Protein AF-0000000068210143 (afdb_homodimer)

Radius of gyration: 25.19 Å; Cα contacts (8 Å, |Δi|>4): 1575; chains: 2; bounding box: 72×60×60 Å

Nearest PDB structures (foldseek):
  4e6u-assembly1_A  TM=9.915E-01  e=1.053E-33  Acinetobacter baumannii
  5jxx-assembly1_A  TM=9.915E-01  e=4.640E-29  Moraxella catarrhalis BBH18
  7ojp-assembly7_U  TM=9.689E-01  e=1.803E-26  Pseudomonas paraeruginosa PA7
  4eqy-assembly1_A  TM=9.702E-01  e=7.629E-25  Burkholderia thailandensis E264
  6oss-assembly1_C  TM=9.205E-01  e=1.716E-26  Proteus mirabilis HI4320

Solvent-accessible surface area (backbone atoms only — not comparable to full-atom values): 23727 Å² total; per-residue (Å²): 127,60,44,69,79,38,35,35,88,62,33,44,71,34,88,64,35,46,66,36,64,61,30,31,36,24,49,58,15,38,38,27,44,56,22,37,37,29,50,58,18,36,38,35,35,41,23,40,35,31,44,35,21,41,39,32,34,42,26,39,37,31,40,54,19,40,38,20,37,79,47,85,56,85,83,66,78,80,69,88,36,24,21,39,38,39,32,44,28,40,37,30,39,46,19,37,36,22,9,15,40,79,93,64,82,22,35,12,39,39,39,30,45,28,40,37,30,42,40,20,34,40,32,26,33,20,41,36,39,32,47,28,40,36,29,38,44,22,37,36,34,39,45,21,36,35,38,35,46,27,38,39,26,36,54,14,37,38,38,58,60,28,39,41,26,36,47,13,36,35,38,54,57,13,35,38,80,36,17,40,41,31,36,32,26,32,36,32,79,71,34,27,58,77,50,56,59,57,66,62,40,51,76,70,63,52,56,67,67,46,54,52,39,50,52,52,43,48,41,44,54,72,71,36,102,47,53,70,68,56,23,47,54,49,36,54,70,72,32,29,84,81,21,68,73,47,48,55,35,46,52,38,57,68,67,49,84,68,48,63,51,95,127,59,44,69,77,36,36,35,88,61,32,45,70,34,86,63,35,47,66,37,66,62,28,31,36,24,49,58,15,36,38,27,44,54,21,36,38,31,50,59,18,36,37,36,38,39,24,41,36,30,41,37,20,40,36,33,34,42,26,40,39,31,40,54,18,38,38,19,36,79,50,87,56,86,81,64,79,77,68,87,34,24,21,39,37,39,31,42,28,39,38,29,38,45,19,37,35,21,9,15,39,77,93,62,80,21,34,12,41,39,38,32,44,28,39,37,29,43,40,21,35,42,32,26,34,20,42,35,39,33,46,28,40,36,29,40,46,21,38,37,34,40,45,21,37,35,39,34,46,28,37,39,24,36,53,14,37,38,36,61,60,27,39,42,27,36,48,14,36,36,38,55,57,14,33,37,80,35,18,41,43,31,34,31,26,33,37,36,75,71,34,27,56,77,50,56,59,58,68,59,41,50,76,70,63,53,54,67,66,46,54,51,38,51,52,51,43,48,40,43,55,70,70,38,102,46,54,70,69,55,24,46,53,49,36,54,70,73,34,31,85,82,21,65,72,48,50,54,34,48,50,37,59,71,67,51,85,66,47,63,50,96

Structure (mmCIF, N/CA/C/O backbone):
data_AF-0000000068210143-model_v1
#
loop_
_entity.id
_entity.type
_entity.pdbx_description
1 polymer 'UDP N-acetylglucosamine O-acyltransferase C-terminal domain-containing protein'
#
loop_
_atom_site.group_PDB
_atom_site.id
_atom_site.type_symbol
_atom_site.label_atom_id
_atom_site.label_alt_id
_atom_site.label_comp_id
_atom_site.label_asym_id
_atom_site.label_entity_id
_atom_site.label_seq_id
_atom_site.pdbx_PDB_ins_code
_atom_site.Cartn_x
_atom_site.Cartn_y
_atom_site.Cartn_z
_atom_site.occupancy
_atom_site.B_iso_or_equiv
_atom_site.auth_seq_id
_atom_site.auth_comp_id
_atom_site.auth_asym_id
_atom_site.auth_atom_id
_atom_site.pdbx_PDB_model_num
ATOM 1 N N . MET A 1 1 ? 28.984 11 -17.922 1 39.91 1 MET A N 1
ATOM 2 C CA . MET A 1 1 ? 29.125 11.188 -16.484 1 39.91 1 MET A CA 1
ATOM 3 C C . MET A 1 1 ? 29.938 10.062 -15.859 1 39.91 1 MET A C 1
ATOM 5 O O . MET A 1 1 ? 29.75 8.891 -16.203 1 39.91 1 MET A O 1
ATOM 9 N N . ASN A 1 2 ? 31.031 10.172 -15.234 1 54.97 2 ASN A N 1
ATOM 10 C CA . ASN A 1 2 ? 31.859 9.164 -14.578 1 54.97 2 ASN A CA 1
ATOM 11 C C . ASN A 1 2 ? 31.078 8.43 -13.484 1 54.97 2 ASN A C 1
ATOM 13 O O . ASN A 1 2 ? 30.188 9 -12.867 1 54.97 2 ASN A O 1
ATOM 17 N N . GLN A 1 3 ? 31.047 7.039 -13.602 1 67.06 3 GLN A N 1
ATOM 18 C CA . GLN A 1 3 ? 30.312 6.215 -12.648 1 67.06 3 GLN A CA 1
ATOM 19 C C . GLN A 1 3 ? 30.453 6.75 -11.227 1 67.06 3 GLN A C 1
ATOM 21 O O . GLN A 1 3 ? 29.531 6.641 -10.422 1 67.06 3 GLN A O 1
ATOM 26 N N . THR A 1 4 ? 31.531 7.438 -10.992 1 69.81 4 THR A N 1
ATOM 27 C CA . THR A 1 4 ? 31.812 7.949 -9.656 1 69.81 4 THR A CA 1
ATOM 28 C C . THR A 1 4 ? 30.828 9.062 -9.289 1 69.81 4 THR A C 1
ATOM 30 O O . THR A 1 4 ? 30.5 9.242 -8.109 1 69.81 4 THR A O 1
ATOM 33 N N . GLU A 1 5 ? 30.297 9.742 -10.297 1 80.88 5 GLU A N 1
ATOM 34 C CA . GLU A 1 5 ? 29.359 10.828 -10.047 1 80.88 5 GLU A CA 1
ATOM 35 C C . GLU A 1 5 ? 27.953 10.297 -9.82 1 80.88 5 GLU A C 1
ATOM 37 O O . GLU A 1 5 ? 27.094 11 -9.281 1 80.88 5 GLU A O 1
ATOM 42 N N . LEU A 1 6 ? 27.781 9.047 -10.148 1 94.5 6 LEU A N 1
ATOM 43 C CA . LEU A 1 6 ? 26.438 8.461 -10.07 1 94.5 6 LEU A CA 1
ATOM 44 C C . LEU A 1 6 ? 26.266 7.672 -8.773 1 94.5 6 LEU A C 1
ATOM 46 O O . LEU A 1 6 ? 25.141 7.422 -8.336 1 94.5 6 LEU A O 1
ATOM 50 N N . ILE A 1 7 ? 27.375 7.402 -8.102 1 97.62 7 ILE A N 1
ATOM 51 C CA . ILE A 1 7 ? 27.375 6.691 -6.832 1 97.62 7 ILE A CA 1
ATOM 52 C C . ILE A 1 7 ? 27.641 7.668 -5.691 1 97.62 7 ILE A C 1
ATOM 54 O O . ILE A 1 7 ? 28.719 8.289 -5.637 1 97.62 7 ILE A O 1
ATOM 58 N N . HIS A 1 8 ? 26.703 7.875 -4.773 1 97.94 8 HIS A N 1
ATOM 59 C CA . HIS A 1 8 ? 26.875 8.797 -3.662 1 97.94 8 HIS A CA 1
ATOM 60 C C . HIS A 1 8 ? 28.094 8.422 -2.824 1 97.94 8 HIS A C 1
ATOM 62 O O . HIS A 1 8 ? 28.344 7.238 -2.568 1 97.94 8 HIS A O 1
ATOM 68 N N . PRO A 1 9 ? 28.859 9.312 -2.322 1 97.5 9 PRO A N 1
ATOM 69 C CA . PRO A 1 9 ? 30.109 9.031 -1.618 1 97.5 9 PRO A CA 1
ATOM 70 C C . PRO A 1 9 ? 29.906 8.211 -0.346 1 97.5 9 PRO A C 1
ATOM 72 O O . PRO A 1 9 ? 30.828 7.566 0.136 1 97.5 9 PRO A O 1
ATOM 75 N N . THR A 1 10 ? 28.688 8.227 0.215 1 97.81 10 THR A N 1
ATOM 76 C CA . THR A 1 10 ? 28.453 7.496 1.457 1 97.81 10 THR A CA 1
ATOM 77 C C . THR A 1 10 ? 28 6.07 1.168 1 97.81 10 THR A C 1
ATOM 79 O O . THR A 1 10 ? 27.828 5.27 2.09 1 97.81 10 THR A O 1
ATOM 82 N N . ALA A 1 11 ? 27.734 5.758 -0.077 1 98.38 11 ALA A N 1
ATOM 83 C CA . ALA A 1 11 ? 27.391 4.383 -0.429 1 98.38 11 ALA A CA 1
ATOM 84 C C . ALA A 1 11 ? 28.594 3.459 -0.277 1 98.38 11 ALA A C 1
ATOM 86 O O . ALA A 1 11 ? 29.734 3.877 -0.482 1 98.38 11 ALA A O 1
ATOM 87 N N . ILE A 1 12 ? 28.344 2.252 0.113 1 98.62 12 ILE A N 1
ATOM 88 C CA . ILE A 1 12 ? 29.406 1.255 0.255 1 98.62 12 ILE A CA 1
ATOM 89 C C . ILE A 1 12 ? 29.203 0.136 -0.764 1 98.62 12 ILE A C 1
ATOM 91 O O . ILE A 1 12 ? 28.188 -0.57 -0.723 1 98.62 12 ILE A O 1
ATOM 95 N N . ILE A 1 13 ? 30.188 -0.037 -1.654 1 98.5 13 ILE A N 1
ATOM 96 C CA . ILE A 1 13 ? 30.094 -1.029 -2.721 1 98.5 13 ILE A CA 1
ATOM 97 C C . ILE A 1 13 ? 31.188 -2.09 -2.523 1 98.5 13 ILE A C 1
ATOM 99 O O . ILE A 1 13 ? 32.375 -1.77 -2.467 1 98.5 13 ILE A O 1
ATOM 103 N N . HIS A 1 14 ? 30.719 -3.287 -2.334 1 98.69 14 HIS A N 1
ATOM 104 C CA . HIS A 1 14 ? 31.703 -4.367 -2.217 1 98.69 14 HIS A CA 1
ATOM 105 C C . HIS A 1 14 ? 32.594 -4.441 -3.451 1 98.69 14 HIS A C 1
ATOM 107 O O . HIS A 1 14 ? 32.125 -4.285 -4.578 1 98.69 14 HIS A O 1
ATOM 113 N N . PRO A 1 15 ? 33.844 -4.832 -3.352 1 98.31 15 PRO A N 1
ATOM 114 C CA . PRO A 1 15 ? 34.781 -4.82 -4.469 1 98.31 15 PRO A CA 1
ATOM 115 C C . PRO A 1 15 ? 34.406 -5.812 -5.566 1 98.31 15 PRO A C 1
ATOM 117 O O . PRO A 1 15 ? 34.781 -5.617 -6.73 1 98.31 15 PRO A O 1
ATOM 120 N N . THR A 1 16 ? 33.656 -6.848 -5.191 1 98.38 16 THR A N 1
ATOM 121 C CA . THR A 1 16 ? 33.344 -7.867 -6.188 1 98.38 16 THR A CA 1
ATOM 122 C C . THR A 1 16 ? 32.031 -7.551 -6.898 1 98.38 16 THR A C 1
ATOM 124 O O . THR A 1 16 ? 31.656 -8.258 -7.832 1 98.38 16 THR A O 1
ATOM 127 N N . ALA A 1 17 ? 31.344 -6.535 -6.453 1 98.5 17 ALA A N 1
ATOM 128 C CA . ALA A 1 17 ? 30.109 -6.125 -7.137 1 98.5 17 ALA A CA 1
ATOM 129 C C . ALA A 1 17 ? 30.422 -5.566 -8.523 1 98.5 17 ALA A C 1
ATOM 131 O O . ALA A 1 17 ? 31.453 -4.914 -8.727 1 98.5 17 ALA A O 1
ATOM 132 N N . GLN A 1 18 ? 29.594 -5.883 -9.461 1 98.62 18 GLN A N 1
ATOM 133 C CA . GLN A 1 18 ? 29.719 -5.391 -10.828 1 98.62 18 GLN A CA 1
ATOM 134 C C . GLN A 1 18 ? 28.531 -4.512 -11.211 1 98.62 18 GLN A C 1
ATOM 136 O O . GLN A 1 18 ? 27.422 -5.012 -11.422 1 98.62 18 GLN A O 1
ATOM 141 N N . LEU A 1 19 ? 28.719 -3.26 -11.328 1 98.31 19 LEU A N 1
ATOM 142 C CA . LEU A 1 19 ? 27.688 -2.295 -11.703 1 98.31 19 LEU A CA 1
ATOM 143 C C . LEU A 1 19 ? 27.969 -1.709 -13.086 1 98.31 19 LEU A C 1
ATOM 145 O O . LEU A 1 19 ? 29.109 -1.331 -13.383 1 98.31 19 LEU A O 1
ATOM 149 N N . ALA A 1 20 ? 26.953 -1.695 -13.891 1 98.25 20 ALA A N 1
ATOM 150 C CA . ALA A 1 20 ? 27.094 -0.993 -15.164 1 98.25 20 ALA A CA 1
ATOM 151 C C . ALA A 1 20 ? 27.422 0.481 -14.945 1 98.25 20 ALA A C 1
ATOM 153 O O . ALA A 1 20 ? 27.188 1.021 -13.859 1 98.25 20 ALA A O 1
ATOM 154 N N . ASP A 1 21 ? 27.891 1.228 -15.984 1 96.94 21 ASP A N 1
ATOM 155 C CA . ASP A 1 21 ? 28.484 2.557 -15.883 1 96.94 21 ASP A CA 1
ATOM 156 C C . ASP A 1 21 ? 27.438 3.596 -15.477 1 96.94 21 ASP A C 1
ATOM 158 O O . ASP A 1 21 ? 27.781 4.613 -14.867 1 96.94 21 ASP A O 1
ATOM 162 N N . ASP A 1 22 ? 26.203 3.305 -15.805 1 97.88 22 ASP A N 1
ATOM 163 C CA . ASP A 1 22 ? 25.203 4.348 -15.578 1 97.88 22 ASP A CA 1
ATOM 164 C C . ASP A 1 22 ? 24.281 3.99 -14.414 1 97.88 22 ASP A C 1
ATOM 166 O O . ASP A 1 22 ? 23.219 4.578 -14.258 1 97.88 22 ASP A O 1
ATOM 170 N N . VAL A 1 23 ? 24.641 3.004 -13.625 1 98.56 23 VAL A N 1
ATOM 171 C CA . VAL A 1 23 ? 23.891 2.668 -12.414 1 98.56 23 VAL A CA 1
ATOM 172 C C . VAL A 1 23 ? 24.062 3.783 -11.383 1 98.56 23 VAL A C 1
ATOM 174 O O . VAL A 1 23 ? 25.156 4.316 -11.211 1 98.56 23 VAL A O 1
ATOM 177 N N . ARG A 1 24 ? 22.938 4.18 -10.758 1 98.62 24 ARG A N 1
ATOM 178 C CA . ARG A 1 24 ? 22.953 5.176 -9.695 1 98.62 24 ARG A CA 1
ATOM 179 C C . ARG A 1 24 ? 22.734 4.523 -8.328 1 98.62 24 ARG A C 1
ATOM 181 O O . ARG A 1 24 ? 21.828 3.701 -8.172 1 98.62 24 ARG A O 1
ATOM 188 N N . VAL A 1 25 ? 23.5 4.875 -7.316 1 98.81 25 VAL A N 1
ATOM 189 C CA . VAL A 1 25 ? 23.375 4.375 -5.953 1 98.81 25 VAL A CA 1
ATOM 190 C C . VAL A 1 25 ? 23.328 5.547 -4.973 1 98.81 25 VAL A C 1
ATOM 192 O O . VAL A 1 25 ? 24.25 6.355 -4.922 1 98.81 25 VAL A O 1
ATOM 195 N N . GLY A 1 26 ? 22.219 5.602 -4.188 1 98.56 26 GLY A N 1
ATOM 196 C CA . GLY A 1 26 ? 22 6.727 -3.295 1 98.56 26 GLY A CA 1
ATOM 197 C C . GLY A 1 26 ? 22.766 6.609 -1.986 1 98.56 26 GLY A C 1
ATOM 198 O O . GLY A 1 26 ? 23.438 5.609 -1.741 1 98.56 26 GLY A O 1
ATOM 199 N N . ALA A 1 27 ? 22.594 7.656 -1.16 1 98.56 27 ALA A N 1
ATOM 200 C CA . ALA A 1 27 ? 23.312 7.781 0.101 1 98.56 27 ALA A CA 1
ATOM 201 C C . ALA A 1 27 ? 23 6.617 1.035 1 98.56 27 ALA A C 1
ATOM 203 O O . ALA A 1 27 ? 21.844 6.188 1.134 1 98.56 27 ALA A O 1
ATOM 204 N N . TYR A 1 28 ? 24.031 6.055 1.679 1 98.75 28 TYR A N 1
ATOM 205 C CA . TYR A 1 28 ? 23.969 5.109 2.789 1 98.75 28 TYR A CA 1
ATOM 206 C C . TYR A 1 28 ? 23.422 3.76 2.324 1 98.75 28 TYR A C 1
ATOM 208 O O . TYR A 1 28 ? 22.984 2.949 3.139 1 98.75 28 TYR A O 1
ATOM 216 N N . SER A 1 29 ? 23.406 3.578 1.048 1 98.81 29 SER A N 1
ATOM 217 C CA . SER A 1 29 ? 23.094 2.25 0.53 1 98.81 29 SER A CA 1
ATOM 218 C C . SER A 1 29 ? 24.312 1.349 0.542 1 98.81 29 SER A C 1
ATOM 220 O O . SER A 1 29 ? 25.453 1.834 0.481 1 98.81 29 SER A O 1
ATOM 222 N N . ILE A 1 30 ? 24.062 0.06 0.675 1 98.94 30 ILE A N 1
ATOM 223 C CA . ILE A 1 30 ? 25.125 -0.944 0.73 1 98.94 30 ILE A CA 1
ATOM 224 C C . ILE A 1 30 ? 24.891 -1.993 -0.355 1 98.94 30 ILE A C 1
ATOM 226 O O . ILE A 1 30 ? 23.812 -2.576 -0.446 1 98.94 30 ILE A O 1
ATOM 230 N N . ILE A 1 31 ? 25.906 -2.238 -1.221 1 98.88 31 ILE A N 1
ATOM 231 C CA . ILE A 1 31 ? 25.891 -3.281 -2.24 1 98.88 31 ILE A CA 1
ATOM 232 C C . ILE A 1 31 ? 26.875 -4.391 -1.864 1 98.88 31 ILE A C 1
ATOM 234 O O . ILE A 1 31 ? 28.078 -4.145 -1.732 1 98.88 31 ILE A O 1
ATOM 238 N N . GLY A 1 32 ? 26.328 -5.516 -1.708 1 98.75 32 GLY A N 1
ATOM 239 C CA . GLY A 1 32 ? 27.125 -6.629 -1.196 1 98.75 32 GLY A CA 1
ATOM 240 C C . GLY A 1 32 ? 27.938 -7.32 -2.266 1 98.75 32 GLY A C 1
ATOM 241 O O . GLY A 1 32 ? 28.031 -6.84 -3.396 1 98.75 32 GLY A O 1
ATOM 242 N N . SER A 1 33 ? 28.609 -8.492 -1.896 1 98.62 33 SER A N 1
ATOM 243 C CA . SER A 1 33 ? 29.516 -9.242 -2.762 1 98.62 33 SER A CA 1
ATOM 244 C C . SER A 1 33 ? 28.734 -9.992 -3.846 1 98.62 33 SER A C 1
ATOM 246 O O . SER A 1 33 ? 27.609 -10.422 -3.623 1 98.62 33 SER A O 1
ATOM 248 N N . ASN A 1 34 ? 29.328 -10.125 -4.988 1 98.5 34 ASN A N 1
ATOM 249 C CA . ASN A 1 34 ? 28.781 -10.945 -6.07 1 98.5 34 ASN A CA 1
ATOM 250 C C . ASN A 1 34 ? 27.422 -10.438 -6.539 1 98.5 34 ASN A C 1
ATOM 252 O O . ASN A 1 34 ? 26.531 -11.227 -6.844 1 98.5 34 ASN A O 1
ATOM 256 N N . VAL A 1 35 ? 27.234 -9.125 -6.461 1 98.88 35 VAL A N 1
ATOM 257 C CA . VAL A 1 35 ? 26.031 -8.461 -6.965 1 98.88 35 VAL A CA 1
ATOM 258 C C . VAL A 1 35 ? 26.297 -7.902 -8.359 1 98.88 35 VAL A C 1
ATOM 260 O O . VAL A 1 35 ? 27.375 -7.363 -8.625 1 98.88 35 VAL A O 1
ATOM 263 N N . THR A 1 36 ? 25.406 -8.133 -9.258 1 98.94 36 THR A N 1
ATOM 264 C CA . THR A 1 36 ? 25.453 -7.496 -10.57 1 98.94 36 THR A CA 1
ATOM 265 C C . THR A 1 36 ? 24.234 -6.609 -10.781 1 98.94 36 THR A C 1
ATOM 267 O O . THR A 1 36 ? 23.109 -7.008 -10.469 1 98.94 36 THR A O 1
ATOM 270 N N . ILE A 1 37 ? 24.391 -5.395 -11.219 1 98.88 37 ILE A N 1
ATOM 271 C CA . ILE A 1 37 ? 23.328 -4.465 -11.547 1 98.88 37 ILE A CA 1
ATOM 272 C C . ILE A 1 37 ? 23.531 -3.904 -12.953 1 98.88 37 ILE A C 1
ATOM 274 O O . ILE A 1 37 ? 24.578 -3.324 -13.25 1 98.88 37 ILE A O 1
ATOM 278 N N . ALA A 1 38 ? 22.531 -4.07 -13.797 1 98.81 38 ALA A N 1
ATOM 279 C CA . ALA A 1 38 ? 22.656 -3.695 -15.203 1 98.81 38 ALA A CA 1
ATOM 280 C C . ALA A 1 38 ? 22.219 -2.25 -15.422 1 98.81 38 ALA A C 1
ATOM 282 O O . ALA A 1 38 ? 21.844 -1.557 -14.477 1 98.81 38 ALA A O 1
ATOM 283 N N . ASN A 1 39 ? 22.281 -1.861 -16.734 1 98.31 39 ASN A N 1
ATOM 284 C CA . ASN A 1 39 ? 22.203 -0.466 -17.156 1 98.31 39 ASN A CA 1
ATOM 285 C C . ASN A 1 39 ? 20.906 0.187 -16.719 1 98.31 39 ASN A C 1
ATOM 287 O O . ASN A 1 39 ? 19.844 -0.436 -16.781 1 98.31 39 ASN A O 1
ATOM 291 N N . GLY A 1 40 ? 21.031 1.432 -16.297 1 98.38 40 GLY A N 1
ATOM 292 C CA . GLY A 1 40 ? 19.875 2.293 -16.094 1 98.38 40 GLY A CA 1
ATOM 293 C C . GLY A 1 40 ? 19.203 2.08 -14.75 1 98.38 40 GLY A C 1
ATOM 294 O O . GLY A 1 40 ? 18.266 2.809 -14.398 1 98.38 40 GLY A O 1
ATOM 295 N N . THR A 1 41 ? 19.594 1.101 -13.961 1 98.75 41 THR A N 1
ATOM 296 C CA . THR A 1 41 ? 18.984 0.803 -12.664 1 98.75 41 THR A CA 1
ATOM 297 C C . THR A 1 41 ? 19.391 1.847 -11.625 1 98.75 41 THR A C 1
ATOM 299 O O . THR A 1 41 ? 20.531 2.299 -11.602 1 98.75 41 THR A O 1
ATOM 302 N N . GLN A 1 42 ? 18.375 2.246 -10.867 1 98.75 42 GLN A N 1
ATOM 303 C CA . GLN A 1 42 ? 18.578 3.221 -9.797 1 98.75 42 GLN A CA 1
ATOM 304 C C . GLN A 1 42 ? 18.297 2.604 -8.43 1 98.75 42 GLN A C 1
ATOM 306 O O . GLN A 1 42 ? 17.203 2.113 -8.18 1 98.75 42 GLN A O 1
ATOM 311 N N . VAL A 1 43 ? 19.281 2.596 -7.543 1 98.88 43 VAL A N 1
ATOM 312 C CA . VAL A 1 43 ? 19.156 2.232 -6.137 1 98.88 43 VAL A CA 1
ATOM 313 C C . VAL A 1 43 ? 19.125 3.494 -5.277 1 98.88 43 VAL A C 1
ATOM 315 O O . VAL A 1 43 ? 20.109 4.234 -5.207 1 98.88 43 VAL A O 1
ATOM 318 N N . PHE A 1 44 ? 18.047 3.789 -4.621 1 98.56 44 PHE A N 1
ATOM 319 C CA . PHE A 1 44 ? 17.906 5.008 -3.836 1 98.56 44 PHE A CA 1
ATOM 320 C C . PHE A 1 44 ? 18.625 4.879 -2.502 1 98.56 44 PHE A C 1
ATOM 322 O O . PHE A 1 44 ? 19.516 4.043 -2.355 1 98.56 44 PHE A O 1
ATOM 329 N N . SER A 1 45 ? 18.406 5.773 -1.583 1 98.69 45 SER A N 1
ATOM 330 C CA . SER A 1 45 ? 19.156 5.801 -0.332 1 98.69 45 SER A CA 1
ATOM 331 C C . SER A 1 45 ? 18.703 4.684 0.604 1 98.69 45 SER A C 1
ATOM 333 O O . SER A 1 45 ? 17.562 4.219 0.526 1 98.69 45 SER A O 1
ATOM 335 N N . HIS A 1 46 ? 19.578 4.234 1.483 1 98.81 46 HIS A N 1
ATOM 336 C CA . HIS A 1 46 ? 19.297 3.34 2.602 1 98.81 46 HIS A CA 1
ATOM 337 C C . HIS A 1 46 ? 18.797 1.985 2.109 1 98.81 46 HIS A C 1
ATOM 339 O O . HIS A 1 46 ? 17.906 1.385 2.725 1 98.81 46 HIS A O 1
ATOM 345 N N . VAL A 1 47 ? 19.297 1.599 0.997 1 98.88 47 VAL A N 1
ATOM 346 C CA . VAL A 1 47 ? 18.969 0.273 0.484 1 98.88 47 VAL A CA 1
ATOM 347 C C . VAL A 1 47 ? 20.125 -0.69 0.761 1 98.88 47 VAL A C 1
ATOM 349 O O . VAL A 1 47 ? 21.297 -0.314 0.66 1 98.88 47 VAL A O 1
ATOM 352 N N . VAL A 1 48 ? 19.766 -1.899 1.15 1 98.94 48 VAL A N 1
ATOM 353 C CA . VAL A 1 48 ? 20.766 -2.959 1.261 1 98.94 48 VAL A CA 1
ATOM 354 C C . VAL A 1 48 ? 20.516 -4.023 0.197 1 98.94 48 VAL A C 1
ATOM 356 O O . VAL A 1 48 ? 19.438 -4.617 0.15 1 98.94 48 VAL A O 1
ATOM 359 N N . ILE A 1 49 ? 21.438 -4.246 -0.725 1 98.94 49 ILE A N 1
ATOM 360 C CA . ILE A 1 49 ? 21.453 -5.375 -1.649 1 98.94 49 ILE A CA 1
ATOM 361 C C . ILE A 1 49 ? 22.484 -6.41 -1.191 1 98.94 49 ILE A C 1
ATOM 363 O O . ILE A 1 49 ? 23.688 -6.164 -1.257 1 98.94 49 ILE A O 1
ATOM 367 N N . ALA A 1 50 ? 22 -7.496 -0.726 1 98.62 50 ALA A N 1
ATOM 368 C CA . ALA A 1 50 ? 22.844 -8.539 -0.137 1 98.62 50 ALA A CA 1
ATOM 369 C C . ALA A 1 50 ? 23.562 -9.336 -1.218 1 98.62 50 ALA A C 1
ATOM 371 O O . ALA A 1 50 ? 23.312 -9.141 -2.41 1 98.62 50 ALA A O 1
ATOM 372 N N . GLU A 1 51 ? 24.438 -10.234 -0.825 1 98.31 51 GLU A N 1
ATOM 373 C CA . GLU A 1 51 ? 25.266 -11.016 -1.734 1 98.31 51 GLU A CA 1
ATOM 374 C C . GLU A 1 51 ? 24.422 -11.859 -2.672 1 98.31 51 GLU A C 1
ATOM 376 O O . GLU A 1 51 ? 23.25 -12.133 -2.387 1 98.31 51 GLU A O 1
ATOM 381 N N . ASN A 1 52 ? 24.969 -12.336 -3.783 1 98.69 52 ASN A N 1
ATOM 382 C CA . ASN A 1 52 ? 24.391 -13.289 -4.723 1 98.69 52 ASN A CA 1
ATOM 383 C C . ASN A 1 52 ? 23.047 -12.797 -5.262 1 98.69 52 ASN A C 1
ATOM 385 O O . ASN A 1 52 ? 22.062 -13.531 -5.246 1 98.69 52 ASN A O 1
ATOM 389 N N . THR A 1 53 ? 23.031 -11.57 -5.773 1 98.94 53 THR A N 1
ATOM 390 C CA . THR A 1 53 ? 21.844 -10.945 -6.344 1 98.94 53 THR A CA 1
ATOM 391 C C . THR A 1 53 ? 22.141 -10.383 -7.73 1 98.94 53 THR A C 1
ATOM 393 O O . THR A 1 53 ? 23.141 -9.695 -7.926 1 98.94 53 THR A O 1
ATOM 396 N N . ARG A 1 54 ? 21.359 -10.766 -8.695 1 98.94 54 ARG A N 1
ATOM 397 C CA . ARG A 1 54 ? 21.453 -10.242 -10.055 1 98.94 54 ARG A CA 1
ATOM 398 C C . ARG A 1 54 ? 20.25 -9.359 -10.391 1 98.94 54 ARG A C 1
ATOM 400 O O . ARG A 1 54 ? 19.109 -9.812 -10.32 1 98.94 54 ARG A O 1
ATOM 407 N N . ILE A 1 55 ? 20.531 -8.125 -10.742 1 98.94 55 ILE A N 1
ATOM 408 C CA . ILE A 1 55 ? 19.469 -7.172 -11.039 1 98.94 55 ILE A CA 1
ATOM 409 C C . ILE A 1 55 ? 19.609 -6.672 -12.477 1 98.94 55 ILE A C 1
ATOM 411 O O . ILE A 1 55 ? 20.688 -6.223 -12.883 1 98.94 55 ILE A O 1
ATOM 415 N N . GLY A 1 56 ? 18.578 -6.727 -13.234 1 98.94 56 GLY A N 1
ATOM 416 C CA . GLY A 1 56 ? 18.562 -6.324 -14.633 1 98.94 56 GLY A CA 1
ATOM 417 C C . GLY A 1 56 ? 18.578 -4.816 -14.82 1 98.94 56 GLY A C 1
ATOM 418 O O . GLY A 1 56 ? 19.125 -4.086 -13.992 1 98.94 56 GLY A O 1
ATOM 419 N N . GLN A 1 57 ? 17.953 -4.43 -16.016 1 98.88 57 GLN A N 1
ATOM 420 C CA . GLN A 1 57 ? 18.047 -3.049 -16.469 1 98.88 57 GLN A CA 1
ATOM 421 C C . GLN A 1 57 ? 16.844 -2.229 -16 1 98.88 57 GLN A C 1
ATOM 423 O O . GLN A 1 57 ? 15.734 -2.748 -15.898 1 98.88 57 GLN A O 1
ATOM 428 N N . ASN A 1 58 ? 17.109 -0.94 -15.727 1 98.81 58 ASN A N 1
ATOM 429 C CA . ASN A 1 58 ? 16.094 0.088 -15.57 1 98.81 58 ASN A CA 1
ATOM 430 C C . ASN A 1 58 ? 15.141 -0.247 -14.422 1 98.81 58 ASN A C 1
ATOM 432 O O . ASN A 1 58 ? 13.922 -0.074 -14.555 1 98.81 58 ASN A O 1
ATOM 436 N N . ASN A 1 59 ? 15.656 -0.81 -13.383 1 98.88 59 ASN A N 1
ATOM 437 C CA . ASN A 1 59 ? 14.891 -0.988 -12.156 1 98.88 59 ASN A CA 1
ATOM 438 C C . ASN A 1 59 ? 15.016 0.224 -11.234 1 98.88 59 ASN A C 1
ATOM 440 O O . ASN A 1 59 ? 15.984 0.984 -11.328 1 98.88 59 ASN A O 1
ATOM 444 N N . GLN A 1 60 ? 14.023 0.462 -10.445 1 98.88 60 GLN A N 1
ATOM 445 C CA . GLN A 1 60 ? 14.039 1.441 -9.359 1 98.88 60 GLN A CA 1
ATOM 446 C C . GLN A 1 60 ? 13.836 0.768 -8.008 1 98.88 60 GLN A C 1
ATOM 448 O O . GLN A 1 60 ? 12.828 0.089 -7.789 1 98.88 60 GLN A O 1
ATOM 453 N N . ILE A 1 61 ? 14.75 0.954 -7.074 1 98.94 61 ILE A N 1
ATOM 454 C CA . ILE A 1 61 ? 14.688 0.339 -5.754 1 98.94 61 ILE A CA 1
ATOM 455 C C . ILE A 1 61 ? 14.703 1.423 -4.676 1 98.94 61 ILE A C 1
ATOM 457 O O . ILE A 1 61 ? 15.727 2.084 -4.469 1 98.94 61 ILE A O 1
ATOM 461 N N . PHE A 1 62 ? 13.609 1.567 -3.93 1 98.88 62 PHE A N 1
ATOM 462 C CA . PHE A 1 62 ? 13.383 2.703 -3.043 1 98.88 62 PHE A CA 1
ATOM 463 C C . PHE A 1 62 ? 13.938 2.422 -1.651 1 98.88 62 PHE A C 1
ATOM 465 O O . PHE A 1 62 ? 14.352 1.296 -1.356 1 98.88 62 PHE A O 1
ATOM 472 N N . GLN A 1 63 ? 13.938 3.445 -0.839 1 98.81 63 GLN A N 1
ATOM 473 C CA . GLN A 1 63 ? 14.672 3.473 0.422 1 98.81 63 GLN A CA 1
ATOM 474 C C . GLN A 1 63 ? 14.164 2.395 1.376 1 98.81 63 GLN A C 1
ATOM 476 O O . GLN A 1 63 ? 12.977 2.074 1.385 1 98.81 63 GLN A O 1
ATOM 481 N N . PHE A 1 64 ? 15.086 1.839 2.172 1 98.81 64 PHE A N 1
ATOM 482 C CA . PHE A 1 64 ? 14.898 0.934 3.297 1 98.81 64 PHE A CA 1
ATOM 483 C C . PHE A 1 64 ? 14.508 -0.457 2.814 1 98.81 64 PHE A C 1
ATOM 485 O O . PHE A 1 64 ? 14.102 -1.306 3.609 1 98.81 64 PHE A O 1
ATOM 492 N N . ALA A 1 65 ? 14.555 -0.73 1.507 1 98.81 65 ALA A N 1
ATOM 493 C CA . ALA A 1 65 ? 14.367 -2.086 0.998 1 98.81 65 ALA A CA 1
ATOM 494 C C . ALA A 1 65 ? 15.555 -2.977 1.348 1 98.81 65 ALA A C 1
ATOM 496 O O . ALA A 1 65 ? 16.688 -2.506 1.419 1 98.81 65 ALA A O 1
ATOM 497 N N . SER A 1 66 ? 15.32 -4.223 1.642 1 98.88 66 SER A N 1
ATOM 498 C CA . SER A 1 66 ? 16.297 -5.289 1.817 1 98.88 66 SER A CA 1
ATOM 499 C C . SER A 1 66 ? 16.188 -6.324 0.705 1 98.88 66 SER A C 1
ATOM 501 O O . SER A 1 66 ? 15.227 -7.094 0.659 1 98.88 66 SER A O 1
ATOM 503 N N . VAL A 1 67 ? 17.203 -6.402 -0.187 1 98.88 67 VAL A N 1
ATOM 504 C CA . VAL A 1 67 ? 17.125 -7.168 -1.426 1 98.88 67 VAL A CA 1
ATOM 505 C C . VAL A 1 67 ? 18.188 -8.25 -1.438 1 98.88 67 VAL A C 1
ATOM 507 O O . VAL A 1 67 ? 19.391 -7.957 -1.321 1 98.88 67 VAL A O 1
ATOM 510 N N . GLY A 1 68 ? 17.734 -9.469 -1.488 1 98.75 68 GLY A N 1
ATOM 511 C CA . GLY A 1 68 ? 18.672 -10.57 -1.664 1 98.75 68 GLY A CA 1
ATOM 512 C C . GLY A 1 68 ? 19.141 -11.172 -0.351 1 98.75 68 GLY A C 1
ATOM 513 O O . GLY A 1 68 ? 20.141 -11.883 -0.314 1 98.75 68 GLY A O 1
ATOM 514 N N . GLU A 1 69 ? 18.516 -10.883 0.743 1 97.75 69 GLU A N 1
ATOM 515 C CA . GLU A 1 69 ? 18.922 -11.445 2.029 1 97.75 69 GLU A CA 1
ATOM 516 C C . GLU A 1 69 ? 18.719 -12.953 2.061 1 97.75 69 GLU A C 1
ATOM 518 O O . GLU A 1 69 ? 17.922 -13.5 1.295 1 97.75 69 GLU A O 1
ATOM 523 N N . ARG A 1 70 ? 19.469 -13.625 2.963 1 95.94 70 ARG A N 1
ATOM 524 C CA . ARG A 1 70 ? 19.266 -15.055 3.16 1 95.94 70 ARG A CA 1
ATOM 525 C C . ARG A 1 70 ? 17.844 -15.359 3.617 1 95.94 70 ARG A C 1
ATOM 527 O O . ARG A 1 70 ? 17.203 -14.531 4.277 1 95.94 70 ARG A O 1
ATOM 534 N N . CYS A 1 71 ? 17.453 -16.5 3.248 1 92.19 71 CYS A N 1
ATOM 535 C CA . CYS A 1 71 ? 16.094 -16.875 3.572 1 92.19 71 CYS A CA 1
ATOM 536 C C . CYS A 1 71 ? 15.922 -17.094 5.07 1 92.19 71 CYS A C 1
ATOM 538 O O . CYS A 1 71 ? 16.906 -17.188 5.805 1 92.19 71 CYS A O 1
ATOM 540 N N . GLN A 1 72 ? 14.688 -17.188 5.492 1 90.12 72 GLN A N 1
ATOM 541 C CA . GLN A 1 72 ? 14.375 -17.375 6.902 1 90.12 72 GLN A CA 1
ATOM 542 C C . GLN A 1 72 ? 14.211 -18.844 7.242 1 90.12 72 GLN A C 1
ATOM 544 O O . GLN A 1 72 ? 13.875 -19.203 8.375 1 90.12 72 GLN A O 1
ATOM 549 N N . ASP A 1 73 ? 14.359 -19.641 6.223 1 89.62 73 ASP A N 1
ATOM 550 C CA . ASP A 1 73 ? 14.25 -21.094 6.426 1 89.62 73 ASP A CA 1
ATOM 551 C C . ASP A 1 73 ? 15.281 -21.578 7.438 1 89.62 73 ASP A C 1
ATOM 553 O O . ASP A 1 73 ? 16.484 -21.359 7.258 1 89.62 73 ASP A O 1
ATOM 557 N N . LEU A 1 74 ? 14.805 -22.281 8.414 1 90.81 74 LEU A N 1
ATOM 558 C CA . LEU A 1 74 ? 15.672 -22.734 9.5 1 90.81 74 LEU A CA 1
ATOM 559 C C . LEU A 1 74 ? 16.672 -23.766 8.992 1 90.81 74 LEU A C 1
ATOM 561 O O . LEU A 1 74 ? 17.688 -24.031 9.648 1 90.81 74 LEU A O 1
ATOM 565 N N . LYS A 1 75 ? 16.516 -24.406 7.773 1 88.75 75 LYS A N 1
ATOM 566 C CA . LYS A 1 75 ? 17.391 -25.422 7.199 1 88.75 75 LYS A CA 1
ATOM 567 C C . LYS A 1 75 ? 18.578 -24.781 6.48 1 88.75 75 LYS A C 1
ATOM 569 O O . LYS A 1 75 ? 19.531 -25.469 6.098 1 88.75 75 LYS A O 1
ATOM 574 N N . TYR A 1 76 ? 18.469 -23.438 6.406 1 91.44 76 TYR A N 1
ATOM 575 C CA . TYR A 1 76 ? 19.562 -22.734 5.727 1 91.44 76 TYR A CA 1
ATOM 576 C C . TYR A 1 76 ? 20.859 -22.875 6.5 1 91.44 76 TYR A C 1
ATOM 578 O O . TYR A 1 76 ? 20.906 -22.672 7.715 1 91.44 76 TYR A O 1
ATOM 586 N N . ARG A 1 77 ? 21.922 -23.266 5.727 1 91.5 77 ARG A N 1
ATOM 587 C CA . ARG A 1 77 ? 23.219 -23.484 6.363 1 91.5 77 ARG A CA 1
ATOM 588 C C . ARG A 1 77 ? 24.328 -22.734 5.621 1 91.5 77 ARG A C 1
ATOM 590 O O . ARG A 1 77 ? 25.453 -23.234 5.504 1 91.5 77 ARG A O 1
ATOM 597 N N . GLY A 1 78 ? 24 -21.734 4.969 1 92.69 78 GLY A N 1
ATOM 598 C CA . GLY A 1 78 ? 25.016 -20.938 4.297 1 92.69 78 GLY A CA 1
ATOM 599 C C . GLY A 1 78 ? 25.234 -21.344 2.852 1 92.69 78 GLY A C 1
ATOM 600 O O . GLY A 1 78 ? 26.203 -20.938 2.221 1 92.69 78 GLY A O 1
ATOM 601 N N . GLU A 1 79 ? 24.266 -22.109 2.291 1 95.19 79 GLU A N 1
ATOM 602 C CA . GLU A 1 79 ? 24.359 -22.516 0.893 1 95.19 79 GLU A CA 1
ATOM 603 C C . GLU A 1 79 ? 24.312 -21.312 -0.042 1 95.19 79 GLU A C 1
ATOM 605 O O . GLU A 1 79 ? 23.688 -20.297 0.279 1 95.19 79 GLU A O 1
ATOM 610 N N . GLU A 1 80 ? 25.062 -21.484 -1.089 1 97.06 80 GLU A N 1
ATOM 611 C CA . GLU A 1 80 ? 24.953 -20.453 -2.117 1 97.06 80 GLU A CA 1
ATOM 612 C C . GLU A 1 80 ? 23.609 -20.516 -2.816 1 97.06 80 GLU A C 1
ATOM 614 O O . GLU A 1 80 ? 23.281 -21.5 -3.482 1 97.06 80 GLU A O 1
ATOM 619 N N . THR A 1 81 ? 22.828 -19.5 -2.66 1 98.12 81 THR A N 1
ATOM 620 C CA . THR A 1 81 ? 21.547 -19.344 -3.326 1 98.12 81 THR A CA 1
ATOM 621 C C . THR A 1 81 ? 21.438 -17.938 -3.928 1 98.12 81 THR A C 1
ATOM 623 O O . THR A 1 81 ? 22.281 -17.078 -3.678 1 98.12 81 THR A O 1
ATOM 626 N N . TRP A 1 82 ? 20.359 -17.75 -4.785 1 98.75 82 TRP A N 1
ATOM 627 C CA . TRP A 1 82 ? 20.375 -16.547 -5.613 1 98.75 82 TRP A CA 1
ATOM 628 C C . TRP A 1 82 ? 19.016 -15.859 -5.602 1 98.75 82 TRP A C 1
ATOM 630 O O . TRP A 1 82 ? 18 -16.5 -5.371 1 98.75 82 TRP A O 1
ATOM 640 N N . LEU A 1 83 ? 19.031 -14.594 -5.746 1 98.88 83 LEU A N 1
ATOM 641 C CA . LEU A 1 83 ? 17.906 -13.781 -6.191 1 98.88 83 LEU A CA 1
ATOM 642 C C . LEU A 1 83 ? 18.188 -13.156 -7.555 1 98.88 83 LEU A C 1
ATOM 644 O O . LEU A 1 83 ? 19.25 -12.57 -7.762 1 98.88 83 LEU A O 1
ATOM 648 N N . GLU A 1 84 ? 17.281 -13.352 -8.477 1 98.94 84 GLU A N 1
ATOM 649 C CA . GLU A 1 84 ? 17.359 -12.719 -9.789 1 98.94 84 GLU A CA 1
ATOM 650 C C . GLU A 1 84 ? 16.156 -11.812 -10.039 1 98.94 84 GLU A C 1
ATOM 652 O O . GLU A 1 84 ? 15.016 -12.242 -9.883 1 98.94 84 GLU A O 1
ATOM 657 N N . ILE A 1 85 ? 16.422 -10.602 -10.375 1 98.94 85 ILE A N 1
ATOM 658 C CA . ILE A 1 85 ? 15.406 -9.617 -10.719 1 98.94 85 ILE A CA 1
ATOM 659 C C . ILE A 1 85 ? 15.578 -9.172 -12.164 1 98.94 85 ILE A C 1
ATOM 661 O O . ILE A 1 85 ? 16.672 -8.773 -12.57 1 98.94 85 ILE A O 1
ATOM 665 N N . GLY A 1 86 ? 14.57 -9.203 -12.961 1 98.94 86 GLY A N 1
ATOM 666 C CA . GLY A 1 86 ? 14.617 -8.805 -14.359 1 98.94 86 GLY A CA 1
ATOM 667 C C . GLY A 1 86 ? 14.727 -7.305 -14.555 1 98.94 86 GLY A C 1
ATOM 668 O O . GLY A 1 86 ? 15.5 -6.641 -13.867 1 98.94 86 GLY A O 1
ATOM 669 N N . ASP A 1 87 ? 13.938 -6.832 -15.562 1 98.94 87 ASP A N 1
ATOM 670 C CA . ASP A 1 87 ? 14.078 -5.449 -16 1 98.94 87 ASP A CA 1
ATOM 671 C C . ASP A 1 87 ? 12.82 -4.641 -15.688 1 98.94 87 ASP A C 1
ATOM 673 O O . ASP A 1 87 ? 11.719 -5.184 -15.664 1 98.94 87 ASP A O 1
ATOM 677 N N . HIS A 1 88 ? 12.977 -3.336 -15.461 1 98.88 88 HIS A N 1
ATOM 678 C CA . HIS A 1 88 ? 11.906 -2.346 -15.414 1 98.88 88 HIS A CA 1
ATOM 679 C C . HIS A 1 88 ? 10.961 -2.625 -14.25 1 98.88 88 HIS A C 1
ATOM 681 O O . HIS A 1 88 ? 9.742 -2.514 -14.406 1 98.88 88 HIS A O 1
ATOM 687 N N . ASN A 1 89 ? 11.469 -3.102 -13.156 1 98.94 89 ASN A N 1
ATOM 688 C CA . ASN A 1 89 ? 10.664 -3.25 -11.945 1 98.94 89 ASN A CA 1
ATOM 689 C C . ASN A 1 89 ? 10.758 -2.012 -11.055 1 98.94 89 ASN A C 1
ATOM 691 O O . ASN A 1 89 ? 11.773 -1.308 -11.07 1 98.94 89 ASN A O 1
ATOM 695 N N . ILE A 1 90 ? 9.688 -1.713 -10.375 1 98.88 90 ILE A N 1
ATOM 696 C CA . ILE A 1 90 ? 9.656 -0.711 -9.312 1 98.88 90 ILE A CA 1
ATOM 697 C C . ILE A 1 90 ? 9.484 -1.396 -7.961 1 98.88 90 ILE A C 1
ATOM 699 O O . ILE A 1 90 ? 8.445 -2.018 -7.707 1 98.88 90 ILE A O 1
ATOM 703 N N . ILE A 1 91 ? 10.492 -1.33 -7.109 1 98.94 91 ILE A N 1
ATOM 704 C CA . ILE A 1 91 ? 10.5 -1.923 -5.777 1 98.94 91 ILE A CA 1
ATOM 705 C C . ILE A 1 91 ? 10.438 -0.822 -4.723 1 98.94 91 ILE A C 1
ATOM 707 O O . ILE A 1 91 ? 11.414 -0.096 -4.516 1 98.94 91 ILE A O 1
ATOM 711 N N . ARG A 1 92 ? 9.328 -0.69 -4.062 1 98.81 92 ARG A N 1
ATOM 712 C CA . ARG A 1 92 ? 9.047 0.468 -3.221 1 98.81 92 ARG A CA 1
ATOM 713 C C . ARG A 1 92 ? 9.641 0.293 -1.828 1 98.81 92 ARG A C 1
ATOM 715 O O . ARG A 1 92 ? 10.406 -0.646 -1.587 1 98.81 92 ARG A O 1
ATOM 722 N N . GLU A 1 93 ? 9.328 1.226 -0.954 1 98.81 93 GLU A N 1
ATOM 723 C CA . GLU A 1 93 ? 9.961 1.342 0.355 1 98.81 93 GLU A CA 1
ATOM 724 C C . GLU A 1 93 ? 9.734 0.085 1.19 1 98.81 93 GLU A C 1
ATOM 726 O O . GLU A 1 93 ? 8.656 -0.5 1.164 1 98.81 93 GLU A O 1
ATOM 731 N N . HIS A 1 94 ? 10.758 -0.415 1.9 1 98.75 94 HIS A N 1
ATOM 732 C CA . HIS A 1 94 ? 10.695 -1.412 2.963 1 98.75 94 HIS A CA 1
ATOM 733 C C . HIS A 1 94 ? 10.461 -2.809 2.395 1 98.75 94 HIS A C 1
ATOM 735 O O . HIS A 1 94 ? 10.203 -3.754 3.145 1 98.75 94 HIS A O 1
ATOM 741 N N . CYS A 1 95 ? 10.484 -2.961 1.087 1 98.88 95 CYS A N 1
ATOM 742 C CA . CYS A 1 95 ? 10.305 -4.301 0.538 1 98.88 95 CYS A CA 1
ATOM 743 C C . CYS A 1 95 ? 11.422 -5.234 0.998 1 98.88 95 CYS A C 1
ATOM 745 O O . CYS A 1 95 ? 12.555 -4.801 1.21 1 98.88 95 CYS A O 1
ATOM 747 N N . THR A 1 96 ? 11.062 -6.504 1.173 1 98.88 96 THR A N 1
ATOM 748 C CA . THR A 1 96 ? 12.023 -7.551 1.511 1 98.88 96 THR A CA 1
ATOM 749 C C . THR A 1 96 ? 11.953 -8.695 0.504 1 98.88 96 THR A C 1
ATOM 751 O O . THR A 1 96 ? 10.906 -9.328 0.347 1 98.88 96 THR A O 1
ATOM 754 N N . LEU A 1 97 ? 13.023 -9.008 -0.218 1 98.88 97 LEU A N 1
ATOM 755 C CA . LEU A 1 97 ? 13.148 -10.055 -1.229 1 98.88 97 LEU A CA 1
ATOM 756 C C . LEU A 1 97 ? 14.258 -11.031 -0.871 1 98.88 97 LEU A C 1
ATOM 758 O O . LEU A 1 97 ? 15.422 -10.641 -0.767 1 98.88 97 LEU A O 1
ATOM 762 N N . HIS A 1 98 ? 13.914 -12.234 -0.667 1 98.81 98 HIS A N 1
ATOM 763 C CA . HIS A 1 98 ? 14.891 -13.188 -0.152 1 98.81 98 HIS A CA 1
ATOM 764 C C . HIS A 1 98 ? 15.375 -14.133 -1.251 1 98.81 98 HIS A C 1
ATOM 766 O O . HIS A 1 98 ? 14.688 -14.32 -2.258 1 98.81 98 HIS A O 1
ATOM 772 N N . ARG A 1 99 ? 16.562 -14.68 -1.02 1 98.75 99 ARG A N 1
ATOM 773 C CA . ARG A 1 99 ? 17.141 -15.656 -1.938 1 98.75 99 ARG A CA 1
ATOM 774 C C . ARG A 1 99 ? 16.484 -17.016 -1.775 1 98.75 99 ARG A C 1
ATOM 776 O O . ARG A 1 99 ? 15.719 -17.234 -0.831 1 98.75 99 ARG A O 1
ATOM 783 N N . GLY A 1 100 ? 16.812 -17.906 -2.762 1 98.19 100 GLY A N 1
ATOM 784 C CA . GLY A 1 100 ? 16.25 -19.25 -2.746 1 98.19 100 GLY A CA 1
ATOM 785 C C . GLY A 1 100 ? 16.891 -20.156 -1.723 1 98.19 100 GLY A C 1
ATOM 786 O O . GLY A 1 100 ? 17.578 -19.688 -0.814 1 98.19 100 GLY A O 1
ATOM 787 N N . THR A 1 101 ? 16.5 -21.359 -1.729 1 97.06 101 THR A N 1
ATOM 788 C CA . THR A 1 101 ? 17.062 -22.375 -0.848 1 97.06 101 THR A CA 1
ATOM 789 C C . THR A 1 101 ? 17.641 -23.531 -1.658 1 97.06 101 THR A C 1
ATOM 791 O O . THR A 1 101 ? 17.188 -23.797 -2.779 1 97.06 101 THR A O 1
ATOM 794 N N . ALA A 1 102 ? 18.516 -24.234 -1.037 1 95.19 102 ALA A N 1
ATOM 795 C CA . ALA A 1 102 ? 19.141 -25.375 -1.696 1 95.19 102 ALA A CA 1
ATOM 796 C C . ALA A 1 102 ? 18.156 -26.516 -1.881 1 95.19 102 ALA A C 1
ATOM 798 O O . ALA A 1 102 ? 18.328 -27.375 -2.756 1 95.19 102 ALA A O 1
ATOM 799 N N . GLN A 1 103 ? 17.109 -26.609 -1.049 1 92 103 GLN A N 1
ATOM 800 C CA . GLN A 1 103 ? 16.109 -27.672 -1.094 1 92 103 GLN A CA 1
ATOM 801 C C . GLN A 1 103 ? 15.219 -27.531 -2.328 1 92 103 GLN A C 1
ATOM 803 O O . GLN A 1 103 ? 14.492 -28.469 -2.68 1 92 103 GLN A O 1
ATOM 808 N N . ASP A 1 104 ? 15.25 -26.438 -2.959 1 93.94 104 ASP A N 1
ATOM 809 C CA . ASP A 1 104 ? 14.531 -26.188 -4.207 1 93.94 104 ASP A CA 1
ATOM 810 C C . ASP A 1 104 ? 15.492 -25.828 -5.332 1 93.94 104 ASP A C 1
ATOM 812 O O . ASP A 1 104 ? 16.438 -26.578 -5.617 1 93.94 104 ASP A O 1
ATOM 816 N N . HIS A 1 105 ? 15.273 -24.766 -6.066 1 94.31 105 HIS A N 1
ATOM 817 C CA . HIS A 1 105 ? 16.078 -24.406 -7.23 1 94.31 105 HIS A CA 1
ATOM 818 C C . HIS A 1 105 ? 17.203 -23.453 -6.859 1 94.31 105 HIS A C 1
ATOM 820 O O . HIS A 1 105 ? 17.891 -22.938 -7.734 1 94.31 105 HIS A O 1
ATOM 826 N N . SER A 1 106 ? 17.344 -23.156 -5.543 1 97.69 106 SER A N 1
ATOM 827 C CA . SER A 1 106 ? 18.359 -22.219 -5.051 1 97.69 106 SER A CA 1
ATOM 828 C C . SER A 1 106 ? 18.188 -20.844 -5.688 1 97.69 106 SER A C 1
ATOM 830 O O . SER A 1 106 ? 19.188 -20.141 -5.918 1 97.69 106 SER A O 1
ATOM 832 N N . LEU A 1 107 ? 16.938 -20.547 -6.09 1 98.62 107 LEU A N 1
ATOM 833 C CA . LEU A 1 107 ? 16.703 -19.312 -6.82 1 98.62 107 LEU A CA 1
ATOM 834 C C . LEU A 1 107 ? 15.32 -18.75 -6.5 1 98.62 107 LEU A C 1
ATOM 836 O O . LEU A 1 107 ? 14.328 -19.484 -6.488 1 98.62 107 LEU A O 1
ATOM 840 N N . THR A 1 108 ? 15.25 -17.547 -6.094 1 98.81 108 THR A N 1
ATOM 841 C CA . THR A 1 108 ? 14.062 -16.719 -6.227 1 98.81 108 THR A CA 1
ATOM 842 C C . THR A 1 108 ? 14.172 -15.812 -7.457 1 98.81 108 THR A C 1
ATOM 844 O O . THR A 1 108 ? 15.211 -15.203 -7.695 1 98.81 108 THR A O 1
ATOM 847 N N . LYS A 1 109 ? 13.094 -15.789 -8.219 1 98.94 109 LYS A N 1
ATOM 848 C CA . LYS A 1 109 ? 13.156 -15.031 -9.461 1 98.94 109 LYS A CA 1
ATOM 849 C C . LYS A 1 109 ? 11.969 -14.078 -9.578 1 98.94 109 LYS A C 1
ATOM 851 O O . LYS A 1 109 ? 10.828 -14.469 -9.336 1 98.94 109 LYS A O 1
ATOM 856 N N . ILE A 1 110 ? 12.227 -12.844 -9.914 1 98.94 110 ILE A N 1
ATOM 857 C CA . ILE A 1 110 ? 11.242 -11.82 -10.25 1 98.94 110 ILE A CA 1
ATOM 858 C C . ILE A 1 110 ? 11.422 -11.367 -11.695 1 98.94 110 ILE A C 1
ATOM 860 O O . ILE A 1 110 ? 12.523 -10.977 -12.094 1 98.94 110 ILE A O 1
ATOM 864 N N . GLY A 1 111 ? 10.43 -11.391 -12.492 1 98.94 111 GLY A N 1
ATOM 865 C CA . GLY A 1 111 ? 10.492 -11.07 -13.914 1 98.94 111 GLY A CA 1
ATOM 866 C C . GLY A 1 111 ? 10.641 -9.578 -14.18 1 98.94 111 GLY A C 1
ATOM 867 O O . GLY A 1 111 ? 11.5 -8.922 -13.578 1 98.94 111 GLY A O 1
ATOM 868 N N . ASN A 1 112 ? 9.859 -9.133 -15.164 1 98.94 112 ASN A N 1
ATOM 869 C CA . ASN A 1 112 ? 10.008 -7.77 -15.672 1 98.94 112 ASN A CA 1
ATOM 870 C C . ASN A 1 112 ? 8.742 -6.953 -15.461 1 98.94 112 ASN A C 1
ATOM 872 O O . ASN A 1 112 ? 7.637 -7.5 -15.453 1 98.94 112 ASN A O 1
ATOM 876 N N . HIS A 1 113 ? 8.914 -5.613 -15.32 1 98.81 113 HIS A N 1
ATOM 877 C CA . HIS A 1 113 ? 7.82 -4.645 -15.344 1 98.81 113 HIS A CA 1
ATOM 878 C C . HIS A 1 113 ? 6.836 -4.895 -14.203 1 98.81 113 HIS A C 1
ATOM 880 O O . HIS A 1 113 ? 5.621 -4.836 -14.406 1 98.81 113 HIS A O 1
ATOM 886 N N . ASN A 1 114 ? 7.324 -5.293 -13.062 1 98.88 114 ASN A N 1
ATOM 887 C CA . ASN A 1 114 ? 6.488 -5.449 -11.875 1 98.88 114 ASN A CA 1
ATOM 888 C C . ASN A 1 114 ? 6.539 -4.215 -10.984 1 98.88 114 ASN A C 1
ATOM 890 O O . ASN A 1 114 ? 7.555 -3.516 -10.945 1 98.88 114 ASN A O 1
ATOM 894 N N . LEU A 1 115 ? 5.438 -3.938 -10.375 1 98.88 115 LEU A N 1
ATOM 895 C CA . LEU A 1 115 ? 5.367 -2.973 -9.281 1 98.88 115 LEU A CA 1
ATOM 896 C C . LEU A 1 115 ? 5.164 -3.676 -7.945 1 98.88 115 LEU A C 1
ATOM 898 O O . LEU A 1 115 ? 4.117 -4.289 -7.715 1 98.88 115 LEU A O 1
ATOM 902 N N . LEU A 1 116 ? 6.207 -3.711 -7.109 1 98.94 116 LEU A N 1
ATOM 903 C CA . LEU A 1 116 ? 6.102 -4.141 -5.719 1 98.94 116 LEU A CA 1
ATOM 904 C C . LEU A 1 116 ? 5.945 -2.941 -4.789 1 98.94 116 LEU A C 1
ATOM 906 O O . LEU A 1 116 ? 6.895 -2.189 -4.574 1 98.94 116 LEU A O 1
ATOM 910 N N . MET A 1 117 ? 4.746 -2.779 -4.211 1 98.75 117 MET A N 1
ATOM 911 C CA . MET A 1 117 ? 4.465 -1.603 -3.395 1 98.75 117 MET A CA 1
ATOM 912 C C . MET A 1 117 ? 5.055 -1.755 -1.998 1 98.75 117 MET A C 1
ATOM 914 O O . MET A 1 117 ? 5.848 -2.664 -1.751 1 98.75 117 MET A O 1
ATOM 918 N N . VAL A 1 118 ? 4.734 -0.818 -1.11 1 98.69 118 VAL A N 1
ATOM 919 C CA . VAL A 1 118 ? 5.426 -0.635 0.161 1 98.69 118 VAL A CA 1
ATOM 920 C C . VAL A 1 118 ? 5.316 -1.908 0.997 1 98.69 118 VAL A C 1
ATOM 922 O O . VAL A 1 118 ? 4.23 -2.473 1.14 1 98.69 118 VAL A O 1
ATOM 925 N N . ASN A 1 119 ? 6.469 -2.377 1.486 1 98.62 119 ASN A N 1
ATOM 926 C CA . ASN A 1 119 ? 6.566 -3.422 2.5 1 98.62 119 ASN A CA 1
ATOM 927 C C . ASN A 1 119 ? 6.055 -4.762 1.978 1 98.62 119 ASN A C 1
ATOM 929 O O . ASN A 1 119 ? 5.512 -5.562 2.74 1 98.62 119 ASN A O 1
ATOM 933 N N . THR A 1 120 ? 6.125 -5.004 0.708 1 98.69 120 THR A N 1
ATOM 934 C CA . THR A 1 120 ? 5.879 -6.324 0.133 1 98.69 120 THR A CA 1
ATOM 935 C C . THR A 1 120 ? 7.023 -7.277 0.459 1 98.69 120 THR A C 1
ATOM 937 O O . THR A 1 120 ? 8.195 -6.898 0.389 1 98.69 120 THR A O 1
ATOM 940 N N . HIS A 1 121 ? 6.656 -8.492 0.792 1 98.88 121 HIS A N 1
ATOM 941 C CA . HIS A 1 121 ? 7.652 -9.523 1.079 1 98.88 121 HIS A CA 1
ATOM 942 C C . HIS A 1 121 ? 7.578 -10.656 0.062 1 98.88 121 HIS A C 1
ATOM 944 O O . HIS A 1 121 ? 6.5 -11.188 -0.204 1 98.88 121 HIS A O 1
ATOM 950 N N . VAL A 1 122 ? 8.656 -11.031 -0.554 1 98.94 122 VAL A N 1
ATOM 951 C CA . VAL A 1 122 ? 8.797 -12.203 -1.407 1 98.94 122 VAL A CA 1
ATOM 952 C C . VAL A 1 122 ? 9.758 -13.203 -0.762 1 98.94 122 VAL A C 1
ATOM 954 O O . VAL A 1 122 ? 10.961 -12.953 -0.678 1 98.94 122 VAL A O 1
ATOM 957 N N . ALA A 1 123 ? 9.25 -14.297 -0.33 1 98.75 123 ALA A N 1
ATOM 958 C CA . ALA A 1 123 ? 10.039 -15.305 0.384 1 98.75 123 ALA A CA 1
ATOM 959 C C . ALA A 1 123 ? 10.867 -16.141 -0.584 1 98.75 123 ALA A C 1
ATOM 961 O O . ALA A 1 123 ? 10.93 -15.836 -1.779 1 98.75 123 ALA A O 1
ATOM 962 N N . HIS A 1 124 ? 11.5 -17.125 -0.062 1 98.56 124 HIS A N 1
ATOM 963 C CA . HIS A 1 124 ? 12.445 -17.953 -0.8 1 98.56 124 HIS A CA 1
ATOM 964 C C . HIS A 1 124 ? 11.742 -18.75 -1.893 1 98.56 124 HIS A C 1
ATOM 966 O O . HIS A 1 124 ? 10.609 -19.188 -1.711 1 98.56 124 HIS A O 1
ATOM 972 N N . ASP A 1 125 ? 12.406 -18.906 -3.031 1 98.56 125 ASP A N 1
ATOM 973 C CA . ASP A 1 125 ? 12.086 -19.859 -4.098 1 98.56 125 ASP A CA 1
ATOM 974 C C . ASP A 1 125 ? 10.797 -19.469 -4.812 1 98.56 125 ASP A C 1
ATOM 976 O O . ASP A 1 125 ? 10.156 -20.297 -5.445 1 98.56 125 ASP A O 1
ATOM 980 N N . CYS A 1 126 ? 10.375 -18.266 -4.625 1 98.81 126 CYS A N 1
ATOM 981 C CA . CYS A 1 126 ? 9.242 -17.766 -5.395 1 98.81 126 CYS A CA 1
ATOM 982 C C . CYS A 1 126 ? 9.641 -17.516 -6.844 1 98.81 126 CYS A C 1
ATOM 984 O O . CYS A 1 126 ? 10.773 -17.141 -7.125 1 98.81 126 CYS A O 1
ATOM 986 N N . MET A 1 127 ? 8.727 -17.781 -7.746 1 98.88 127 MET A N 1
ATOM 987 C CA . MET A 1 127 ? 8.844 -17.453 -9.164 1 98.88 127 MET A CA 1
ATOM 988 C C . MET A 1 127 ? 7.762 -16.469 -9.594 1 98.88 127 MET A C 1
ATOM 990 O O . MET A 1 127 ? 6.602 -16.859 -9.766 1 98.88 127 MET A O 1
ATOM 994 N N . ILE A 1 128 ? 8.094 -15.234 -9.781 1 98.94 128 ILE A N 1
ATOM 995 C CA . ILE A 1 128 ? 7.156 -14.172 -10.102 1 98.94 128 ILE A CA 1
ATOM 996 C C . ILE A 1 128 ? 7.328 -13.75 -11.562 1 98.94 128 ILE A C 1
ATOM 998 O O . ILE A 1 128 ? 8.438 -13.43 -11.992 1 98.94 128 ILE A O 1
ATOM 1002 N N . GLY A 1 129 ? 6.324 -13.695 -12.305 1 98.88 129 GLY A N 1
ATOM 1003 C CA . GLY A 1 129 ? 6.348 -13.359 -13.719 1 98.88 129 GLY A CA 1
ATOM 1004 C C . GLY A 1 129 ? 6.465 -11.867 -13.977 1 98.88 129 GLY A C 1
ATOM 1005 O O . GLY A 1 129 ? 7.223 -11.172 -13.297 1 98.88 129 GLY A O 1
ATOM 1006 N N . ASP A 1 130 ? 5.723 -11.453 -15.062 1 98.88 130 ASP A N 1
ATOM 1007 C CA . ASP A 1 130 ? 5.887 -10.094 -15.57 1 98.88 130 ASP A CA 1
ATOM 1008 C C . ASP A 1 130 ? 4.605 -9.281 -15.406 1 98.88 130 ASP A C 1
ATOM 1010 O O . ASP A 1 130 ? 3.504 -9.836 -15.438 1 98.88 130 ASP A O 1
ATOM 1014 N N . HIS A 1 131 ? 4.781 -7.918 -15.289 1 98.44 131 HIS A N 1
ATOM 1015 C CA . HIS A 1 131 ? 3.693 -6.949 -15.344 1 98.44 131 HIS A CA 1
ATOM 1016 C C . HIS A 1 131 ? 2.697 -7.176 -14.211 1 98.44 131 HIS A C 1
ATOM 1018 O O . HIS A 1 131 ? 1.484 -7.133 -14.43 1 98.44 131 HIS A O 1
ATOM 1024 N N . ASN A 1 132 ? 3.197 -7.52 -13.055 1 98.75 132 ASN A N 1
ATOM 1025 C CA . ASN A 1 132 ? 2.354 -7.707 -11.883 1 98.75 132 ASN A CA 1
ATOM 1026 C C . ASN A 1 132 ? 2.318 -6.457 -11.008 1 98.75 132 ASN A C 1
ATOM 1028 O O . ASN A 1 132 ? 3.262 -5.664 -11.016 1 98.75 132 ASN A O 1
ATOM 1032 N N . ILE A 1 133 ? 1.197 -6.277 -10.344 1 98.62 133 ILE A N 1
ATOM 1033 C CA . ILE A 1 133 ? 1.045 -5.27 -9.305 1 98.62 133 ILE A CA 1
ATOM 1034 C C . ILE A 1 133 ? 0.825 -5.949 -7.957 1 98.62 133 ILE A C 1
ATOM 1036 O O . ILE A 1 133 ? -0.208 -6.586 -7.734 1 98.62 133 ILE A O 1
ATOM 1040 N N . ILE A 1 134 ? 1.783 -5.832 -7.066 1 98.81 134 ILE A N 1
ATOM 1041 C CA . ILE A 1 134 ? 1.71 -6.379 -5.719 1 98.81 134 ILE A CA 1
ATOM 1042 C C . ILE A 1 134 ? 1.586 -5.246 -4.703 1 98.81 134 ILE A C 1
ATOM 1044 O O . ILE A 1 134 ? 2.559 -4.535 -4.434 1 98.81 134 ILE A O 1
ATOM 1048 N N . ALA A 1 135 ? 0.425 -5.086 -4.145 1 98.5 135 ALA A N 1
ATOM 1049 C CA . ALA A 1 135 ? 0.085 -3.912 -3.342 1 98.5 135 ALA A CA 1
ATOM 1050 C C . ALA A 1 135 ? 0.757 -3.973 -1.973 1 98.5 135 ALA A C 1
ATOM 1052 O O . ALA A 1 135 ? 1.55 -4.879 -1.702 1 98.5 135 ALA A O 1
ATOM 1053 N N . ASN A 1 136 ? 0.476 -2.967 -1.143 1 98.5 136 ASN A N 1
ATOM 1054 C CA . ASN A 1 136 ? 1.18 -2.758 0.118 1 98.5 136 ASN A CA 1
ATOM 1055 C C . ASN A 1 136 ? 1.003 -3.941 1.063 1 98.5 136 ASN A C 1
ATOM 1057 O O . ASN A 1 136 ? -0.096 -4.488 1.183 1 98.5 136 ASN A O 1
ATOM 1061 N N . ASN A 1 137 ? 2.078 -4.34 1.739 1 98.44 137 ASN A N 1
ATOM 1062 C CA . ASN A 1 137 ? 2.074 -5.285 2.85 1 98.44 137 ASN A CA 1
ATOM 1063 C C . ASN A 1 137 ? 1.654 -6.68 2.396 1 98.44 137 ASN A C 1
ATOM 1065 O O . ASN A 1 137 ? 1.139 -7.469 3.193 1 98.44 137 ASN A O 1
ATOM 1069 N N . VAL A 1 138 ? 1.727 -6.969 1.134 1 98.75 138 VAL A N 1
ATOM 1070 C CA . VAL A 1 138 ? 1.469 -8.328 0.674 1 98.75 138 VAL A CA 1
ATOM 1071 C C . VAL A 1 138 ? 2.619 -9.242 1.091 1 98.75 138 VAL A C 1
ATOM 1073 O O . VAL A 1 138 ? 3.791 -8.883 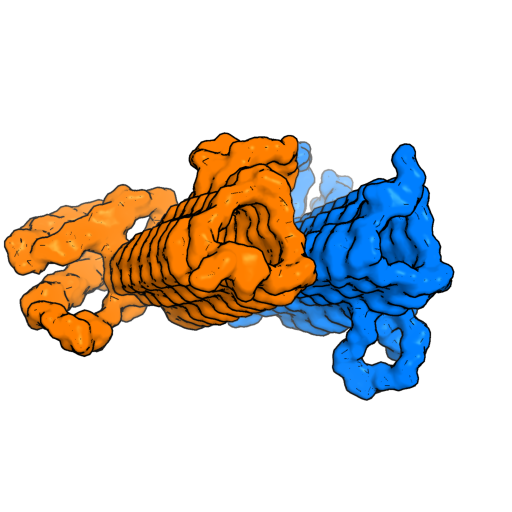0.94 1 98.75 138 VAL A O 1
ATOM 1076 N N . GLY A 1 139 ? 2.293 -10.352 1.652 1 98.81 139 GLY A N 1
ATOM 1077 C CA . GLY A 1 139 ? 3.26 -11.391 1.962 1 98.81 139 GLY A CA 1
ATOM 1078 C C . GLY A 1 139 ? 3.137 -12.602 1.062 1 98.81 139 GLY A C 1
ATOM 1079 O O . GLY A 1 139 ? 2.082 -13.242 1.008 1 98.81 139 GLY A O 1
ATOM 1080 N N . ILE A 1 140 ? 4.176 -12.945 0.364 1 98.88 140 ILE A N 1
ATOM 1081 C CA . ILE A 1 140 ? 4.23 -14.125 -0.488 1 98.88 140 ILE A CA 1
ATOM 1082 C C . ILE A 1 140 ? 5.152 -15.172 0.137 1 98.88 140 ILE A C 1
ATOM 1084 O O . ILE A 1 140 ? 6.371 -14.977 0.19 1 98.88 140 ILE A O 1
ATOM 1088 N N . ALA A 1 141 ? 4.574 -16.219 0.622 1 98.56 141 ALA A N 1
ATOM 1089 C CA . ALA A 1 141 ? 5.352 -17.25 1.312 1 98.56 141 ALA A CA 1
ATOM 1090 C C . ALA A 1 141 ? 6.191 -18.047 0.326 1 98.56 141 ALA A C 1
ATOM 1092 O O . ALA A 1 141 ? 6.211 -17.75 -0.871 1 98.56 141 ALA A O 1
ATOM 1093 N N . GLY A 1 142 ? 6.883 -19 0.85 1 98.12 142 GLY A N 1
ATOM 1094 C CA . GLY A 1 142 ? 7.887 -19.719 0.075 1 98.12 142 GLY A CA 1
ATOM 1095 C C . GLY A 1 142 ? 7.297 -20.516 -1.075 1 98.12 142 GLY A C 1
ATOM 1096 O O . GLY A 1 142 ? 6.203 -21.062 -0.958 1 98.12 142 GLY A O 1
ATOM 1097 N N . HIS A 1 143 ? 7.969 -20.578 -2.225 1 98.25 143 HIS A N 1
ATOM 1098 C CA . HIS A 1 143 ? 7.723 -21.5 -3.34 1 98.25 143 HIS A CA 1
ATOM 1099 C C . HIS A 1 143 ? 6.492 -21.062 -4.133 1 98.25 143 HIS A C 1
ATOM 1101 O O . HIS A 1 143 ? 5.98 -21.844 -4.949 1 98.25 143 HIS A O 1
ATOM 1107 N N . VAL A 1 144 ? 5.992 -19.938 -3.881 1 98.69 144 VAL A N 1
ATOM 1108 C CA . VAL A 1 144 ? 4.801 -19.469 -4.586 1 98.69 144 VAL A CA 1
ATOM 1109 C C . VAL A 1 144 ? 5.16 -19.141 -6.031 1 98.69 144 VAL A C 1
ATOM 1111 O O . VAL A 1 144 ? 6.234 -18.594 -6.301 1 98.69 144 VAL A O 1
ATOM 1114 N N . ILE A 1 145 ? 4.27 -19.469 -6.918 1 98.81 145 ILE A N 1
ATOM 1115 C CA . ILE A 1 145 ? 4.398 -19.078 -8.32 1 98.81 145 ILE A CA 1
ATOM 1116 C C . ILE A 1 145 ? 3.348 -18.031 -8.664 1 98.81 145 ILE A C 1
ATOM 1118 O O . ILE A 1 145 ? 2.154 -18.234 -8.43 1 98.81 145 ILE A O 1
ATOM 1122 N N . VAL A 1 146 ? 3.764 -16.922 -9.156 1 98.88 146 VAL A N 1
ATOM 1123 C CA . VAL A 1 146 ? 2.881 -15.867 -9.633 1 98.88 146 VAL A CA 1
ATOM 1124 C C . VAL A 1 146 ? 3.072 -15.672 -11.141 1 98.88 146 VAL A C 1
ATOM 1126 O O . VAL A 1 146 ? 4.191 -15.453 -11.602 1 98.88 146 VAL A O 1
ATOM 1129 N N . GLY A 1 147 ? 2.045 -15.75 -11.914 1 98.69 147 GLY A N 1
ATOM 1130 C CA . GLY A 1 147 ? 2.1 -15.586 -13.359 1 98.69 147 GLY A CA 1
ATOM 1131 C C . GLY A 1 147 ? 2.32 -14.148 -13.789 1 98.69 147 GLY A C 1
ATOM 1132 O O . GLY A 1 147 ? 3.107 -13.422 -13.172 1 98.69 147 GLY A O 1
ATOM 1133 N N . ASP A 1 148 ? 1.679 -13.805 -14.906 1 98.38 148 ASP A N 1
ATOM 1134 C CA . ASP A 1 148 ? 1.809 -12.469 -15.492 1 98.38 148 ASP A CA 1
ATOM 1135 C C . ASP A 1 148 ? 0.51 -11.68 -15.344 1 98.38 148 ASP A C 1
ATOM 1137 O O . ASP A 1 148 ? -0.58 -12.25 -15.391 1 98.38 148 ASP A O 1
ATOM 1141 N N . HIS A 1 149 ? 0.646 -10.32 -15.227 1 97.69 149 HIS A N 1
ATOM 1142 C CA . HIS A 1 149 ? -0.499 -9.422 -15.195 1 97.69 149 HIS A CA 1
ATOM 1143 C C . HIS A 1 149 ? -1.433 -9.75 -14.031 1 97.69 149 HIS A C 1
ATOM 1145 O O . HIS A 1 149 ? -2.654 -9.75 -14.195 1 97.69 149 HIS A O 1
ATOM 1151 N N . VAL A 1 150 ? -0.855 -10.102 -12.938 1 98.31 150 VAL A N 1
ATOM 1152 C CA . VAL A 1 150 ? -1.582 -10.414 -11.711 1 98.31 150 VAL A CA 1
ATOM 1153 C C . VAL A 1 150 ? -1.646 -9.172 -10.828 1 98.31 150 VAL A C 1
ATOM 1155 O O . VAL A 1 150 ? -0.692 -8.391 -10.766 1 98.31 150 VAL A O 1
ATOM 1158 N N . ILE A 1 151 ? -2.77 -9.008 -10.133 1 98.12 151 ILE A N 1
ATOM 1159 C CA . ILE A 1 151 ? -2.916 -7.98 -9.102 1 98.12 151 ILE A CA 1
ATOM 1160 C C . ILE A 1 151 ? -3.146 -8.641 -7.746 1 98.12 151 ILE A C 1
ATOM 1162 O O . ILE A 1 151 ? -4.094 -9.414 -7.574 1 98.12 151 ILE A O 1
ATOM 1166 N N . LEU A 1 152 ? -2.285 -8.375 -6.812 1 98.62 152 LEU A N 1
ATOM 1167 C CA . LEU A 1 152 ? -2.457 -8.812 -5.43 1 98.62 152 LEU A CA 1
ATOM 1168 C C . LEU A 1 152 ? -2.793 -7.633 -4.527 1 98.62 152 LEU A C 1
ATOM 1170 O O . LEU A 1 152 ? -1.969 -6.734 -4.34 1 98.62 152 LEU A O 1
ATOM 1174 N N . GLY A 1 153 ? -3.92 -7.668 -3.938 1 98.06 153 GLY A N 1
ATOM 1175 C CA . GLY A 1 153 ? -4.398 -6.555 -3.135 1 98.06 153 GLY A CA 1
ATOM 1176 C C . GLY A 1 153 ? -3.662 -6.41 -1.815 1 98.06 153 GLY A C 1
ATOM 1177 O O . GLY A 1 153 ? -3.086 -7.375 -1.312 1 98.06 153 GLY A O 1
ATOM 1178 N N . GLY A 1 154 ? -3.742 -5.219 -1.269 1 97.88 154 GLY A N 1
ATOM 1179 C CA . GLY A 1 154 ? -2.984 -4.887 -0.073 1 97.88 154 GLY A CA 1
ATOM 1180 C C . GLY A 1 154 ? -3.348 -5.746 1.122 1 97.88 154 GLY A C 1
ATOM 1181 O O . GLY A 1 154 ? -4.508 -6.129 1.287 1 97.88 154 GLY A O 1
ATOM 1182 N N . ASN A 1 155 ? -2.348 -5.977 2.021 1 97.56 155 ASN A N 1
ATOM 1183 C CA . ASN A 1 155 ? -2.5 -6.719 3.26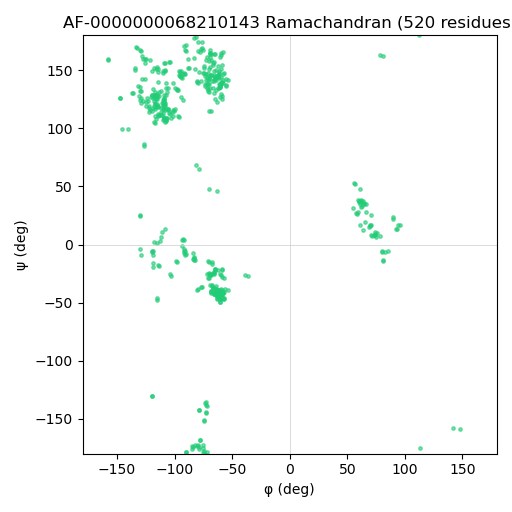8 1 97.56 155 ASN A CA 1
ATOM 1184 C C . ASN A 1 155 ? -2.945 -8.156 3.012 1 97.56 155 ASN A C 1
ATOM 1186 O O . ASN A 1 155 ? -3.5 -8.805 3.898 1 97.56 155 ASN A O 1
ATOM 1190 N N . SER A 1 156 ? -2.814 -8.664 1.769 1 97.88 156 SER A N 1
ATOM 1191 C CA . SER A 1 156 ? -3.135 -10.062 1.506 1 97.88 156 SER A CA 1
ATOM 1192 C C . SER A 1 156 ? -1.925 -10.961 1.742 1 97.88 156 SER A C 1
ATOM 1194 O O . SER A 1 156 ? -0.796 -10.477 1.85 1 97.88 156 SER A O 1
ATOM 1196 N N . GLY A 1 157 ? -2.189 -12.188 1.927 1 98.44 157 GLY A N 1
ATOM 1197 C CA . GLY A 1 157 ? -1.167 -13.203 2.121 1 98.44 157 GLY A CA 1
ATOM 1198 C C . GLY A 1 157 ? -1.351 -14.414 1.224 1 98.44 157 GLY A C 1
ATOM 1199 O O . GLY A 1 157 ? -2.475 -14.875 1.02 1 98.44 157 GLY A O 1
ATOM 1200 N N . ILE A 1 158 ? -0.283 -14.867 0.641 1 98.75 158 ILE A N 1
ATOM 1201 C CA . ILE A 1 158 ? -0.279 -16.062 -0.196 1 98.75 158 ILE A CA 1
ATOM 1202 C C . ILE A 1 158 ? 0.461 -17.188 0.519 1 98.75 158 ILE A C 1
ATOM 1204 O O . ILE A 1 158 ? 1.651 -17.062 0.82 1 98.75 158 ILE A O 1
ATOM 1208 N N . HIS A 1 159 ? -0.215 -18.25 0.757 1 98.5 159 HIS A N 1
ATOM 1209 C CA . HIS A 1 159 ? 0.368 -19.391 1.461 1 98.5 159 HIS A CA 1
ATOM 1210 C C . HIS A 1 159 ? 1.419 -20.094 0.604 1 98.5 159 HIS A C 1
ATOM 1212 O O . HIS A 1 159 ? 1.355 -20.047 -0.626 1 98.5 159 HIS A O 1
ATOM 1218 N N . GLN A 1 160 ? 2.303 -20.688 1.286 1 97.94 160 GLN A N 1
ATOM 1219 C CA . GLN A 1 160 ? 3.412 -21.328 0.586 1 97.94 160 GLN A CA 1
ATOM 1220 C C . GLN A 1 160 ? 2.908 -22.312 -0.455 1 97.94 160 GLN A C 1
ATOM 1222 O O . GLN A 1 160 ? 1.872 -22.953 -0.26 1 97.94 160 GLN A O 1
ATOM 1227 N N . PHE A 1 161 ? 3.559 -22.391 -1.579 1 98.06 161 PHE A N 1
ATOM 1228 C CA . PHE A 1 161 ? 3.396 -23.375 -2.648 1 98.06 161 PHE A CA 1
ATOM 1229 C C . PHE A 1 161 ? 2.197 -23.016 -3.523 1 98.06 161 PHE A C 1
ATOM 1231 O O . PHE A 1 161 ? 1.968 -23.656 -4.555 1 98.06 161 PHE A O 1
ATOM 1238 N N . CYS A 1 162 ? 1.429 -22.062 -3.199 1 98.62 162 CYS A N 1
ATOM 1239 C CA . CYS A 1 162 ? 0.275 -21.688 -4.012 1 98.62 162 CYS A CA 1
ATOM 1240 C C . CYS A 1 162 ? 0.714 -21.125 -5.359 1 98.62 162 CYS A C 1
ATOM 1242 O O . CYS A 1 162 ? 1.837 -20.641 -5.496 1 98.62 162 CYS A O 1
ATOM 1244 N N . ARG A 1 163 ? -0.21 -21.25 -6.281 1 98.69 163 ARG A N 1
ATOM 1245 C CA . ARG A 1 163 ? -0.05 -20.625 -7.594 1 98.69 163 ARG A CA 1
ATOM 1246 C C . ARG A 1 163 ? -1.097 -19.547 -7.82 1 98.69 163 ARG A C 1
ATOM 1248 O O . ARG A 1 163 ? -2.293 -19.781 -7.637 1 98.69 163 ARG A O 1
ATOM 1255 N N . ILE A 1 164 ? -0.651 -18.375 -8.164 1 98.81 164 ILE A N 1
ATOM 1256 C CA . ILE A 1 164 ? -1.502 -17.297 -8.625 1 98.81 164 ILE A CA 1
ATOM 1257 C C . ILE A 1 164 ? -1.313 -17.094 -10.125 1 98.81 164 ILE A C 1
ATOM 1259 O O . ILE A 1 164 ? -0.304 -16.531 -10.562 1 98.81 164 ILE A O 1
ATOM 1263 N N . ASN A 1 165 ? -2.283 -17.5 -10.898 1 98.56 165 ASN A N 1
ATOM 1264 C CA . ASN A 1 165 ? -2.041 -17.609 -12.328 1 98.56 165 ASN A CA 1
ATOM 1265 C C . ASN A 1 165 ? -2.395 -16.328 -13.07 1 98.56 165 ASN A C 1
ATOM 1267 O O . ASN A 1 165 ? -3.023 -15.438 -12.5 1 98.56 165 ASN A O 1
ATOM 1271 N N . SER A 1 166 ? -1.976 -16.25 -14.305 1 98.06 166 SER A N 1
ATOM 1272 C CA . SER A 1 166 ? -1.925 -15.016 -15.078 1 98.06 166 SER A CA 1
ATOM 1273 C C . SER A 1 166 ? -3.305 -14.375 -15.195 1 98.06 166 SER A C 1
ATOM 1275 O O . SER A 1 166 ? -4.309 -15.07 -15.352 1 98.06 166 SER A O 1
ATOM 1277 N N . TYR A 1 167 ? -3.332 -13.016 -15.078 1 97.44 167 TYR A N 1
ATOM 1278 C CA . TYR A 1 167 ? -4.492 -12.148 -15.273 1 97.44 167 TYR A CA 1
ATOM 1279 C C . TYR A 1 167 ? -5.492 -12.32 -14.133 1 97.44 167 TYR A C 1
ATOM 1281 O O . TYR A 1 167 ? -6.617 -11.82 -14.203 1 97.44 167 TYR A O 1
ATOM 1289 N N . SER A 1 168 ? -5.113 -13.047 -13.102 1 97.94 168 SER A N 1
ATOM 1290 C CA . SER A 1 168 ? -5.988 -13.148 -11.938 1 97.94 168 SER A CA 1
ATOM 1291 C C . SER A 1 168 ? -5.863 -11.914 -11.047 1 97.94 168 SER A C 1
ATOM 1293 O O . SER A 1 168 ? -4.961 -11.094 -11.234 1 97.94 168 SER A O 1
ATOM 1295 N N . MET A 1 169 ? -6.809 -11.766 -10.125 1 98.06 169 MET A N 1
ATOM 1296 C CA . MET A 1 169 ? -6.832 -10.664 -9.156 1 98.06 169 MET A CA 1
ATOM 1297 C C . MET A 1 169 ? -7.195 -11.172 -7.77 1 98.06 169 MET A C 1
ATOM 1299 O O . MET A 1 169 ? -8.18 -11.891 -7.602 1 98.06 169 MET A O 1
ATOM 1303 N N . VAL A 1 170 ? -6.41 -10.797 -6.805 1 97.94 170 VAL A N 1
ATOM 1304 C CA . VAL A 1 170 ? -6.684 -11.094 -5.406 1 97.94 170 VAL A CA 1
ATOM 1305 C C . VAL A 1 170 ? -7.07 -9.82 -4.664 1 97.94 170 VAL A C 1
ATOM 1307 O O . VAL A 1 170 ? -6.34 -8.828 -4.707 1 97.94 170 VAL A O 1
ATOM 1310 N N . GLY A 1 171 ? -8.172 -9.82 -4.031 1 96.5 171 GLY A N 1
ATOM 1311 C CA . GLY A 1 171 ? -8.625 -8.656 -3.281 1 96.5 171 GLY A CA 1
ATOM 1312 C C . GLY A 1 171 ? -7.789 -8.375 -2.051 1 96.5 171 GLY A C 1
ATOM 1313 O O . GLY A 1 171 ? -7.012 -9.234 -1.614 1 96.5 171 GLY A O 1
ATOM 1314 N N . GLY A 1 172 ? -7.949 -7.168 -1.551 1 96.19 172 GLY A N 1
ATOM 1315 C CA . GLY A 1 172 ? -7.227 -6.801 -0.344 1 96.19 172 GLY A CA 1
ATOM 1316 C C . GLY A 1 172 ? -7.602 -7.648 0.857 1 96.19 172 GLY A C 1
ATOM 1317 O O . GLY A 1 172 ? -8.719 -8.164 0.939 1 96.19 172 GLY A O 1
ATOM 1318 N N . ALA A 1 173 ? -6.617 -7.758 1.801 1 96.75 173 ALA A N 1
ATOM 1319 C CA . ALA A 1 173 ? -6.797 -8.445 3.078 1 96.75 173 ALA A CA 1
ATOM 1320 C C . ALA A 1 173 ? -7.281 -9.875 2.871 1 96.75 173 ALA A C 1
ATOM 1322 O O . ALA A 1 173 ? -8.047 -10.398 3.68 1 96.75 173 ALA A O 1
ATOM 1323 N N . SER A 1 174 ? -6.879 -10.484 1.77 1 97.12 174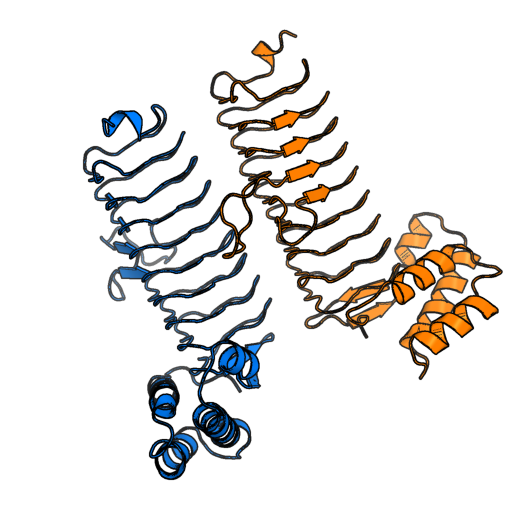 SER A N 1
ATOM 1324 C CA . SER A 1 174 ? -7.289 -11.859 1.481 1 97.12 174 SER A CA 1
ATOM 1325 C C . SER A 1 174 ? -6.234 -12.859 1.947 1 97.12 174 SER A C 1
ATOM 1327 O O . SER A 1 174 ? -5.051 -12.531 2.021 1 97.12 174 SER A O 1
ATOM 1329 N N . LEU A 1 175 ? -6.668 -13.984 2.324 1 97.62 175 LEU A N 1
ATOM 1330 C CA . LEU A 1 175 ? -5.789 -15.117 2.586 1 97.62 175 LEU A CA 1
ATOM 1331 C C . LEU A 1 175 ? -5.953 -16.188 1.519 1 97.62 175 LEU A C 1
ATOM 1333 O O . LEU A 1 175 ? -7.02 -16.797 1.406 1 97.62 175 LEU A O 1
ATOM 1337 N N . ILE A 1 176 ? -4.934 -16.469 0.778 1 98.31 176 ILE A N 1
ATOM 1338 C CA . ILE A 1 176 ? -4.953 -17.469 -0.286 1 98.31 176 ILE A CA 1
ATOM 1339 C C . ILE A 1 176 ? -4.281 -18.75 0.196 1 98.31 176 ILE A C 1
ATOM 1341 O O . ILE A 1 176 ? -3.07 -18.766 0.44 1 98.31 176 ILE A O 1
ATOM 1345 N N . VAL A 1 177 ? -5.047 -19.828 0.284 1 98.12 177 VAL A N 1
ATOM 1346 C CA . VAL A 1 177 ? -4.5 -21.094 0.759 1 98.12 177 VAL A CA 1
ATOM 1347 C C . VAL A 1 177 ? -4.625 -22.156 -0.333 1 98.12 177 VAL A C 1
ATOM 1349 O O . VAL A 1 177 ? -4.191 -23.297 -0.153 1 98.12 177 VAL A O 1
ATOM 1352 N N . LYS A 1 178 ? -5.289 -21.859 -1.48 1 98.25 178 LYS A N 1
ATOM 1353 C CA . LYS A 1 178 ? -5.398 -22.688 -2.684 1 98.25 178 LYS A CA 1
ATOM 1354 C C . LYS A 1 178 ? -5.035 -21.875 -3.93 1 98.25 178 LYS A C 1
ATOM 1356 O O . LYS A 1 178 ? -4.988 -20.656 -3.893 1 98.25 178 LYS A O 1
ATOM 1361 N N . ASP A 1 179 ? -4.828 -22.609 -5.02 1 98.62 179 ASP A N 1
ATOM 1362 C CA . ASP A 1 179 ? -4.395 -21.953 -6.246 1 98.62 179 ASP A CA 1
ATOM 1363 C C . ASP A 1 179 ? -5.504 -21.062 -6.816 1 98.62 179 ASP A C 1
ATOM 1365 O O . ASP A 1 179 ? -6.684 -21.406 -6.723 1 98.62 179 ASP A O 1
ATOM 1369 N N . VAL A 1 180 ? -5.117 -19.938 -7.426 1 98.62 180 VAL A N 1
ATOM 1370 C CA . VAL A 1 180 ? -6.043 -19.047 -8.125 1 98.62 180 VAL A CA 1
ATOM 1371 C C . VAL A 1 180 ? -5.871 -19.219 -9.633 1 98.62 180 VAL A C 1
ATOM 1373 O O . VAL A 1 180 ? -4.855 -18.797 -10.203 1 98.62 180 VAL A O 1
ATOM 1376 N N . PRO A 1 181 ? -6.844 -19.734 -10.312 1 98.5 181 PRO A N 1
ATOM 1377 C CA . PRO A 1 181 ? -6.707 -19.969 -11.75 1 98.5 181 PRO A CA 1
ATOM 1378 C C . PRO A 1 181 ? -6.574 -18.672 -12.547 1 98.5 181 PRO A C 1
ATOM 1380 O O . PRO A 1 181 ? -6.945 -17.609 -12.055 1 98.5 181 PRO A O 1
ATOM 1383 N N . ALA A 1 182 ? -6.105 -18.844 -13.789 1 98.25 182 ALA A N 1
ATOM 1384 C CA . ALA A 1 182 ? -5.973 -17.688 -14.688 1 98.25 182 ALA A CA 1
ATOM 1385 C C . ALA A 1 182 ? -7.297 -16.953 -14.82 1 98.25 182 ALA A C 1
ATOM 1387 O O . ALA A 1 182 ? -8.359 -17.578 -14.891 1 98.25 182 ALA A O 1
ATOM 1388 N N . PHE A 1 183 ? -7.238 -15.625 -14.781 1 98.19 183 PHE A N 1
ATOM 1389 C CA . PHE A 1 183 ? -8.328 -14.695 -15.047 1 98.19 183 PHE A CA 1
ATOM 1390 C C . PHE A 1 183 ? -9.227 -14.547 -13.82 1 98.19 183 PHE A C 1
ATOM 1392 O O . PHE A 1 183 ? -10.039 -13.625 -13.742 1 98.19 183 PHE A O 1
ATOM 1399 N N . VAL A 1 184 ? -9.117 -15.406 -12.828 1 98.12 184 VAL A N 1
ATOM 1400 C CA . VAL A 1 184 ? -10.109 -15.508 -11.758 1 98.12 184 VAL A CA 1
ATOM 1401 C C . VAL A 1 184 ? -9.859 -14.406 -10.727 1 98.12 184 VAL A C 1
ATOM 1403 O O . VAL A 1 184 ? -8.719 -14.117 -10.375 1 98.12 184 VAL A O 1
ATOM 1406 N N . MET A 1 185 ? -10.922 -13.82 -10.234 1 98.12 185 MET A N 1
ATOM 1407 C CA . MET A 1 185 ? -10.891 -12.922 -9.094 1 98.12 185 MET A CA 1
ATOM 1408 C C . MET A 1 185 ? -11.188 -13.672 -7.797 1 98.12 185 MET A C 1
ATOM 1410 O O . MET A 1 185 ? -12.18 -14.391 -7.707 1 98.12 185 MET A O 1
ATOM 1414 N N . ALA A 1 186 ? -10.32 -13.523 -6.852 1 97.81 186 ALA A N 1
ATOM 1415 C CA . ALA A 1 186 ? -10.492 -14.188 -5.559 1 97.81 186 ALA A CA 1
ATOM 1416 C C . ALA A 1 186 ? -10.375 -13.188 -4.41 1 97.81 186 ALA A C 1
ATOM 1418 O O . ALA A 1 186 ? -9.562 -12.258 -4.469 1 97.81 186 ALA A O 1
ATOM 1419 N N . SER A 1 187 ? -11.18 -13.352 -3.352 1 96.5 187 SER A N 1
ATOM 1420 C CA . SER A 1 187 ? -11.062 -12.5 -2.172 1 96.5 187 SER A CA 1
ATOM 1421 C C . SER A 1 187 ? -11.656 -13.18 -0.941 1 96.5 187 SER A C 1
ATOM 1423 O O . SER A 1 187 ? -12.406 -14.148 -1.061 1 96.5 187 SER A O 1
ATOM 1425 N N . GLY A 1 188 ? -11.156 -12.633 0.233 1 94.5 188 GLY A N 1
ATOM 1426 C CA . GLY A 1 188 ? -11.695 -13.125 1.491 1 94.5 188 GLY A CA 1
ATOM 1427 C C . GLY A 1 188 ? -10.688 -13.914 2.303 1 94.5 188 GLY A C 1
ATOM 1428 O O . GLY A 1 188 ? -9.547 -14.102 1.875 1 94.5 188 GLY A O 1
ATOM 1429 N N . ASN A 1 189 ? -11.203 -14.383 3.508 1 91.94 189 ASN A N 1
ATOM 1430 C CA . ASN A 1 189 ? -10.359 -15.148 4.422 1 91.94 189 ASN A CA 1
ATOM 1431 C C . ASN A 1 189 ? -11.133 -16.297 5.074 1 91.94 189 ASN A C 1
ATOM 1433 O O . ASN A 1 189 ? -11.875 -16.078 6.035 1 91.94 189 ASN A O 1
ATOM 1437 N N . PRO A 1 190 ? -10.977 -17.484 4.562 1 92 190 PRO A N 1
ATOM 1438 C CA . PRO A 1 190 ? -10.172 -17.781 3.369 1 92 190 PRO A CA 1
ATOM 1439 C C . PRO A 1 190 ? -10.828 -17.281 2.084 1 92 190 PRO A C 1
ATOM 1441 O O . PRO A 1 190 ? -12.039 -17.047 2.057 1 92 190 PRO A O 1
ATOM 1444 N N . ALA A 1 191 ? -10.078 -17.141 1.034 1 95.69 191 ALA A N 1
ATOM 1445 C CA . ALA A 1 191 ? -10.531 -16.516 -0.21 1 95.69 191 ALA A CA 1
ATOM 1446 C C . ALA A 1 191 ? -11.453 -17.453 -0.985 1 95.69 191 ALA A C 1
ATOM 1448 O O . ALA A 1 191 ? -11.273 -18.672 -0.964 1 95.69 191 ALA A O 1
ATOM 1449 N N . LYS A 1 192 ? -12.375 -16.891 -1.658 1 96.56 192 LYS A N 1
ATOM 1450 C CA . LYS A 1 192 ? -13.281 -17.562 -2.582 1 96.56 192 LYS A CA 1
ATOM 1451 C C . LYS A 1 192 ? -13.258 -16.906 -3.957 1 96.56 192 LYS A C 1
ATOM 1453 O O . LYS A 1 192 ? -12.922 -15.727 -4.082 1 96.56 192 LYS A O 1
ATOM 1458 N N . ALA A 1 193 ? -13.625 -17.703 -4.941 1 97.25 193 ALA A N 1
ATOM 1459 C CA . ALA A 1 193 ? -13.719 -17.172 -6.301 1 97.25 193 ALA A CA 1
ATOM 1460 C C . ALA A 1 193 ? -14.992 -16.359 -6.492 1 97.25 193 ALA A C 1
ATOM 1462 O O . ALA A 1 193 ? -16.078 -16.781 -6.066 1 97.25 193 ALA A O 1
ATOM 1463 N N . HIS A 1 194 ? -14.898 -15.227 -7.227 1 95.38 194 HIS A N 1
ATOM 1464 C CA . HIS A 1 194 ? -16.062 -14.352 -7.367 1 95.38 194 HIS A CA 1
ATOM 1465 C C . HIS A 1 194 ? -16.312 -14.016 -8.828 1 95.38 194 HIS A C 1
ATOM 1467 O O . HIS A 1 194 ? -17.312 -13.359 -9.156 1 95.38 194 HIS A O 1
ATOM 1473 N N . GLY A 1 195 ? -15.562 -14.391 -9.727 1 96.25 195 GLY A N 1
ATOM 1474 C CA . GLY A 1 195 ? -15.68 -14.047 -11.133 1 96.25 195 GLY A CA 1
ATOM 1475 C C . GLY A 1 195 ? -14.344 -13.812 -11.812 1 96.25 195 GLY A C 1
ATOM 1476 O O . GLY A 1 195 ? -13.32 -14.336 -11.375 1 96.25 195 GLY A O 1
ATOM 1477 N N . MET A 1 196 ? -14.43 -13.047 -12.945 1 96.06 196 MET A N 1
ATOM 1478 C CA . MET A 1 196 ? -13.242 -12.562 -13.648 1 96.06 196 MET A CA 1
ATOM 1479 C C . MET A 1 196 ? -13.32 -11.062 -13.883 1 96.06 196 MET A C 1
ATOM 1481 O O . MET A 1 196 ? -14.352 -10.438 -13.609 1 96.06 196 MET A O 1
ATOM 1485 N N . ASN A 1 197 ? -12.211 -10.492 -14.156 1 89.94 197 ASN A N 1
ATOM 1486 C CA . ASN A 1 197 ? -12.18 -9.047 -14.352 1 89.94 197 ASN A CA 1
ATOM 1487 C C . ASN A 1 197 ? -12.625 -8.656 -15.758 1 89.94 197 ASN A C 1
ATOM 1489 O O . ASN A 1 197 ? -11.852 -8.062 -16.516 1 89.94 197 ASN A O 1
ATOM 1493 N N . PHE A 1 198 ? -13.836 -8.852 -16.031 1 93.56 198 PHE A N 1
ATOM 1494 C CA . PHE A 1 198 ? -14.375 -8.641 -17.359 1 93.56 198 PHE A CA 1
ATOM 1495 C C . PHE A 1 198 ? -14.352 -7.164 -17.734 1 93.56 198 PHE A C 1
ATOM 1497 O O . PHE A 1 198 ? -14.109 -6.812 -18.891 1 93.56 198 PHE A O 1
ATOM 1504 N N . GLU A 1 199 ? -14.586 -6.309 -16.75 1 86.38 199 GLU A N 1
ATOM 1505 C CA . GLU A 1 199 ? -14.508 -4.871 -17.016 1 86.38 199 GLU A CA 1
ATOM 1506 C C . GLU A 1 199 ? -13.094 -4.457 -17.406 1 86.38 199 GLU A C 1
ATOM 1508 O O . GLU A 1 199 ? -12.906 -3.645 -18.312 1 86.38 199 GLU A O 1
ATOM 1513 N N . GLY A 1 200 ? -12.133 -4.988 -16.688 1 86.75 200 GLY A N 1
ATOM 1514 C CA . GLY A 1 200 ? -10.742 -4.727 -17.062 1 86.75 200 GLY A CA 1
ATOM 1515 C C . GLY A 1 200 ? -10.391 -5.199 -18.453 1 86.75 200 GLY A C 1
ATOM 1516 O O . GLY A 1 200 ? -9.664 -4.523 -19.172 1 86.75 200 GLY A O 1
ATOM 1517 N N . MET A 1 201 ? -10.914 -6.328 -18.844 1 93.5 201 MET A N 1
ATOM 1518 C CA . MET A 1 201 ? -10.695 -6.855 -20.188 1 93.5 201 MET A CA 1
ATOM 1519 C C . MET A 1 201 ? -11.273 -5.914 -21.234 1 93.5 201 MET A C 1
ATOM 1521 O O . MET A 1 201 ? -10.609 -5.602 -22.234 1 93.5 201 MET A O 1
ATOM 1525 N N . ARG A 1 202 ? -12.469 -5.48 -20.891 1 94.12 202 ARG A N 1
ATOM 1526 C CA . ARG A 1 202 ? -13.125 -4.559 -21.812 1 94.12 202 ARG A CA 1
ATOM 1527 C C . ARG A 1 202 ? -12.312 -3.277 -21.969 1 94.12 202 ARG A C 1
ATOM 1529 O O . ARG A 1 202 ? -12.086 -2.82 -23.094 1 94.12 202 ARG A O 1
ATOM 1536 N N . ARG A 1 203 ? -11.789 -2.719 -20.922 1 90.06 203 ARG A N 1
ATOM 1537 C CA . ARG A 1 203 ? -11.016 -1.485 -20.922 1 90.06 203 ARG A CA 1
ATOM 1538 C C . ARG A 1 203 ? -9.711 -1.663 -21.688 1 90.06 203 ARG A C 1
ATOM 1540 O O . ARG A 1 203 ? -9.195 -0.708 -22.281 1 90.06 203 ARG A O 1
ATOM 1547 N N . LYS A 1 204 ? -9.32 -2.863 -21.719 1 91.06 204 LYS A N 1
ATOM 1548 C CA . LYS A 1 204 ? -8.078 -3.168 -22.422 1 91.06 204 LYS A CA 1
ATOM 1549 C C . LYS A 1 204 ? -8.344 -3.512 -23.891 1 91.06 204 LYS A C 1
ATOM 1551 O O . LYS A 1 204 ? -7.426 -3.863 -24.625 1 91.06 204 LYS A O 1
ATOM 1556 N N . GLY A 1 205 ? -9.594 -3.6 -24.266 1 94.62 205 GLY A N 1
ATOM 1557 C CA . GLY A 1 205 ? -9.961 -3.783 -25.672 1 94.62 205 GLY A CA 1
ATOM 1558 C C . GLY A 1 205 ? -10.047 -5.242 -26.078 1 94.62 205 GLY A C 1
ATOM 1559 O O . GLY A 1 205 ? -9.875 -5.574 -27.25 1 94.62 205 GLY A O 1
ATOM 1560 N N . TRP A 1 206 ? -10.227 -6.109 -25.156 1 95.94 206 TRP A N 1
ATOM 1561 C CA . TRP A 1 206 ? -10.383 -7.516 -25.531 1 95.94 206 TRP A CA 1
ATOM 1562 C C . TRP A 1 206 ? -11.656 -7.73 -26.328 1 95.94 206 TRP A C 1
ATOM 1564 O O . TRP A 1 206 ? -12.656 -7.051 -26.125 1 95.94 206 TRP A O 1
ATOM 1574 N N . ALA A 1 207 ? -11.547 -8.703 -27.281 1 96.94 207 ALA A N 1
ATOM 1575 C CA . ALA A 1 207 ? -12.688 -9 -28.141 1 96.94 207 ALA A CA 1
ATOM 1576 C C . ALA A 1 207 ? -13.883 -9.484 -27.344 1 96.94 207 ALA A C 1
ATOM 1578 O O . ALA A 1 207 ? -13.727 -10.227 -26.359 1 96.94 207 ALA A O 1
ATOM 1579 N N . LYS A 1 208 ? -15.047 -9.086 -27.766 1 96.38 208 LYS A N 1
ATOM 1580 C CA . LYS A 1 208 ? -16.297 -9.445 -27.094 1 96.38 208 LYS A CA 1
ATOM 1581 C C . LYS A 1 208 ? -16.453 -10.961 -27.031 1 96.38 208 LYS A C 1
ATOM 1583 O O . LYS A 1 208 ? -16.875 -11.5 -26 1 96.38 208 LYS A O 1
ATOM 1588 N N . ASP A 1 209 ? -16.125 -11.664 -28.094 1 96.94 209 ASP A N 1
ATOM 1589 C CA . ASP A 1 209 ? -16.266 -13.117 -28.156 1 96.94 209 ASP A CA 1
ATOM 1590 C C . ASP A 1 209 ? -15.344 -13.797 -27.156 1 96.94 209 ASP A C 1
ATOM 1592 O O . ASP A 1 209 ? -15.711 -14.812 -26.547 1 96.94 209 ASP A O 1
ATOM 1596 N N . THR A 1 210 ? -14.18 -13.219 -27.016 1 97.62 210 THR A N 1
ATOM 1597 C CA . THR A 1 210 ? -13.242 -13.75 -26.031 1 97.62 210 THR A CA 1
ATOM 1598 C C . THR A 1 210 ? -13.797 -13.625 -24.609 1 97.62 210 THR A C 1
ATOM 1600 O O . THR A 1 210 ? -13.797 -14.586 -23.844 1 97.62 210 THR A O 1
ATOM 1603 N N . ILE A 1 211 ? -14.336 -12.453 -24.312 1 98.06 211 ILE A N 1
ATOM 1604 C CA . ILE A 1 211 ? -14.875 -12.18 -22.984 1 98.06 211 ILE A CA 1
ATOM 1605 C C . ILE A 1 211 ? -16.062 -13.102 -22.703 1 98.06 211 ILE A C 1
ATOM 1607 O O . ILE A 1 211 ? -16.156 -13.695 -21.625 1 98.06 211 ILE A O 1
ATOM 1611 N N . ASN A 1 212 ? -16.891 -13.273 -23.672 1 97.75 212 ASN A N 1
ATOM 1612 C CA . ASN A 1 212 ? -18.047 -14.141 -23.531 1 97.75 212 ASN A CA 1
ATOM 1613 C C . ASN A 1 212 ? -17.641 -15.594 -23.328 1 97.75 212 ASN A C 1
ATOM 1615 O O . ASN A 1 212 ? -18.234 -16.312 -22.516 1 97.75 212 ASN A O 1
ATOM 1619 N N . GLY A 1 213 ? -16.688 -15.992 -24.062 1 98.06 213 GLY A N 1
ATOM 1620 C CA . GLY A 1 213 ? -16.188 -17.344 -23.906 1 98.06 213 GLY A CA 1
ATOM 1621 C C . GLY A 1 213 ? -15.617 -17.609 -22.531 1 98.06 213 GLY A C 1
ATOM 1622 O O . GLY A 1 213 ? -15.867 -18.672 -21.938 1 98.06 213 GLY A O 1
ATOM 1623 N N . LEU A 1 214 ? -14.891 -16.656 -22.031 1 98.25 214 LEU A N 1
ATOM 1624 C CA . LEU A 1 214 ? -14.305 -16.812 -20.703 1 98.25 214 LEU A CA 1
ATOM 1625 C C . LEU A 1 214 ? -15.383 -16.781 -19.625 1 98.25 214 LEU A C 1
ATOM 1627 O O . LEU A 1 214 ? -15.266 -17.469 -18.594 1 98.25 214 LEU A O 1
ATOM 1631 N N . ARG A 1 215 ? -16.391 -15.992 -19.859 1 97.81 215 ARG A N 1
ATOM 1632 C CA . ARG A 1 215 ? -17.531 -15.992 -18.953 1 97.81 215 ARG A CA 1
ATOM 1633 C C . ARG A 1 215 ? -18.156 -17.375 -18.875 1 97.81 215 ARG A C 1
ATOM 1635 O O . ARG A 1 215 ? -18.453 -17.875 -17.781 1 97.81 215 ARG A O 1
ATOM 1642 N N . GLN A 1 216 ? -18.344 -17.953 -20 1 98.06 216 GLN A N 1
ATOM 1643 C CA . GLN A 1 216 ? -18.891 -19.312 -20.047 1 98.06 216 GLN A CA 1
ATOM 1644 C C . GLN A 1 216 ? -17.969 -20.312 -19.359 1 98.06 216 GLN A C 1
ATOM 1646 O O . GLN A 1 216 ? -18.438 -21.203 -18.641 1 98.06 216 GLN A O 1
ATOM 1651 N N . ALA A 1 217 ? -16.719 -20.125 -19.562 1 98.31 217 ALA A N 1
ATOM 1652 C CA . ALA A 1 217 ? -15.742 -21.016 -18.922 1 98.31 217 ALA A CA 1
ATOM 1653 C C . ALA A 1 217 ? -15.828 -20.922 -17.406 1 98.31 217 ALA A C 1
ATOM 1655 O O . ALA A 1 217 ? -15.758 -21.938 -16.703 1 98.31 217 ALA A O 1
ATOM 1656 N N . PHE A 1 218 ? -15.945 -19.766 -16.953 1 98.19 218 PHE A N 1
ATOM 1657 C CA . PHE A 1 218 ? -16.062 -19.562 -15.508 1 98.19 218 PHE A CA 1
ATOM 1658 C C . PHE A 1 218 ? -17.297 -20.281 -14.961 1 98.19 218 PHE A C 1
ATOM 1660 O O . PHE A 1 218 ? -17.219 -20.922 -13.914 1 98.19 218 PHE A O 1
ATOM 1667 N N . LYS A 1 219 ? -18.359 -20.125 -15.633 1 97.81 219 LYS A N 1
ATOM 1668 C CA . LYS A 1 219 ? -19.594 -20.781 -15.203 1 97.81 219 LYS A CA 1
ATOM 1669 C C . LYS A 1 219 ? -19.422 -22.297 -15.164 1 97.81 219 LYS A C 1
ATOM 1671 O O . LYS A 1 219 ? -19.828 -22.953 -14.203 1 97.81 219 LYS A O 1
ATOM 1676 N N . ILE A 1 220 ? -18.859 -22.812 -16.156 1 97.88 220 ILE A N 1
ATOM 1677 C CA . ILE A 1 220 ? -18.625 -24.25 -16.234 1 97.88 220 ILE A CA 1
ATOM 1678 C C . ILE A 1 220 ? -17.781 -24.703 -15.047 1 97.88 220 ILE A C 1
ATOM 1680 O O . ILE A 1 220 ? -18.078 -25.719 -14.414 1 97.88 220 ILE A O 1
ATOM 1684 N N . LEU A 1 221 ? -16.781 -23.891 -14.734 1 97.19 221 LEU A N 1
ATOM 1685 C CA . LEU A 1 221 ? -15.805 -24.266 -13.727 1 97.19 221 LEU A CA 1
ATOM 1686 C C . LEU A 1 221 ? -16.375 -24.109 -12.32 1 97.19 221 LEU A C 1
ATOM 1688 O O . LEU A 1 221 ? -16.125 -24.953 -11.445 1 97.19 221 LEU A O 1
ATOM 1692 N N . TYR A 1 222 ? -17.234 -23.047 -12.086 1 96.88 222 TYR A N 1
ATOM 1693 C CA . TYR A 1 222 ? -17.531 -22.688 -10.703 1 96.88 222 TYR A CA 1
ATOM 1694 C C . TYR A 1 222 ? -19.031 -22.844 -10.43 1 96.88 222 TYR A C 1
ATOM 1696 O O . TYR A 1 222 ? -19.453 -22.875 -9.266 1 96.88 222 TYR A O 1
ATOM 1704 N N . ARG A 1 223 ? -19.719 -22.859 -11.43 1 94.19 223 ARG A N 1
ATOM 1705 C CA . ARG A 1 223 ? -21.156 -22.812 -11.195 1 94.19 223 ARG A CA 1
ATOM 1706 C C . ARG A 1 223 ? -21.828 -24.094 -11.672 1 94.19 223 ARG A C 1
ATOM 1708 O O . ARG A 1 223 ? -23.062 -24.203 -11.633 1 94.19 223 ARG A O 1
ATOM 1715 N N . SER A 1 224 ? -20.938 -24.906 -12.148 1 90.44 224 SER A N 1
ATOM 1716 C CA . SER A 1 224 ? -21.469 -26.203 -12.562 1 90.44 224 SER A CA 1
ATOM 1717 C C . SER A 1 224 ? -21.062 -27.297 -11.586 1 90.44 224 SER A C 1
ATOM 1719 O O . SER A 1 224 ? -20.172 -27.094 -10.75 1 90.44 224 SER A O 1
ATOM 1721 N N . ASN A 1 225 ? -21.891 -28.172 -11.148 1 92.44 225 ASN A N 1
ATOM 1722 C CA . ASN A 1 225 ? -21.609 -29.297 -10.25 1 92.44 225 ASN A CA 1
ATOM 1723 C C . ASN A 1 225 ? -20.641 -30.297 -10.891 1 92.44 225 ASN A C 1
ATOM 1725 O O . ASN A 1 225 ? -20.875 -31.5 -10.836 1 92.44 225 ASN A O 1
ATOM 1729 N N . LEU A 1 226 ? -19.531 -29.75 -11.5 1 94.62 226 LEU A N 1
ATOM 1730 C CA . LEU A 1 226 ? -18.531 -30.594 -12.148 1 94.62 226 LEU A CA 1
ATOM 1731 C C . LEU A 1 226 ? -17.25 -30.625 -11.336 1 94.62 226 LEU A C 1
ATOM 1733 O O . LEU A 1 226 ? -16.906 -29.656 -10.648 1 94.62 226 LEU A O 1
ATOM 1737 N N . THR A 1 227 ? -16.578 -31.734 -11.438 1 94.75 227 THR A N 1
ATOM 1738 C CA . THR A 1 227 ? -15.195 -31.766 -10.961 1 94.75 227 THR A CA 1
ATOM 1739 C C . THR A 1 227 ? -14.297 -30.922 -11.852 1 94.75 227 THR A C 1
ATOM 1741 O O . THR A 1 227 ? -14.672 -30.578 -12.977 1 94.75 227 THR A O 1
ATOM 1744 N N . THR A 1 228 ? -13.141 -30.609 -11.414 1 95.69 228 THR A N 1
ATOM 1745 C CA . THR A 1 228 ? -12.195 -29.828 -12.188 1 95.69 228 THR A CA 1
ATOM 1746 C C . THR A 1 228 ? -11.867 -30.5 -13.508 1 95.69 228 THR A C 1
ATOM 1748 O O . THR A 1 228 ? -11.812 -29.844 -14.555 1 95.69 228 THR A O 1
ATOM 1751 N N . GLN A 1 229 ? -11.695 -31.781 -13.43 1 96.19 229 GLN A N 1
ATOM 1752 C CA . GLN A 1 229 ? -11.359 -32.531 -14.641 1 96.19 229 GLN A CA 1
ATOM 1753 C C . GLN A 1 229 ? -12.516 -32.5 -15.641 1 96.19 229 GLN A C 1
ATOM 1755 O O . GLN A 1 229 ? -12.289 -32.344 -16.844 1 96.19 229 GLN A O 1
ATOM 1760 N N . GLU A 1 230 ? -13.703 -32.656 -15.148 1 97.69 230 GLU A N 1
ATOM 1761 C CA . GLU A 1 230 ? -14.883 -32.594 -16.016 1 97.69 230 GLU A CA 1
ATOM 1762 C C . GLU A 1 230 ? -15.023 -31.203 -16.625 1 97.69 230 GLU A C 1
ATOM 1764 O O . GLU A 1 230 ? -15.383 -31.062 -17.797 1 97.69 230 GLU A O 1
ATOM 1769 N N . ALA A 1 231 ? -14.758 -30.219 -15.828 1 97.94 231 ALA A N 1
ATOM 1770 C CA . ALA A 1 231 ? -14.82 -28.844 -16.312 1 97.94 231 ALA A CA 1
ATOM 1771 C C . ALA A 1 231 ? -13.797 -28.594 -17.406 1 97.94 231 ALA A C 1
ATOM 1773 O O . ALA A 1 231 ? -14.102 -27.969 -18.422 1 97.94 231 ALA A O 1
ATOM 1774 N N . ILE A 1 232 ? -12.602 -29.062 -17.234 1 98.31 232 ILE A N 1
ATOM 1775 C CA . ILE A 1 232 ? -11.539 -28.922 -18.234 1 98.31 232 ILE A CA 1
ATOM 1776 C C . ILE A 1 232 ? -11.992 -29.531 -19.562 1 98.31 232 ILE A C 1
ATOM 1778 O O . ILE A 1 232 ? -11.836 -28.906 -20.609 1 98.31 232 ILE A O 1
ATOM 1782 N N . ALA A 1 233 ? -12.555 -30.734 -19.453 1 98.44 233 ALA A N 1
ATOM 1783 C CA . ALA A 1 233 ? -13.008 -31.422 -20.656 1 98.44 233 ALA A CA 1
ATOM 1784 C C . ALA A 1 233 ? -14.078 -30.625 -21.375 1 98.44 233 ALA A C 1
ATOM 1786 O O . ALA A 1 233 ? -14.031 -30.469 -22.609 1 98.44 233 ALA A O 1
ATOM 1787 N N . GLN A 1 234 ? -14.977 -30.109 -20.625 1 98.5 234 GLN A N 1
ATOM 1788 C CA . GLN A 1 234 ? -16.078 -29.359 -21.203 1 98.5 234 GLN A CA 1
ATOM 1789 C C . GLN A 1 234 ? -15.586 -28.031 -21.812 1 98.5 234 GLN A C 1
ATOM 1791 O O . GLN A 1 234 ? -15.992 -27.656 -22.906 1 98.5 234 GLN A O 1
ATOM 1796 N N . ILE A 1 235 ? -14.695 -27.328 -21.188 1 98.62 235 ILE A N 1
ATOM 1797 C CA . ILE A 1 235 ? -14.141 -26.062 -21.672 1 98.62 235 ILE A CA 1
ATOM 1798 C C . ILE A 1 235 ? -13.336 -26.328 -22.938 1 98.62 235 ILE A C 1
ATOM 1800 O O . ILE A 1 235 ? -13.414 -25.562 -23.906 1 98.62 235 ILE A O 1
ATOM 1804 N N . THR A 1 236 ? -12.57 -27.391 -22.938 1 98.56 236 THR A N 1
ATOM 1805 C CA . THR A 1 236 ? -11.75 -27.75 -24.094 1 98.56 236 THR A CA 1
ATOM 1806 C C . THR A 1 236 ? -12.625 -28.031 -25.312 1 98.56 236 THR A C 1
ATOM 1808 O O . THR A 1 236 ? -12.312 -27.578 -26.406 1 98.56 236 THR A O 1
ATOM 1811 N N . ALA A 1 237 ? -13.734 -28.672 -25.094 1 98.38 237 ALA A N 1
ATOM 1812 C CA . ALA A 1 237 ? -14.602 -29.078 -26.188 1 98.38 237 ALA A CA 1
ATOM 1813 C C . ALA A 1 237 ? -15.461 -27.922 -26.672 1 98.38 237 ALA A C 1
ATOM 1815 O O . ALA A 1 237 ? -15.641 -27.734 -27.875 1 98.38 237 ALA A O 1
ATOM 1816 N N . GLN A 1 238 ? -15.93 -27.109 -25.766 1 98.12 238 GLN A N 1
ATOM 1817 C CA . GLN A 1 238 ? -17.016 -26.188 -26.109 1 98.12 238 GLN A CA 1
ATOM 1818 C C . GLN A 1 238 ? -16.484 -24.766 -26.281 1 98.12 238 GLN A C 1
ATOM 1820 O O . GLN A 1 238 ? -17.094 -23.953 -26.984 1 98.12 238 GLN A O 1
ATOM 1825 N N . ILE A 1 239 ? -15.383 -24.422 -25.656 1 98.44 239 ILE A N 1
ATOM 1826 C CA . ILE A 1 239 ? -14.977 -23.031 -25.609 1 98.44 239 ILE A CA 1
ATOM 1827 C C . ILE A 1 239 ? -13.656 -22.859 -26.359 1 98.44 239 ILE A C 1
ATOM 1829 O O . ILE A 1 239 ? -13.523 -21.969 -27.203 1 98.44 239 ILE A O 1
ATOM 1833 N N . LEU A 1 240 ? -12.703 -23.688 -26.109 1 98.38 240 LEU A N 1
ATOM 1834 C CA . LEU A 1 240 ? -11.328 -23.562 -26.594 1 98.38 240 LEU A CA 1
ATOM 1835 C C . LEU A 1 240 ? -11.297 -23.406 -28.109 1 98.38 240 LEU A C 1
ATOM 1837 O O . LEU A 1 240 ? -10.5 -22.641 -28.641 1 98.38 240 LEU A O 1
ATOM 1841 N N . PRO A 1 241 ? -12.102 -24.078 -28.922 1 98.25 241 PRO A N 1
ATOM 1842 C CA . PRO A 1 241 ? -12.031 -23.984 -30.375 1 98.25 241 PRO A CA 1
ATOM 1843 C C . PRO A 1 241 ? -12.273 -22.562 -30.891 1 98.25 241 PRO A C 1
ATOM 1845 O O . PRO A 1 241 ? -11.75 -22.188 -31.938 1 98.25 241 PRO A O 1
ATOM 1848 N N . THR A 1 242 ? -12.977 -21.734 -30.172 1 97.75 242 THR A N 1
ATOM 1849 C CA . THR A 1 242 ? -13.312 -20.391 -30.656 1 97.75 242 THR A CA 1
ATOM 1850 C C . THR A 1 242 ? -12.648 -19.328 -29.797 1 97.75 242 THR A C 1
ATOM 1852 O O . THR A 1 242 ? -12.578 -18.156 -30.188 1 97.75 242 THR A O 1
ATOM 1855 N N . VAL A 1 243 ? -12.203 -19.641 -28.625 1 98.12 243 VAL A N 1
ATOM 1856 C CA . VAL A 1 243 ? -11.555 -18.734 -27.703 1 98.12 243 VAL A CA 1
ATOM 1857 C C . VAL A 1 243 ? -10.203 -19.297 -27.266 1 98.12 243 VAL A C 1
ATOM 1859 O O . VAL A 1 243 ? -10.094 -19.906 -26.203 1 98.12 243 VAL A O 1
ATOM 1862 N N . PRO A 1 244 ? -9.25 -19.031 -28.016 1 97.88 244 PRO A N 1
ATOM 1863 C CA . PRO A 1 244 ? -7.934 -19.609 -27.734 1 97.88 244 PRO A CA 1
ATOM 1864 C C . PRO A 1 244 ? -7.406 -19.219 -26.344 1 97.88 244 PRO A C 1
ATOM 1866 O O . PRO A 1 244 ? -6.629 -19.969 -25.75 1 97.88 244 PRO A O 1
ATOM 1869 N N . GLU A 1 245 ? -7.812 -18.062 -25.828 1 96.94 245 GLU A N 1
ATOM 1870 C CA . GLU A 1 245 ? -7.383 -17.594 -24.516 1 96.94 245 GLU A CA 1
ATOM 1871 C C . GLU A 1 245 ? -7.762 -18.594 -23.422 1 96.94 245 GLU A C 1
ATOM 1873 O O . GLU A 1 245 ? -7.152 -18.609 -22.359 1 96.94 245 GLU A O 1
ATOM 1878 N N . ALA A 1 246 ? -8.75 -19.438 -23.672 1 98.25 246 ALA A N 1
ATOM 1879 C CA . ALA A 1 246 ? -9.211 -20.422 -22.688 1 98.25 246 ALA A CA 1
ATOM 1880 C C . ALA A 1 246 ? -8.109 -21.438 -22.391 1 98.25 246 ALA A C 1
ATOM 1882 O O . ALA A 1 246 ? -8.156 -22.125 -21.359 1 98.25 246 ALA A O 1
ATOM 1883 N N . GLN A 1 247 ? -7.191 -21.562 -23.25 1 98.56 247 GLN A N 1
ATOM 1884 C CA . GLN A 1 247 ? -6.09 -22.5 -23.016 1 98.56 247 GLN A CA 1
ATOM 1885 C C . GLN A 1 247 ? -5.312 -22.125 -21.766 1 98.56 247 GLN A C 1
ATOM 1887 O O . GLN A 1 247 ? -4.859 -23.016 -21.031 1 98.56 247 GLN A O 1
ATOM 1892 N N . LEU A 1 248 ? -5.129 -20.859 -21.562 1 98 248 LEU A N 1
ATOM 1893 C CA . LEU A 1 248 ? -4.418 -20.391 -20.375 1 98 248 LEU A CA 1
ATOM 1894 C C . LEU A 1 248 ? -5.133 -20.844 -19.109 1 98 248 LEU A C 1
ATOM 1896 O O . LEU A 1 248 ? -4.488 -21.25 -18.141 1 98 248 LEU A O 1
ATOM 1900 N N . LEU A 1 249 ? -6.414 -20.719 -19.109 1 98.25 249 LEU A N 1
ATOM 1901 C CA . LEU A 1 249 ? -7.215 -21.188 -17.984 1 98.25 249 LEU A CA 1
ATOM 1902 C C . LEU A 1 249 ? -7.035 -22.688 -17.797 1 98.25 249 LEU A C 1
ATOM 1904 O O . LEU A 1 249 ? -6.758 -23.156 -16.688 1 98.25 249 LEU A O 1
ATOM 1908 N N . ILE A 1 250 ? -7.164 -23.422 -18.844 1 98.56 250 ILE A N 1
ATOM 1909 C CA . ILE A 1 250 ? -7.035 -24.875 -18.812 1 98.56 250 ILE A CA 1
ATOM 1910 C C . ILE A 1 250 ? -5.668 -25.266 -18.25 1 98.56 250 ILE A C 1
ATOM 1912 O O . ILE A 1 250 ? -5.57 -26.109 -17.375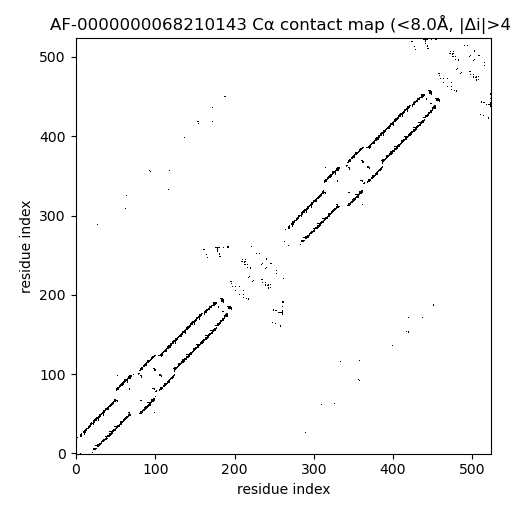 1 98.56 250 ILE A O 1
ATOM 1916 N N . ASP A 1 251 ? -4.625 -24.609 -18.719 1 98.62 251 ASP A N 1
ATOM 1917 C CA . ASP A 1 251 ? -3.264 -24.875 -18.266 1 98.62 251 ASP A CA 1
ATOM 1918 C C . ASP A 1 251 ? -3.133 -24.641 -16.766 1 98.62 251 ASP A C 1
ATOM 1920 O O . ASP A 1 251 ? -2.484 -25.422 -16.062 1 98.62 251 ASP A O 1
ATOM 1924 N N . SER A 1 252 ? -3.732 -23.609 -16.312 1 98.12 252 SER A N 1
ATOM 1925 C CA . SER A 1 252 ? -3.646 -23.25 -14.891 1 98.12 252 SER A CA 1
ATOM 1926 C C . SER A 1 252 ? -4.34 -24.297 -14.023 1 98.12 252 SER A C 1
ATOM 1928 O O . SER A 1 252 ? -3.891 -24.594 -12.914 1 98.12 252 SER A O 1
ATOM 1930 N N . LEU A 1 253 ? -5.43 -24.812 -14.5 1 98 253 LEU A N 1
ATOM 1931 C CA . LEU A 1 253 ? -6.16 -25.844 -13.781 1 98 253 LEU A CA 1
ATOM 1932 C C . LEU A 1 253 ? -5.367 -27.156 -13.742 1 98 253 LEU A C 1
ATOM 1934 O O . LEU A 1 253 ? -5.305 -27.812 -12.711 1 98 253 LEU A O 1
ATOM 1938 N N . GLN A 1 254 ? -4.77 -27.422 -14.812 1 97.44 254 GLN A N 1
ATOM 1939 C CA . GLN A 1 254 ? -4.012 -28.656 -14.938 1 97.44 254 GLN A CA 1
ATOM 1940 C C . GLN A 1 254 ? -2.742 -28.609 -14.086 1 97.44 254 GLN A C 1
ATOM 1942 O O . GLN A 1 254 ? -2.289 -29.641 -13.586 1 97.44 254 GLN A O 1
ATOM 1947 N N . ALA A 1 255 ? -2.244 -27.438 -13.898 1 96.38 255 ALA A N 1
ATOM 1948 C CA . ALA A 1 255 ? -0.977 -27.281 -13.188 1 96.38 255 ALA A CA 1
ATOM 1949 C C . ALA A 1 255 ? -1.188 -27.281 -11.68 1 96.38 255 ALA A C 1
ATOM 1951 O O . ALA A 1 255 ? -0.231 -27.422 -10.914 1 96.38 255 ALA A O 1
ATOM 1952 N N . SER A 1 256 ? -2.4 -27.188 -11.25 1 95.62 256 SER A N 1
ATOM 1953 C CA . SER A 1 256 ? -2.678 -27.016 -9.828 1 95.62 256 SER A CA 1
ATOM 1954 C C . SER A 1 256 ? -2.398 -28.312 -9.055 1 95.62 256 SER A C 1
ATOM 1956 O O . SER A 1 256 ? -2.828 -29.391 -9.469 1 95.62 256 SER A O 1
ATOM 1958 N N . THR A 1 257 ? -1.718 -28.156 -7.938 1 92.25 257 THR A N 1
ATOM 1959 C CA . THR A 1 257 ? -1.434 -29.297 -7.082 1 92.25 257 THR A CA 1
ATOM 1960 C C . THR A 1 257 ? -2.055 -29.109 -5.699 1 92.25 257 THR A C 1
ATOM 1962 O O . THR A 1 257 ? -2.107 -30.047 -4.906 1 92.25 257 THR A O 1
ATOM 1965 N N . ARG A 1 258 ? -2.568 -27.969 -5.41 1 92.25 258 ARG A N 1
ATOM 1966 C CA . ARG A 1 258 ? -3.104 -27.641 -4.094 1 92.25 258 ARG A CA 1
ATOM 1967 C C . ARG A 1 258 ? -4.617 -27.469 -4.145 1 92.25 258 ARG A C 1
ATOM 1969 O O . ARG A 1 258 ? -5.234 -27.078 -3.152 1 92.25 258 ARG A O 1
ATOM 1976 N N . GLY A 1 259 ? -5.199 -27.766 -5.293 1 95.38 259 GLY A N 1
ATOM 1977 C CA . GLY A 1 259 ? -6.598 -27.406 -5.457 1 95.38 259 GLY A CA 1
ATOM 1978 C C . GLY A 1 259 ? -6.805 -25.938 -5.766 1 95.38 259 GLY A C 1
ATOM 1979 O O . GLY A 1 259 ? -5.891 -25.125 -5.598 1 95.38 259 GLY A O 1
ATOM 1980 N N . ILE A 1 260 ? -7.945 -25.594 -6.258 1 97 260 ILE A N 1
ATOM 1981 C CA . ILE A 1 260 ? -8.195 -24.219 -6.652 1 97 260 ILE A CA 1
ATOM 1982 C C . ILE A 1 260 ? -9.172 -23.562 -5.676 1 97 260 ILE A C 1
ATOM 1984 O O . ILE A 1 260 ? -9.953 -24.266 -5.023 1 97 260 ILE A O 1
ATOM 1988 N N . VAL A 1 261 ? -9.141 -22.266 -5.59 1 95.94 261 VAL A N 1
ATOM 1989 C CA . VAL A 1 261 ? -10.078 -21.5 -4.781 1 95.94 261 VAL A CA 1
ATOM 1990 C C . VAL A 1 261 ? -11.5 -21.734 -5.277 1 95.94 261 VAL A C 1
ATOM 1992 O O . VAL A 1 261 ? -11.742 -21.812 -6.484 1 95.94 261 VAL A O 1
ATOM 1995 N N . ARG A 1 262 ? -12.5 -21.953 -4.277 1 93.19 262 ARG A N 1
ATOM 1996 C CA . ARG A 1 262 ? -13.898 -22.188 -4.625 1 93.19 262 ARG A CA 1
ATOM 1997 C C . ARG A 1 262 ? -14.82 -21.344 -3.752 1 93.19 262 ARG A C 1
ATOM 1999 O O . ARG A 1 262 ? -14.5 -21.047 -2.598 1 93.19 262 ARG A O 1
ATOM 2006 N N . MET B 1 1 ? 20.953 27.297 21.234 1 45.66 1 MET B N 1
ATOM 2007 C CA . MET B 1 1 ? 21.734 26.219 20.609 1 45.66 1 MET B CA 1
ATOM 2008 C C . MET B 1 1 ? 21.891 26.469 19.109 1 45.66 1 MET B C 1
ATOM 2010 O O . MET B 1 1 ? 20.953 26.906 18.453 1 45.66 1 MET B O 1
ATOM 2014 N N . ASN B 1 2 ? 23.047 26.547 18.438 1 58.09 2 ASN B N 1
ATOM 2015 C CA . ASN B 1 2 ? 23.266 26.766 17 1 58.09 2 ASN B CA 1
ATOM 2016 C C . ASN B 1 2 ? 22.688 25.625 16.172 1 58.09 2 ASN B C 1
ATOM 2018 O O . ASN B 1 2 ? 22.641 24.484 16.625 1 58.09 2 ASN B O 1
ATOM 2022 N N . GLN B 1 3 ? 21.75 26.094 15.25 1 67.69 3 GLN B N 1
ATOM 2023 C CA . GLN B 1 3 ? 21.094 25.078 14.43 1 67.69 3 GLN B CA 1
ATOM 2024 C C . GLN B 1 3 ? 22.047 23.953 14.055 1 67.69 3 GLN B C 1
ATOM 2026 O O . GLN B 1 3 ? 21.641 22.797 13.938 1 67.69 3 GLN B O 1
ATOM 2031 N N . THR B 1 4 ? 23.281 24.234 13.992 1 68.94 4 THR B N 1
ATOM 2032 C CA . THR B 1 4 ? 24.297 23.25 13.609 1 68.94 4 THR B CA 1
ATOM 2033 C C . THR B 1 4 ? 24.438 22.172 14.672 1 68.94 4 THR B C 1
ATOM 2035 O O . THR B 1 4 ? 24.781 21.031 14.367 1 68.94 4 THR B O 1
ATOM 2038 N N . GLU B 1 5 ? 24.078 22.531 15.93 1 81.56 5 GLU B N 1
ATOM 2039 C CA . GLU B 1 5 ? 24.172 21.578 17.016 1 81.56 5 GLU B CA 1
ATOM 2040 C C . GLU B 1 5 ? 22.953 20.672 17.078 1 81.56 5 GLU B C 1
ATOM 2042 O O . GLU B 1 5 ? 22.984 19.609 17.703 1 81.56 5 GLU B O 1
ATOM 2047 N N . LEU B 1 6 ? 21.984 21.125 16.344 1 94.75 6 LEU B N 1
ATOM 2048 C CA . LEU B 1 6 ? 20.719 20.406 16.391 1 94.75 6 LEU B CA 1
ATOM 2049 C C . LEU B 1 6 ? 20.594 19.438 15.219 1 94.75 6 LEU B C 1
ATOM 2051 O O . LEU B 1 6 ? 19.828 18.484 15.273 1 94.75 6 LEU B O 1
ATOM 2055 N N . ILE B 1 7 ? 21.438 19.641 14.25 1 97.62 7 ILE B N 1
ATOM 2056 C CA . ILE B 1 7 ? 21.469 18.781 13.078 1 97.62 7 ILE B CA 1
ATOM 2057 C C . ILE B 1 7 ? 22.688 17.859 13.133 1 97.62 7 ILE B C 1
ATOM 2059 O O . ILE B 1 7 ? 23.828 18.344 13.117 1 97.62 7 ILE B O 1
ATOM 2063 N N . HIS B 1 8 ? 22.484 16.562 13.211 1 98.19 8 HIS B N 1
ATOM 2064 C CA . HIS B 1 8 ? 23.609 15.625 13.281 1 98.19 8 HIS B CA 1
ATOM 2065 C C . HIS B 1 8 ? 24.5 15.75 12.047 1 98.19 8 HIS B C 1
ATOM 2067 O O . HIS B 1 8 ? 24 15.891 10.93 1 98.19 8 HIS B O 1
ATOM 2073 N N . PRO B 1 9 ? 25.781 15.602 12.148 1 97.75 9 PRO B N 1
ATOM 2074 C CA . PRO B 1 9 ? 26.719 15.836 11.039 1 97.75 9 PRO B CA 1
ATOM 2075 C C . PRO B 1 9 ? 26.516 14.852 9.883 1 97.75 9 PRO B C 1
ATOM 2077 O O . PRO B 1 9 ? 26.906 15.141 8.75 1 97.75 9 PRO B O 1
ATOM 2080 N N . THR B 1 10 ? 25.906 13.727 10.102 1 97.94 10 THR B N 1
ATOM 2081 C CA . THR B 1 10 ? 25.719 12.75 9.039 1 97.94 10 THR B CA 1
ATOM 2082 C C . THR B 1 10 ? 24.391 12.969 8.32 1 97.94 10 THR B C 1
ATOM 2084 O O . THR B 1 10 ? 24.094 12.305 7.328 1 97.94 10 THR B O 1
ATOM 2087 N N . ALA B 1 11 ? 23.562 13.836 8.867 1 98.5 11 ALA B N 1
ATOM 2088 C CA . ALA B 1 11 ? 22.344 14.18 8.156 1 98.5 11 ALA B CA 1
ATOM 2089 C C . ALA B 1 11 ? 22.641 14.914 6.855 1 98.5 11 ALA B C 1
ATOM 2091 O O . ALA B 1 11 ? 23.609 15.68 6.777 1 98.5 11 ALA B O 1
ATOM 2092 N N . ILE B 1 12 ? 21.922 14.633 5.844 1 98.56 12 ILE B N 1
ATOM 2093 C CA . ILE B 1 12 ? 22.078 15.305 4.555 1 98.56 12 ILE B CA 1
ATOM 2094 C C . ILE B 1 12 ? 20.875 16.203 4.293 1 98.56 12 ILE B C 1
ATOM 2096 O O . ILE B 1 12 ? 19.75 15.734 4.168 1 98.56 12 ILE B O 1
ATOM 2100 N N . ILE B 1 13 ? 21.125 17.516 4.207 1 98.5 13 ILE B N 1
ATOM 2101 C CA . ILE B 1 13 ? 20.062 18.516 4.02 1 98.5 13 ILE B CA 1
ATOM 2102 C C . ILE B 1 13 ? 20.234 19.188 2.662 1 98.5 13 ILE B C 1
ATOM 2104 O O . ILE B 1 13 ? 21.281 19.766 2.377 1 98.5 13 ILE B O 1
ATOM 2108 N N . HIS B 1 14 ? 19.266 19.031 1.83 1 98.38 14 HIS B N 1
ATOM 2109 C CA . HIS B 1 14 ? 19.312 19.719 0.546 1 98.38 14 HIS B CA 1
ATOM 2110 C C . HIS B 1 14 ? 19.422 21.219 0.734 1 98.38 14 HIS B C 1
ATOM 2112 O O . HIS B 1 14 ? 18.781 21.797 1.614 1 98.38 14 HIS B O 1
ATOM 2118 N N . PRO B 1 15 ? 20.094 21.922 -0.127 1 98.25 15 PRO B N 1
ATOM 2119 C CA . PRO B 1 15 ? 20.344 23.344 0.045 1 98.25 15 PRO B CA 1
ATOM 2120 C C . PRO B 1 15 ? 19.062 24.188 -0.007 1 98.25 15 PRO B C 1
ATOM 2122 O O . PRO B 1 15 ? 19 25.266 0.568 1 98.25 15 PRO B O 1
ATOM 2125 N N . THR B 1 1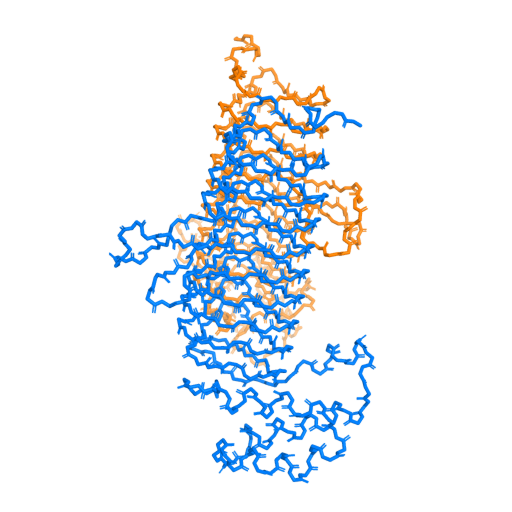6 ? 18.031 23.641 -0.682 1 98.44 16 THR B N 1
ATOM 2126 C CA . THR B 1 16 ? 16.812 24.438 -0.836 1 98.44 16 THR B CA 1
ATOM 2127 C C . THR B 1 16 ? 15.844 24.156 0.307 1 98.44 16 THR B C 1
ATOM 2129 O O . THR B 1 16 ? 14.781 24.781 0.391 1 98.44 16 THR B O 1
ATOM 2132 N N . ALA B 1 17 ? 16.188 23.25 1.162 1 98.5 17 ALA B N 1
ATOM 2133 C CA . ALA B 1 17 ? 15.336 22.984 2.324 1 98.5 17 ALA B CA 1
ATOM 2134 C C . ALA B 1 17 ? 15.383 24.141 3.311 1 98.5 17 ALA B C 1
ATOM 2136 O O . ALA B 1 17 ? 16.422 24.797 3.473 1 98.5 17 ALA B O 1
ATOM 2137 N N . GLN B 1 18 ? 14.25 24.453 3.92 1 98.69 18 GLN B N 1
ATOM 2138 C CA . GLN B 1 18 ? 14.133 25.5 4.926 1 98.69 18 GLN B CA 1
ATOM 2139 C C . GLN B 1 18 ? 13.703 24.922 6.273 1 98.69 18 GLN B C 1
ATOM 2141 O O . GLN B 1 18 ? 12.547 24.531 6.449 1 98.69 18 GLN B O 1
ATOM 2146 N N . LEU B 1 19 ? 14.578 24.922 7.227 1 98.44 19 LEU B N 1
ATOM 2147 C CA . LEU B 1 19 ? 14.312 24.422 8.57 1 98.44 19 LEU B CA 1
ATOM 2148 C C . LEU B 1 19 ? 14.352 25.547 9.586 1 98.44 19 LEU B C 1
ATOM 2150 O O . LEU B 1 19 ? 15.258 26.391 9.555 1 98.44 19 LEU B O 1
ATOM 2154 N N . ALA B 1 20 ? 13.352 25.594 10.398 1 98.31 20 ALA B N 1
ATOM 2155 C CA . ALA B 1 20 ? 13.406 26.547 11.508 1 98.31 20 ALA B CA 1
ATOM 2156 C C . ALA B 1 20 ? 14.633 26.297 12.383 1 98.31 20 ALA B C 1
ATOM 2158 O O . ALA B 1 20 ? 15.203 25.203 12.367 1 98.31 20 ALA B O 1
ATOM 2159 N N . ASP B 1 21 ? 15.047 27.219 13.297 1 97 21 ASP B N 1
ATOM 2160 C CA . ASP B 1 21 ? 16.312 27.25 14.016 1 97 21 ASP B CA 1
ATOM 2161 C C . ASP B 1 21 ? 16.391 26.109 15.047 1 97 21 ASP B C 1
ATOM 2163 O O . ASP B 1 21 ? 17.484 25.641 15.383 1 97 21 ASP B O 1
ATOM 2167 N N . ASP B 1 22 ? 15.25 25.656 15.461 1 97.81 22 ASP B N 1
ATOM 2168 C CA . ASP B 1 22 ? 15.281 24.703 16.562 1 97.81 22 ASP B CA 1
ATOM 2169 C C . ASP B 1 22 ? 14.859 23.312 16.094 1 97.81 22 ASP B C 1
ATOM 2171 O O . ASP B 1 22 ? 14.555 22.453 16.906 1 97.81 22 ASP B O 1
ATOM 2175 N N . VAL B 1 23 ? 14.758 23.109 14.836 1 98.56 23 VAL B N 1
ATOM 2176 C CA . VAL B 1 23 ? 14.492 21.781 14.289 1 98.56 23 VAL B CA 1
ATOM 2177 C C . VAL B 1 23 ? 15.688 20.859 14.555 1 98.56 23 VAL B C 1
ATOM 2179 O O . VAL B 1 23 ? 16.844 21.281 14.406 1 98.56 23 VAL B O 1
ATOM 2182 N N . ARG B 1 24 ? 15.391 19.625 15.023 1 98.75 24 ARG B N 1
ATOM 2183 C CA . ARG B 1 24 ? 16.422 18.625 15.258 1 98.75 24 ARG B CA 1
ATOM 2184 C C . ARG B 1 24 ? 16.375 17.531 14.188 1 98.75 24 ARG B C 1
ATOM 2186 O O . ARG B 1 24 ? 15.297 17.031 13.867 1 98.75 24 ARG B O 1
ATOM 2193 N N . VAL B 1 25 ? 17.484 17.203 13.602 1 98.81 25 VAL B N 1
ATOM 2194 C CA . VAL B 1 25 ? 17.594 16.141 12.609 1 98.81 25 VAL B CA 1
ATOM 2195 C C . VAL B 1 25 ? 18.656 15.133 13.031 1 98.81 25 VAL B C 1
ATOM 2197 O O . VAL B 1 25 ? 19.828 15.5 13.219 1 98.81 25 VAL B O 1
ATOM 2200 N N . GLY B 1 26 ? 18.219 13.867 13.141 1 98.69 26 GLY B N 1
ATOM 2201 C CA . GLY B 1 26 ? 19.109 12.828 13.641 1 98.69 26 GLY B CA 1
ATOM 2202 C C . GLY B 1 26 ? 20.016 12.266 12.562 1 98.69 26 GLY B C 1
ATOM 2203 O O . GLY B 1 26 ? 19.922 12.641 11.398 1 98.69 26 GLY B O 1
ATOM 2204 N N . ALA B 1 27 ? 20.875 11.328 13.031 1 98.62 27 ALA B N 1
ATOM 2205 C CA . ALA B 1 27 ? 21.906 10.75 12.172 1 98.62 27 ALA B CA 1
ATOM 2206 C C . ALA B 1 27 ? 21.297 10.008 10.992 1 98.62 27 ALA B C 1
ATOM 2208 O O . ALA B 1 27 ? 20.266 9.328 11.141 1 98.62 27 ALA B O 1
ATOM 2209 N N . TYR B 1 28 ? 21.891 10.258 9.766 1 98.69 28 TYR B N 1
ATOM 2210 C CA . TYR B 1 28 ? 21.641 9.492 8.547 1 98.69 28 TYR B CA 1
ATOM 2211 C C . TYR B 1 28 ? 20.281 9.82 7.969 1 98.69 28 TYR B C 1
ATOM 2213 O O . TYR B 1 28 ? 19.797 9.133 7.07 1 98.69 28 TYR B O 1
ATOM 2221 N N . SER B 1 29 ? 19.656 10.812 8.492 1 98.81 29 SER B N 1
ATOM 2222 C CA . SER B 1 29 ? 18.422 11.297 7.883 1 98.81 29 SER B CA 1
ATOM 2223 C C . SER B 1 29 ? 18.719 12.172 6.668 1 98.81 29 SER B C 1
ATOM 2225 O O . SER B 1 29 ? 19.781 12.781 6.574 1 98.81 29 SER B O 1
ATOM 2227 N N . ILE B 1 30 ? 17.844 12.141 5.707 1 98.88 30 ILE B N 1
ATOM 2228 C CA . ILE B 1 30 ? 17.984 12.883 4.461 1 98.88 30 ILE B CA 1
ATOM 2229 C C . ILE B 1 30 ? 16.766 13.797 4.27 1 98.88 30 ILE B C 1
ATOM 2231 O O . ILE B 1 30 ? 15.625 13.336 4.312 1 98.88 30 ILE B O 1
ATOM 2235 N N . ILE B 1 31 ? 16.969 15.094 4.113 1 98.88 31 ILE B N 1
ATOM 2236 C CA . ILE B 1 31 ? 15.945 16.094 3.828 1 98.88 31 ILE B CA 1
ATOM 2237 C C . ILE B 1 31 ? 16.094 16.578 2.393 1 98.88 31 ILE B C 1
ATOM 2239 O O . ILE B 1 31 ? 17.125 17.141 2.023 1 98.88 31 ILE B O 1
ATOM 2243 N N . GLY B 1 32 ? 15.07 16.391 1.624 1 98.62 32 GLY B N 1
ATOM 2244 C CA . GLY B 1 32 ? 15.117 16.672 0.196 1 98.62 32 GLY B CA 1
ATOM 2245 C C . GLY B 1 32 ? 14.859 18.125 -0.142 1 98.62 32 GLY B C 1
ATOM 2246 O O . GLY B 1 32 ? 14.797 18.969 0.75 1 98.62 32 GLY B O 1
ATOM 2247 N N . SER B 1 33 ? 14.781 18.391 -1.455 1 98.56 33 SER B N 1
ATOM 2248 C CA . SER B 1 33 ? 14.625 19.75 -1.972 1 98.56 33 SER B CA 1
ATOM 2249 C C . SER B 1 33 ? 13.227 20.281 -1.688 1 98.56 33 SER B C 1
ATOM 2251 O O . SER B 1 33 ? 12.258 19.516 -1.645 1 98.56 33 SER B O 1
ATOM 2253 N N . ASN B 1 34 ? 13.102 21.562 -1.466 1 98.56 34 ASN B N 1
ATOM 2254 C CA . ASN B 1 34 ? 11.828 22.25 -1.325 1 98.56 34 ASN B CA 1
ATOM 2255 C C . ASN B 1 34 ? 11.023 21.719 -0.139 1 98.56 34 ASN B C 1
ATOM 2257 O O . ASN B 1 34 ? 9.805 21.578 -0.222 1 98.56 34 ASN B O 1
ATOM 2261 N N . VAL B 1 35 ? 11.75 21.359 0.892 1 98.88 35 VAL B N 1
ATOM 2262 C CA . VAL B 1 35 ? 11.148 20.922 2.145 1 98.88 35 VAL B CA 1
ATOM 2263 C C . VAL B 1 35 ? 11.156 22.062 3.152 1 98.88 35 VAL B C 1
ATOM 2265 O O . VAL B 1 35 ? 12.133 22.797 3.252 1 98.88 35 VAL B O 1
ATOM 2268 N N . THR B 1 36 ? 10.047 22.266 3.828 1 98.94 36 THR B N 1
ATOM 2269 C CA . THR B 1 36 ? 9.984 23.203 4.953 1 98.94 36 THR B CA 1
ATOM 2270 C C . THR B 1 36 ? 9.602 22.469 6.234 1 98.94 36 THR B C 1
ATOM 2272 O O . THR B 1 36 ? 8.695 21.625 6.23 1 98.94 36 THR B O 1
ATOM 2275 N N . ILE B 1 37 ? 10.297 22.719 7.312 1 98.88 37 ILE B N 1
ATOM 2276 C CA . ILE B 1 37 ? 10 22.156 8.625 1 98.88 37 ILE B CA 1
ATOM 2277 C C . ILE B 1 37 ? 9.961 23.266 9.672 1 98.88 37 ILE B C 1
ATOM 2279 O O . ILE B 1 37 ? 10.93 24 9.836 1 98.88 37 ILE B O 1
ATOM 2283 N N . ALA B 1 38 ? 8.852 23.359 10.375 1 98.81 38 ALA B N 1
ATOM 2284 C CA . ALA B 1 38 ? 8.633 24.469 11.312 1 98.81 38 ALA B CA 1
ATOM 2285 C C . ALA B 1 38 ? 9.141 24.109 12.703 1 98.81 38 ALA B C 1
ATOM 2287 O O . ALA B 1 38 ? 9.641 23 12.93 1 98.81 38 ALA B O 1
ATOM 2288 N N . ASN B 1 39 ? 8.953 25.062 13.609 1 98.38 39 ASN B N 1
ATOM 2289 C CA . ASN B 1 39 ? 9.602 25.094 14.922 1 98.38 39 ASN B CA 1
ATOM 2290 C C . ASN B 1 39 ? 9.242 23.859 15.75 1 98.38 39 ASN B C 1
ATOM 2292 O O . ASN B 1 39 ? 8.094 23.422 15.734 1 98.38 39 ASN B O 1
ATOM 2296 N N . GLY B 1 40 ? 10.258 23.328 16.422 1 98.38 40 GLY B N 1
ATOM 2297 C CA . GLY B 1 40 ? 10.055 22.328 17.469 1 98.38 40 GLY B CA 1
ATOM 2298 C C . GLY B 1 40 ? 9.953 20.906 16.922 1 98.38 40 GLY B C 1
ATOM 2299 O O . GLY B 1 40 ? 9.891 19.953 17.688 1 98.38 40 GLY B O 1
ATOM 2300 N N . THR B 1 41 ? 9.938 20.75 15.664 1 98.69 41 THR B N 1
ATOM 2301 C CA . THR B 1 41 ? 9.82 19.438 15.047 1 98.69 41 THR B CA 1
ATOM 2302 C C . THR B 1 41 ? 11.125 18.656 15.18 1 98.69 41 THR B C 1
ATOM 2304 O O . THR B 1 41 ? 12.211 19.234 15.039 1 98.69 41 THR B O 1
ATOM 2307 N N . GLN B 1 42 ? 10.953 17.406 15.477 1 98.88 42 GLN B N 1
ATOM 2308 C CA . GLN B 1 42 ? 12.086 16.5 15.625 1 98.88 42 GLN B CA 1
ATOM 2309 C C . GLN B 1 42 ? 12.039 15.375 14.586 1 98.88 42 GLN B C 1
ATOM 2311 O O . GLN B 1 42 ? 11.078 14.609 14.539 1 98.88 42 GLN B O 1
ATOM 2316 N N . VAL B 1 43 ? 13.039 15.305 13.758 1 98.88 43 VAL B N 1
ATOM 2317 C CA . VAL B 1 43 ? 13.266 14.195 12.836 1 98.88 43 VAL B CA 1
ATOM 2318 C C . VAL B 1 43 ? 14.344 13.266 13.406 1 98.88 43 VAL B C 1
ATOM 2320 O O . VAL B 1 43 ? 15.508 13.656 13.523 1 98.88 43 VAL B O 1
ATOM 2323 N N . PHE B 1 44 ? 14.031 12.062 13.742 1 98.69 44 PHE B N 1
ATOM 2324 C CA . PHE B 1 44 ? 14.992 11.141 14.352 1 98.69 44 PHE B CA 1
ATOM 2325 C C . PHE B 1 44 ? 15.922 10.555 13.305 1 98.69 44 PHE B C 1
ATOM 2327 O O . PHE B 1 44 ? 16.062 11.109 12.211 1 98.69 44 PHE B O 1
ATOM 2334 N N . SER B 1 45 ? 16.672 9.547 13.688 1 98.75 45 SER B N 1
ATOM 2335 C CA . SER B 1 45 ? 17.672 9 12.773 1 98.75 45 SER B CA 1
ATOM 2336 C C . SER B 1 45 ? 17.016 8.172 11.672 1 98.75 45 SER B C 1
ATOM 2338 O O . SER B 1 45 ? 15.945 7.598 11.867 1 98.75 45 SER B O 1
ATOM 2340 N N . HIS B 1 46 ? 17.688 8.125 10.492 1 98.75 46 HIS B N 1
ATOM 2341 C CA . HIS B 1 46 ? 17.312 7.234 9.398 1 98.75 46 HIS B CA 1
ATOM 2342 C C . HIS B 1 46 ? 15.906 7.535 8.898 1 98.75 46 HIS B C 1
ATOM 2344 O O . HIS B 1 46 ? 15.094 6.625 8.742 1 98.75 46 HIS B O 1
ATOM 2350 N N . VAL B 1 47 ? 15.641 8.766 8.672 1 98.88 47 VAL B N 1
ATOM 2351 C CA . VAL B 1 47 ? 14.391 9.211 8.07 1 98.88 47 VAL B CA 1
ATOM 2352 C C . VAL B 1 47 ? 14.672 9.828 6.699 1 98.88 47 VAL B C 1
ATOM 2354 O O . VAL B 1 47 ? 15.695 10.484 6.504 1 98.88 47 VAL B O 1
ATOM 2357 N N . VAL B 1 48 ? 13.844 9.57 5.727 1 98.94 48 VAL B N 1
ATOM 2358 C CA . VAL B 1 48 ? 13.914 10.242 4.438 1 98.94 48 VAL B CA 1
ATOM 2359 C C . VAL B 1 48 ? 12.695 11.148 4.262 1 98.94 48 VAL B C 1
ATOM 2361 O O . VAL B 1 48 ? 11.555 10.672 4.273 1 98.94 48 VAL B O 1
ATOM 2364 N N . ILE B 1 49 ? 12.852 12.438 4.203 1 98.94 49 ILE B N 1
ATOM 2365 C CA . ILE B 1 49 ? 11.836 13.406 3.799 1 98.94 49 ILE B CA 1
ATOM 2366 C C . ILE B 1 49 ? 12.086 13.844 2.359 1 98.94 49 ILE B C 1
ATOM 2368 O O . ILE B 1 49 ? 13.062 14.547 2.08 1 98.94 49 ILE B O 1
ATOM 2372 N N . ALA B 1 50 ? 11.258 13.461 1.465 1 98.56 50 ALA B N 1
ATOM 2373 C CA . ALA B 1 50 ? 11.43 13.688 0.033 1 98.56 50 ALA B CA 1
ATOM 2374 C C . ALA B 1 50 ? 11.031 15.117 -0.34 1 98.56 50 ALA B C 1
ATOM 2376 O O . ALA B 1 50 ? 10.555 15.875 0.505 1 98.56 50 ALA B O 1
ATOM 2377 N N . GLU B 1 51 ? 11.266 15.453 -1.57 1 98.31 51 GLU B N 1
ATOM 2378 C CA . GLU B 1 51 ? 11.031 16.812 -2.059 1 98.31 51 GLU B CA 1
ATOM 2379 C C . GLU B 1 51 ? 9.57 17.203 -1.892 1 98.31 51 GLU B C 1
ATOM 2381 O O . GLU B 1 51 ? 8.695 16.359 -1.715 1 98.31 51 GLU B O 1
ATOM 2386 N N . ASN B 1 52 ? 9.281 18.5 -1.963 1 98.75 52 ASN B N 1
ATOM 2387 C CA . ASN B 1 52 ? 7.938 19.078 -1.998 1 98.75 52 ASN B CA 1
ATOM 2388 C C . ASN B 1 52 ? 7.102 18.625 -0.806 1 98.75 52 ASN B C 1
ATOM 2390 O O . ASN B 1 52 ? 5.973 18.156 -0.974 1 98.75 52 ASN B O 1
ATOM 2394 N N . THR B 1 53 ? 7.641 18.812 0.411 1 98.94 53 THR B N 1
ATOM 2395 C CA . THR B 1 53 ? 6.98 18.438 1.655 1 98.94 53 THR B CA 1
ATOM 2396 C C . THR B 1 53 ? 7.004 19.594 2.65 1 98.94 53 THR B C 1
ATOM 2398 O O . THR B 1 53 ? 8.047 20.219 2.869 1 98.94 53 THR B O 1
ATOM 2401 N N . ARG B 1 54 ? 5.848 19.953 3.174 1 98.94 54 ARG B N 1
ATOM 2402 C CA . ARG B 1 54 ? 5.73 20.969 4.211 1 98.94 54 ARG B CA 1
ATOM 2403 C C . ARG B 1 54 ? 5.305 20.359 5.539 1 98.94 54 ARG B C 1
ATOM 2405 O O . ARG B 1 54 ? 4.246 19.734 5.629 1 98.94 54 ARG B O 1
ATOM 2412 N N . ILE B 1 55 ? 6.137 20.562 6.574 1 98.94 55 ILE B N 1
ATOM 2413 C CA . ILE B 1 55 ? 5.875 19.984 7.887 1 98.94 55 ILE B CA 1
ATOM 2414 C C . ILE B 1 55 ? 5.738 21.094 8.922 1 98.94 55 ILE B C 1
ATOM 2416 O O . ILE B 1 55 ? 6.613 21.969 9.031 1 98.94 55 ILE B O 1
ATOM 2420 N N . GLY B 1 56 ? 4.691 21.078 9.672 1 98.94 56 GLY B N 1
ATOM 2421 C CA . GLY B 1 56 ? 4.406 22.078 10.68 1 98.94 56 GLY B CA 1
ATOM 2422 C C . GLY B 1 56 ? 5.266 21.953 11.922 1 98.94 56 GLY B C 1
ATOM 2423 O O . GLY B 1 56 ? 6.398 21.469 11.844 1 98.94 56 GLY B O 1
ATOM 2424 N N . GLN B 1 57 ? 4.652 22.422 13.094 1 98.88 57 GLN B N 1
ATOM 2425 C CA . GLN B 1 57 ? 5.395 22.578 14.336 1 98.88 57 GLN B CA 1
ATOM 2426 C C . GLN B 1 57 ? 5.242 21.359 15.234 1 98.88 57 GLN B C 1
ATOM 2428 O O . GLN B 1 57 ? 4.188 20.719 15.242 1 98.88 57 GLN B O 1
ATOM 2433 N N . ASN B 1 58 ? 6.312 21.031 15.945 1 98.88 58 ASN B N 1
ATOM 2434 C CA . ASN B 1 58 ? 6.293 20.109 17.078 1 98.88 58 ASN B CA 1
ATOM 2435 C C . ASN B 1 58 ? 5.848 18.719 16.656 1 98.88 58 ASN B C 1
ATOM 2437 O O . ASN B 1 58 ? 5.062 18.078 17.344 1 98.88 58 ASN B O 1
ATOM 2441 N N . ASN B 1 59 ? 6.246 18.328 15.523 1 98.94 59 ASN B N 1
ATOM 2442 C CA . ASN B 1 59 ? 6.066 16.938 15.094 1 98.94 59 ASN B CA 1
ATOM 2443 C C . ASN B 1 59 ? 7.23 16.062 15.531 1 98.94 59 ASN B C 1
ATOM 2445 O O . ASN B 1 59 ? 8.336 16.562 15.773 1 98.94 59 ASN B O 1
ATOM 2449 N N . GLN B 1 60 ? 6.965 14.82 15.727 1 98.94 60 GLN B N 1
ATOM 2450 C CA . GLN B 1 60 ? 7.977 13.789 15.938 1 98.94 60 GLN B CA 1
ATOM 2451 C C . GLN B 1 60 ? 7.934 12.742 14.82 1 98.94 60 GLN B C 1
ATOM 2453 O O . GLN B 1 60 ? 6.902 12.109 14.594 1 98.94 60 GLN B O 1
ATOM 2458 N N . ILE B 1 61 ? 9.047 12.555 14.125 1 98.94 61 ILE B N 1
ATOM 2459 C CA . ILE B 1 61 ? 9.117 11.609 13.023 1 98.94 61 ILE B CA 1
ATOM 2460 C C . ILE B 1 61 ? 10.195 10.562 13.312 1 98.94 61 ILE B C 1
ATOM 2462 O O . ILE B 1 61 ? 11.383 10.875 13.336 1 98.94 61 ILE B O 1
ATOM 2466 N N . PHE B 1 62 ? 9.805 9.305 13.461 1 98.94 62 PHE B N 1
ATOM 2467 C CA . PHE B 1 62 ? 10.672 8.242 13.961 1 98.94 62 PHE B CA 1
ATOM 2468 C C . PHE B 1 62 ? 11.367 7.523 12.812 1 98.94 62 PHE B C 1
ATOM 2470 O O . PHE B 1 62 ? 11.031 7.734 11.648 1 98.94 62 PHE B O 1
ATOM 2477 N N . GLN B 1 63 ? 12.312 6.676 13.133 1 98.81 63 GLN B N 1
ATOM 2478 C CA . GLN B 1 63 ? 13.281 6.113 12.203 1 98.81 63 GLN B CA 1
ATOM 2479 C C . GLN B 1 63 ? 12.594 5.285 11.125 1 98.81 63 GLN B C 1
ATOM 2481 O O . GLN B 1 63 ? 11.586 4.633 11.383 1 98.81 63 GLN B O 1
ATOM 2486 N N . PHE B 1 64 ? 13.188 5.355 9.906 1 98.81 64 PHE B N 1
ATOM 2487 C CA . PHE B 1 64 ? 12.891 4.543 8.734 1 98.81 64 PHE B CA 1
ATOM 2488 C C . PHE B 1 64 ? 11.57 4.977 8.102 1 98.81 64 PHE B C 1
ATOM 2490 O O . PHE B 1 64 ? 11.055 4.297 7.211 1 98.81 64 PHE B O 1
ATOM 2497 N N . ALA B 1 65 ? 11.008 6.078 8.578 1 98.88 65 ALA B N 1
ATOM 2498 C CA . ALA B 1 65 ? 9.859 6.656 7.883 1 98.88 65 ALA B CA 1
ATOM 2499 C C . ALA B 1 65 ? 10.273 7.254 6.543 1 98.88 65 ALA B C 1
ATOM 2501 O O . ALA B 1 65 ? 11.383 7.781 6.406 1 98.88 65 ALA B O 1
ATOM 2502 N N . SER B 1 66 ? 9.531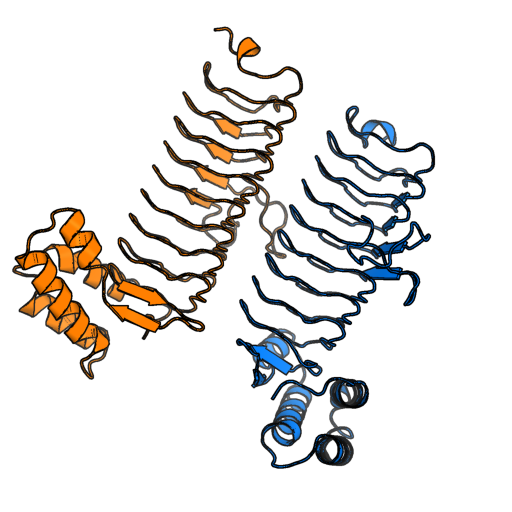 7.078 5.523 1 98.94 66 SER B N 1
ATOM 2503 C CA . SER B 1 66 ? 9.617 7.738 4.227 1 98.94 66 SER B CA 1
ATOM 2504 C C . SER B 1 66 ? 8.492 8.75 4.039 1 98.94 66 SER B C 1
ATOM 2506 O O . SER B 1 66 ? 7.332 8.367 3.857 1 98.94 66 SER B O 1
ATOM 2508 N N . VAL B 1 67 ? 8.797 10.047 4.062 1 98.94 67 VAL B N 1
ATOM 2509 C CA . VAL B 1 67 ? 7.812 11.125 4.125 1 98.94 67 VAL B CA 1
ATOM 2510 C C . VAL B 1 67 ? 7.898 11.977 2.865 1 98.94 67 VAL B C 1
ATOM 2512 O O . VAL B 1 67 ? 8.953 12.539 2.557 1 98.94 67 VAL B O 1
ATOM 2515 N N . GLY B 1 68 ? 6.828 11.969 2.121 1 98.75 68 GLY B N 1
ATOM 2516 C CA . GLY B 1 68 ? 6.766 12.852 0.969 1 98.75 68 GLY B CA 1
ATOM 2517 C C . GLY B 1 68 ? 7.246 12.195 -0.312 1 98.75 68 GLY B C 1
ATOM 2518 O O . GLY B 1 68 ? 7.566 12.883 -1.284 1 98.75 68 GLY B O 1
ATOM 2519 N N . GLU B 1 69 ? 7.383 10.93 -0.31 1 98.19 69 GLU B N 1
ATOM 2520 C CA . GLU B 1 69 ? 7.832 10.234 -1.514 1 98.19 69 GLU B CA 1
ATOM 2521 C C . GLU B 1 69 ? 6.789 10.328 -2.625 1 98.19 69 GLU B C 1
ATOM 2523 O O . GLU B 1 69 ? 5.602 10.508 -2.354 1 98.19 69 GLU B O 1
ATOM 2528 N N . ARG B 1 70 ? 7.266 10.211 -3.887 1 96.12 70 ARG B N 1
ATOM 2529 C CA . ARG B 1 70 ? 6.34 10.18 -5.016 1 96.12 70 ARG B CA 1
ATOM 2530 C C . ARG B 1 70 ? 5.355 9.016 -4.883 1 96.12 70 ARG B C 1
ATOM 2532 O O . ARG B 1 70 ? 5.688 7.98 -4.301 1 96.12 70 ARG B O 1
ATOM 2539 N N . CYS B 1 71 ? 4.23 9.195 -5.488 1 93.19 71 CYS B N 1
ATOM 2540 C CA . CYS B 1 71 ? 3.154 8.227 -5.355 1 93.19 71 CYS B CA 1
ATOM 2541 C C . CYS B 1 71 ? 3.443 6.977 -6.18 1 93.19 71 CYS B C 1
ATOM 2543 O O . CYS B 1 71 ? 4.371 6.961 -6.988 1 93.19 71 CYS B O 1
ATOM 2545 N N . GLN B 1 72 ? 2.688 5.965 -5.93 1 90.31 72 GLN B N 1
ATOM 2546 C CA . GLN B 1 72 ? 2.855 4.676 -6.594 1 90.31 72 GLN B CA 1
ATOM 2547 C C . GLN B 1 72 ? 1.984 4.578 -7.84 1 90.31 72 GLN B C 1
ATOM 2549 O O . GLN B 1 72 ? 1.923 3.529 -8.484 1 90.31 72 GLN B O 1
ATOM 2554 N N . ASP B 1 73 ? 1.286 5.645 -8.18 1 89.06 73 ASP B N 1
ATOM 2555 C CA . ASP B 1 73 ? 0.429 5.684 -9.359 1 89.06 73 ASP B CA 1
ATOM 2556 C C . ASP B 1 73 ? 1.251 5.551 -10.641 1 89.06 73 ASP B C 1
ATOM 2558 O O . ASP B 1 73 ? 2.143 6.359 -10.898 1 89.06 73 ASP B O 1
ATOM 2562 N N . LEU B 1 74 ? 0.911 4.602 -11.461 1 87.75 74 LEU B N 1
ATOM 2563 C CA . LEU B 1 74 ? 1.658 4.32 -12.68 1 87.75 74 LEU B CA 1
ATOM 2564 C C . LEU B 1 74 ? 1.513 5.461 -13.68 1 87.75 74 LEU B C 1
ATOM 2566 O O . LEU B 1 74 ? 2.297 5.566 -14.633 1 87.75 74 LEU B O 1
ATOM 2570 N N . LYS B 1 75 ? 0.512 6.336 -13.484 1 86.12 75 LYS B N 1
ATOM 2571 C CA . LYS B 1 75 ? 0.276 7.469 -14.375 1 86.12 75 LYS B CA 1
ATOM 2572 C C . LYS B 1 75 ? 1.18 8.648 -14.023 1 86.12 75 LYS B C 1
ATOM 2574 O O . LYS B 1 75 ? 1.302 9.594 -14.797 1 86.12 75 LYS B O 1
ATOM 2579 N N . TYR B 1 76 ? 1.834 8.562 -12.906 1 90.5 76 TYR B N 1
ATOM 2580 C CA . TYR B 1 76 ? 2.732 9.633 -12.484 1 90.5 76 TYR B CA 1
ATOM 2581 C C . TYR B 1 76 ? 3.896 9.781 -13.453 1 90.5 76 TYR B C 1
ATOM 2583 O O . TYR B 1 76 ? 4.527 8.797 -13.836 1 90.5 76 TYR B O 1
ATOM 2591 N N . ARG B 1 77 ? 4.117 11.086 -13.812 1 90.31 77 ARG B N 1
ATOM 2592 C CA . ARG B 1 77 ? 5.18 11.352 -14.773 1 90.31 77 ARG B CA 1
ATOM 2593 C C . ARG B 1 77 ? 6.109 12.445 -14.273 1 90.31 77 ARG B C 1
ATOM 2595 O O . ARG B 1 77 ? 6.578 13.273 -15.062 1 90.31 77 ARG B O 1
ATOM 2602 N N . GLY B 1 78 ? 6.152 12.602 -12.992 1 92.06 78 GLY B N 1
ATOM 2603 C CA . GLY B 1 78 ? 7.082 13.578 -12.445 1 92.06 78 GLY B CA 1
ATOM 2604 C C . GLY B 1 78 ? 6.441 14.93 -12.172 1 92.06 78 GLY B C 1
ATOM 2605 O O . GLY B 1 78 ? 7.137 15.922 -11.969 1 92.06 78 GLY B O 1
ATOM 2606 N N . GLU B 1 79 ? 5.133 14.93 -12.133 1 95.62 79 GLU B N 1
ATOM 2607 C CA . GLU B 1 79 ? 4.426 16.172 -11.836 1 95.62 79 GLU B CA 1
ATOM 2608 C C . GLU B 1 79 ? 4.77 16.688 -10.438 1 95.62 79 GLU B C 1
ATOM 2610 O O . GLU B 1 79 ? 5.051 15.891 -9.531 1 95.62 79 GLU B O 1
ATOM 2615 N N . GLU B 1 80 ? 4.824 18 -10.414 1 97.44 80 GLU B N 1
ATOM 2616 C CA . GLU B 1 80 ? 4.992 18.594 -9.086 1 97.44 80 GLU B CA 1
ATOM 2617 C C . GLU B 1 80 ? 3.744 18.391 -8.234 1 97.44 80 GLU B C 1
ATOM 2619 O O . GLU B 1 80 ? 2.676 18.906 -8.555 1 97.44 80 GLU B O 1
ATOM 2624 N N . THR B 1 81 ? 3.869 17.656 -7.215 1 98.38 81 THR B N 1
ATOM 2625 C CA . THR B 1 81 ? 2.812 17.438 -6.234 1 98.38 81 THR B CA 1
ATOM 2626 C C . THR B 1 81 ? 3.354 17.578 -4.816 1 98.38 81 THR B C 1
ATOM 2628 O O . THR B 1 81 ? 4.562 17.703 -4.617 1 98.38 81 THR B O 1
ATOM 2631 N N . TRP B 1 82 ? 2.4 17.609 -3.773 1 98.81 82 TRP B N 1
ATOM 2632 C CA . TRP B 1 82 ? 2.832 18.047 -2.449 1 98.81 82 TRP B CA 1
ATOM 2633 C C . TRP B 1 82 ? 2.305 17.109 -1.367 1 98.81 82 TRP B C 1
ATOM 2635 O O . TRP B 1 82 ? 1.287 16.438 -1.558 1 98.81 82 TRP B O 1
ATOM 2645 N N . LEU B 1 83 ? 3.035 17.031 -0.307 1 98.94 83 LEU B N 1
ATOM 2646 C CA . LEU B 1 83 ? 2.58 16.562 0.996 1 98.94 83 LEU B CA 1
ATOM 2647 C C . LEU B 1 83 ? 2.639 17.672 2.031 1 98.94 83 LEU B C 1
ATOM 2649 O O . LEU B 1 83 ? 3.658 18.359 2.156 1 98.94 83 LEU B O 1
ATOM 2653 N N . GLU B 1 84 ? 1.549 17.891 2.75 1 99 84 GLU B N 1
ATOM 2654 C CA . GLU B 1 84 ? 1.494 18.844 3.857 1 99 84 GLU B CA 1
ATOM 2655 C C . GLU B 1 84 ? 1.11 18.156 5.16 1 99 84 GLU B C 1
ATOM 2657 O O . GLU B 1 84 ? 0.109 17.438 5.219 1 99 84 GLU B O 1
ATOM 2662 N N . ILE B 1 85 ? 1.898 18.344 6.176 1 98.94 85 ILE B N 1
ATOM 2663 C CA . ILE B 1 85 ? 1.66 17.812 7.512 1 98.94 85 ILE B CA 1
ATOM 2664 C C . ILE B 1 85 ? 1.509 18.969 8.508 1 98.94 85 ILE B C 1
ATOM 2666 O O . ILE B 1 85 ? 2.357 19.859 8.562 1 98.94 85 ILE B O 1
ATOM 2670 N N . GLY B 1 86 ? 0.489 18.984 9.281 1 98.94 86 GLY B N 1
ATOM 2671 C CA . GLY B 1 86 ? 0.234 20.016 10.266 1 98.94 86 GLY B CA 1
ATOM 2672 C C . GLY B 1 86 ? 1.157 19.953 11.461 1 98.94 86 GLY B C 1
ATOM 2673 O O . GLY B 1 86 ? 2.363 19.734 11.312 1 98.94 86 GLY B O 1
ATOM 2674 N N . ASP B 1 87 ? 0.551 20.172 12.664 1 98.94 87 ASP B N 1
ATOM 2675 C CA . ASP B 1 87 ? 1.326 20.328 13.891 1 98.94 87 ASP B CA 1
ATOM 2676 C C . ASP B 1 87 ? 1.062 19.188 14.867 1 98.94 87 ASP B C 1
ATOM 2678 O O . ASP B 1 87 ? -0.035 18.625 14.883 1 98.94 87 ASP B O 1
ATOM 2682 N N . HIS B 1 88 ? 2.049 18.828 15.656 1 98.94 88 HIS B N 1
ATOM 2683 C CA . HIS B 1 88 ? 1.924 17.969 16.828 1 98.94 88 HIS B CA 1
ATOM 2684 C C . HIS B 1 88 ? 1.527 16.547 16.438 1 98.94 88 HIS B C 1
ATOM 2686 O O . HIS B 1 88 ? 0.688 15.93 17.094 1 98.94 88 HIS B O 1
ATOM 2692 N N . ASN B 1 89 ? 1.987 16.094 15.344 1 98.94 89 ASN B N 1
ATOM 2693 C CA . ASN B 1 89 ? 1.799 14.703 14.953 1 98.94 89 ASN B CA 1
ATOM 2694 C C . ASN B 1 89 ? 2.949 13.828 15.438 1 98.94 89 ASN B C 1
ATOM 2696 O O . ASN B 1 89 ? 4.074 14.305 15.594 1 98.94 89 ASN B O 1
ATOM 2700 N N . ILE B 1 90 ? 2.645 12.602 15.766 1 99 90 ILE B N 1
ATOM 2701 C CA . ILE B 1 90 ? 3.633 11.562 16.031 1 99 90 ILE B CA 1
ATOM 2702 C C . ILE B 1 90 ? 3.607 10.523 14.914 1 99 90 ILE B C 1
ATOM 2704 O O . ILE B 1 90 ? 2.613 9.82 14.734 1 99 90 ILE B O 1
ATOM 2708 N N . ILE B 1 91 ? 4.629 10.484 14.141 1 98.94 91 ILE B N 1
ATOM 2709 C CA . ILE B 1 91 ? 4.77 9.57 13.016 1 98.94 91 ILE B CA 1
ATOM 2710 C C . ILE B 1 91 ? 5.793 8.484 13.352 1 98.94 91 ILE B C 1
ATOM 2712 O O . ILE B 1 91 ? 6.996 8.758 13.414 1 98.94 91 ILE B O 1
ATOM 2716 N N . ARG B 1 92 ? 5.379 7.246 13.562 1 98.94 92 ARG B N 1
ATOM 2717 C CA . ARG B 1 92 ? 6.203 6.176 14.109 1 98.94 92 ARG B CA 1
ATOM 2718 C C . ARG B 1 92 ? 7.016 5.496 13.016 1 98.94 9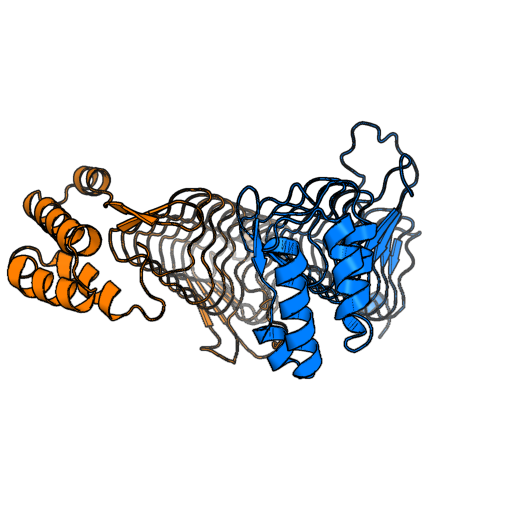2 ARG B C 1
ATOM 2720 O O . ARG B 1 92 ? 7.004 5.938 11.859 1 98.94 92 ARG B O 1
ATOM 2727 N N . GLU B 1 93 ? 7.723 4.473 13.422 1 98.88 93 GLU B N 1
ATOM 2728 C CA . GLU B 1 93 ? 8.727 3.818 12.586 1 98.88 93 GLU B CA 1
ATOM 2729 C C . GLU B 1 93 ? 8.094 3.248 11.32 1 98.88 93 GLU B C 1
ATOM 2731 O O . GLU B 1 93 ? 6.988 2.703 11.359 1 98.88 93 GLU B O 1
ATOM 2736 N N . HIS B 1 94 ? 8.727 3.441 10.164 1 98.75 94 HIS B N 1
ATOM 2737 C CA . HIS B 1 94 ? 8.438 2.736 8.922 1 98.75 94 HIS B CA 1
ATOM 2738 C C . HIS B 1 94 ? 7.191 3.305 8.25 1 98.75 94 HIS B C 1
ATOM 2740 O O . HIS B 1 94 ? 6.711 2.752 7.254 1 98.75 94 HIS B O 1
ATOM 2746 N N . CYS B 1 95 ? 6.668 4.398 8.766 1 98.94 95 CYS B N 1
ATOM 2747 C CA . CYS B 1 95 ? 5.52 4.996 8.094 1 98.94 95 CYS B CA 1
ATOM 2748 C C . CYS B 1 95 ? 5.902 5.496 6.707 1 98.94 95 CYS B C 1
ATOM 2750 O O . CYS B 1 95 ? 7.035 5.922 6.484 1 98.94 95 CYS B O 1
ATOM 2752 N N . THR B 1 96 ? 5.008 5.383 5.758 1 98.94 96 THR B N 1
ATOM 2753 C CA . THR B 1 96 ? 5.168 5.918 4.41 1 98.94 96 THR B CA 1
ATOM 2754 C C . THR B 1 96 ? 4.035 6.879 4.074 1 98.94 96 THR B C 1
ATOM 2756 O O . THR B 1 96 ? 2.861 6.5 4.105 1 98.94 96 THR B O 1
ATOM 2759 N N . LEU B 1 97 ? 4.301 8.125 3.795 1 98.94 97 LEU B N 1
ATOM 2760 C CA . LEU B 1 97 ? 3.375 9.188 3.432 1 98.94 97 LEU B CA 1
ATOM 2761 C C . LEU B 1 97 ? 3.701 9.742 2.049 1 98.94 97 LEU B C 1
ATOM 2763 O O . LEU B 1 97 ? 4.77 10.328 1.844 1 98.94 97 LEU B O 1
ATOM 2767 N N . HIS B 1 98 ? 2.816 9.57 1.102 1 98.88 98 HIS B N 1
ATOM 2768 C CA . HIS B 1 98 ? 3.131 9.906 -0.281 1 98.88 98 HIS B CA 1
ATOM 2769 C C . HIS B 1 98 ? 2.463 11.211 -0.697 1 98.88 98 HIS B C 1
ATOM 2771 O O . HIS B 1 98 ? 1.448 11.609 -0.119 1 98.88 98 HIS B O 1
ATOM 2777 N N . ARG B 1 99 ? 3.057 11.836 -1.724 1 98.81 99 ARG B N 1
ATOM 2778 C CA . ARG B 1 99 ? 2.518 13.086 -2.262 1 98.81 99 ARG B CA 1
ATOM 2779 C C . ARG B 1 99 ? 1.294 12.82 -3.133 1 98.81 99 ARG B C 1
ATOM 2781 O O . ARG B 1 99 ? 1.005 11.672 -3.475 1 98.81 99 ARG B O 1
ATOM 2788 N N . GLY B 1 100 ? 0.606 13.953 -3.455 1 98.31 100 GLY B N 1
ATOM 2789 C CA . GLY B 1 100 ? -0.6 13.859 -4.262 1 98.31 100 GLY B CA 1
ATOM 2790 C C . GLY B 1 100 ? -0.317 13.594 -5.73 1 98.31 100 GLY B C 1
ATOM 2791 O O . GLY B 1 100 ? 0.788 13.188 -6.09 1 98.31 100 GLY B O 1
ATOM 2792 N N . THR B 1 101 ? -1.311 13.641 -6.508 1 97.5 101 THR B N 1
ATOM 2793 C CA . THR B 1 101 ? -1.199 13.469 -7.953 1 97.5 101 THR B CA 1
ATOM 2794 C C . THR B 1 101 ? -1.807 14.664 -8.688 1 97.5 101 THR B C 1
ATOM 2796 O O . THR B 1 101 ? -2.703 15.328 -8.164 1 97.5 101 THR B O 1
ATOM 2799 N N . ALA B 1 102 ? -1.406 14.836 -9.93 1 95.62 102 ALA B N 1
ATOM 2800 C CA . ALA B 1 102 ? -1.911 15.938 -10.742 1 95.62 102 ALA B CA 1
ATOM 2801 C C . ALA B 1 102 ? -3.367 15.703 -11.141 1 95.62 102 ALA B C 1
ATOM 2803 O O . ALA B 1 102 ? -4.094 16.656 -11.438 1 95.62 102 ALA B O 1
ATOM 2804 N N . GLN B 1 103 ? -3.801 14.461 -11.195 1 92.44 103 GLN B N 1
ATOM 2805 C CA . GLN B 1 103 ? -5.156 14.102 -11.602 1 92.44 103 GLN B CA 1
ATOM 2806 C C . GLN B 1 103 ? -6.172 14.516 -10.539 1 92.44 103 GLN B C 1
ATOM 2808 O O . GLN B 1 103 ? -7.379 14.516 -10.797 1 92.44 103 GLN B O 1
ATOM 2813 N N . ASP B 1 104 ? -5.695 14.812 -9.367 1 94.5 104 ASP B N 1
ATOM 2814 C CA . ASP B 1 104 ? -6.523 15.312 -8.281 1 94.5 104 ASP B CA 1
ATOM 2815 C C . ASP B 1 104 ? -6.059 16.703 -7.828 1 94.5 104 ASP B C 1
ATOM 2817 O O . ASP B 1 104 ? -5.953 17.625 -8.641 1 94.5 104 ASP B O 1
ATOM 2821 N N . HIS B 1 105 ? -5.875 16.906 -6.523 1 94.88 105 HIS B N 1
ATOM 2822 C CA . HIS B 1 105 ? -5.547 18.234 -5.996 1 94.88 105 HIS B CA 1
ATOM 2823 C C . HIS B 1 105 ? -4.039 18.422 -5.895 1 94.88 105 HIS B C 1
ATOM 2825 O O . HIS B 1 105 ? -3.572 19.406 -5.328 1 94.88 105 HIS B O 1
ATOM 2831 N N . SER B 1 106 ? -3.273 17.453 -6.359 1 97.88 106 SER B N 1
ATOM 2832 C CA . SER B 1 106 ? -1.816 17.484 -6.293 1 97.88 106 SER B CA 1
ATOM 2833 C C . SER B 1 106 ? -1.333 17.641 -4.855 1 97.88 106 SER B C 1
ATOM 2835 O O . SER B 1 106 ? -0.302 18.266 -4.598 1 97.88 106 SER B O 1
ATOM 2837 N N . LEU B 1 107 ? -2.166 17.172 -3.896 1 98.75 107 LEU B N 1
ATOM 2838 C CA . LEU B 1 107 ? -1.853 17.375 -2.486 1 98.75 107 LEU B CA 1
ATOM 2839 C C . LEU B 1 107 ? -2.355 16.203 -1.644 1 98.75 107 LEU B C 1
ATOM 2841 O O . LEU B 1 107 ? -3.49 15.758 -1.812 1 98.75 107 LEU B O 1
ATOM 2845 N N . THR B 1 108 ? -1.479 15.625 -0.872 1 98.88 108 THR B N 1
ATOM 2846 C CA . THR B 1 108 ? -1.854 14.867 0.316 1 98.88 108 THR B CA 1
ATOM 2847 C C . THR B 1 108 ? -1.705 15.719 1.572 1 98.88 108 THR B C 1
ATOM 2849 O O . THR B 1 108 ? -0.699 16.406 1.743 1 98.88 108 THR B O 1
ATOM 2852 N N . LYS B 1 109 ? -2.734 15.688 2.451 1 98.94 109 LYS B N 1
ATOM 2853 C CA . LYS B 1 109 ? -2.707 16.547 3.629 1 98.94 109 LYS B CA 1
ATOM 2854 C C . LYS B 1 109 ? -3.008 15.766 4.898 1 98.94 109 LYS B C 1
ATOM 2856 O O . LYS B 1 109 ? -3.957 14.977 4.934 1 98.94 109 LYS B O 1
ATOM 2861 N N . ILE B 1 110 ? -2.211 15.93 5.938 1 98.94 110 ILE B N 1
ATOM 2862 C CA . ILE B 1 110 ? -2.404 15.398 7.281 1 98.94 110 ILE B CA 1
ATOM 2863 C C . ILE B 1 110 ? -2.549 16.547 8.273 1 98.94 110 ILE B C 1
ATOM 2865 O O . ILE B 1 110 ? -1.698 17.438 8.328 1 98.94 110 ILE B O 1
ATOM 2869 N N . GLY B 1 111 ? -3.561 16.578 9.055 1 98.94 111 GLY B N 1
ATOM 2870 C CA . GLY B 1 111 ? -3.854 17.656 9.992 1 98.94 111 GLY B CA 1
ATOM 2871 C C . GLY B 1 111 ? -2.938 17.672 11.195 1 98.94 111 GLY B C 1
ATOM 2872 O O . GLY B 1 111 ? -1.717 17.562 11.055 1 98.94 111 GLY B O 1
ATOM 2873 N N . ASN B 1 112 ? -3.57 17.875 12.383 1 98.94 112 ASN B N 1
ATOM 2874 C CA . ASN B 1 112 ? -2.83 18.094 13.617 1 98.94 112 ASN B CA 1
ATOM 2875 C C . ASN B 1 112 ? -3.135 17.016 14.656 1 98.94 112 ASN B C 1
ATOM 2877 O O . ASN B 1 112 ? -4.234 16.469 14.672 1 98.94 112 ASN B O 1
ATOM 2881 N N . HIS B 1 113 ? -2.146 16.719 15.508 1 98.94 113 HIS B N 1
ATOM 2882 C CA . HIS B 1 113 ? -2.33 15.906 16.703 1 98.94 113 HIS B CA 1
ATOM 2883 C C . HIS B 1 113 ? -2.736 14.484 16.344 1 98.94 113 HIS B C 1
ATOM 2885 O O . HIS B 1 113 ? -3.615 13.906 17 1 98.94 113 HIS B O 1
ATOM 2891 N N . ASN B 1 114 ? -2.213 13.969 15.281 1 98.94 114 ASN B N 1
ATOM 2892 C CA . ASN B 1 114 ? -2.441 12.578 14.914 1 98.94 114 ASN B CA 1
ATOM 2893 C C . ASN B 1 114 ? -1.318 11.672 15.414 1 98.94 114 ASN B C 1
ATOM 2895 O O . ASN B 1 114 ? -0.171 12.109 15.531 1 98.94 114 ASN B O 1
ATOM 2899 N N . LEU B 1 115 ? -1.702 10.508 15.766 1 98.94 115 LEU B N 1
ATOM 2900 C CA . LEU B 1 115 ? -0.75 9.43 16 1 98.94 115 LEU B CA 1
ATOM 2901 C C . LEU B 1 115 ? -0.807 8.391 14.891 1 98.94 115 LEU B C 1
ATOM 2903 O O . LEU B 1 115 ? -1.824 7.719 14.711 1 98.94 115 LEU B O 1
ATOM 2907 N N . LEU B 1 116 ? 0.203 8.352 14.062 1 98.94 116 LEU B N 1
ATOM 2908 C CA . LEU B 1 116 ? 0.395 7.285 13.086 1 98.94 116 LEU B CA 1
ATOM 2909 C C . LEU B 1 116 ? 1.361 6.234 13.617 1 98.94 116 LEU B C 1
ATOM 2911 O O . LEU B 1 116 ? 2.564 6.484 13.727 1 98.94 116 LEU B O 1
ATOM 2915 N N . MET B 1 117 ? 0.884 5.043 13.914 1 98.88 117 MET B N 1
ATOM 2916 C CA . MET B 1 117 ? 1.714 3.996 14.508 1 98.88 117 MET B CA 1
ATOM 2917 C C . MET B 1 117 ? 2.547 3.295 13.438 1 98.88 117 MET B C 1
ATOM 2919 O O . MET B 1 117 ? 2.57 3.725 12.281 1 98.88 117 MET B O 1
ATOM 2923 N N . VAL B 1 118 ? 3.225 2.23 13.867 1 98.81 118 VAL B N 1
ATOM 2924 C CA . VAL B 1 118 ? 4.301 1.633 13.086 1 98.81 118 VAL B CA 1
ATOM 2925 C C . VAL B 1 118 ? 3.758 1.145 11.742 1 98.81 118 VAL B C 1
ATOM 2927 O O . VAL B 1 118 ? 2.715 0.487 11.695 1 98.81 118 VAL B O 1
ATOM 2930 N N . ASN B 1 119 ? 4.406 1.573 10.586 1 98.56 119 ASN B N 1
ATOM 2931 C CA . ASN B 1 119 ? 4.195 1.049 9.242 1 98.56 119 ASN B CA 1
ATOM 2932 C C . ASN B 1 119 ? 2.828 1.445 8.695 1 98.56 119 ASN B C 1
ATOM 2934 O O . ASN B 1 119 ? 2.252 0.729 7.875 1 98.56 119 ASN B O 1
ATOM 2938 N N . THR B 1 120 ? 2.283 2.49 9.148 1 98.69 120 THR B N 1
ATOM 2939 C CA . THR B 1 120 ? 1.092 3.068 8.539 1 98.69 120 THR B CA 1
ATOM 2940 C C . THR B 1 120 ? 1.433 3.705 7.191 1 98.69 120 THR B C 1
ATOM 2942 O O . THR B 1 120 ? 2.465 4.363 7.055 1 98.69 120 THR B O 1
ATOM 2945 N N . HIS B 1 121 ? 0.54 3.473 6.238 1 98.88 121 HIS B N 1
ATOM 2946 C CA . HIS B 1 121 ? 0.721 4.047 4.91 1 98.88 121 HIS B CA 1
ATOM 2947 C C . HIS B 1 121 ? -0.403 5.02 4.57 1 98.88 121 HIS B C 1
ATOM 2949 O O . HIS B 1 121 ? -1.582 4.684 4.711 1 98.88 121 HIS B O 1
ATOM 2955 N N . VAL B 1 122 ? -0.081 6.211 4.16 1 98.94 122 VAL B N 1
ATOM 2956 C CA . VAL B 1 122 ? -1.021 7.188 3.621 1 98.94 122 VAL B CA 1
ATOM 2957 C C . VAL B 1 122 ? -0.713 7.441 2.146 1 98.94 122 VAL B C 1
ATOM 2959 O O . VAL B 1 122 ? 0.309 8.047 1.814 1 98.94 122 VAL B O 1
ATOM 2962 N N . ALA B 1 123 ? -1.599 7.004 1.277 1 98.75 123 ALA B N 1
ATOM 2963 C CA . ALA B 1 123 ? -1.386 7.082 -0.165 1 98.75 123 ALA B CA 1
ATOM 2964 C C . ALA B 1 123 ? -1.671 8.492 -0.683 1 98.75 123 ALA B C 1
ATOM 2966 O O . ALA B 1 123 ? -1.89 9.414 0.103 1 98.75 123 ALA B O 1
ATOM 2967 N N . HIS B 1 124 ? -1.59 8.617 -1.97 1 98.62 124 HIS B N 1
ATOM 2968 C CA . HIS B 1 124 ? -1.707 9.898 -2.648 1 98.62 124 HIS B CA 1
ATOM 2969 C C . HIS B 1 124 ? -3.094 10.5 -2.453 1 98.62 124 HIS B C 1
ATOM 2971 O O . HIS B 1 124 ? -4.09 9.781 -2.412 1 98.62 124 HIS B O 1
ATOM 2977 N N . ASP B 1 125 ? -3.172 11.812 -2.283 1 98.69 125 ASP B N 1
ATOM 2978 C CA . ASP B 1 125 ? -4.371 12.641 -2.359 1 98.69 125 ASP B CA 1
ATOM 2979 C C . ASP B 1 125 ? -5.305 12.367 -1.179 1 98.69 125 ASP B C 1
ATOM 2981 O O . ASP B 1 125 ? -6.504 12.641 -1.251 1 98.69 125 ASP B O 1
ATOM 2985 N N . CYS B 1 126 ? -4.797 11.75 -0.155 1 98.88 126 CYS B N 1
ATOM 2986 C CA . CYS B 1 126 ? -5.586 11.586 1.06 1 98.88 126 CYS B CA 1
ATOM 2987 C C . CYS B 1 126 ? -5.711 12.898 1.816 1 98.88 126 CYS B C 1
ATOM 2989 O O . CYS B 1 126 ? -4.789 13.719 1.798 1 98.88 126 CYS B O 1
ATOM 2991 N N . MET B 1 127 ? -6.852 13.117 2.447 1 98.88 127 MET B N 1
ATOM 2992 C CA . MET B 1 127 ? -7.117 14.227 3.357 1 98.88 127 MET B CA 1
ATOM 2993 C C . MET B 1 127 ? -7.438 13.719 4.758 1 98.88 127 MET B C 1
ATOM 2995 O O . MET B 1 127 ? -8.539 13.242 5.016 1 98.88 127 MET B O 1
ATOM 2999 N N . ILE B 1 128 ? -6.504 13.844 5.695 1 98.94 128 ILE B N 1
ATOM 3000 C CA . ILE B 1 128 ? -6.629 13.312 7.051 1 98.94 128 ILE B CA 1
ATOM 3001 C C . ILE B 1 128 ? -6.805 14.469 8.039 1 98.94 128 ILE B C 1
ATOM 3003 O O . ILE B 1 128 ? -6 15.406 8.055 1 98.94 128 ILE B O 1
ATOM 3007 N N . GLY B 1 129 ? -7.75 14.43 8.844 1 98.88 129 GLY B N 1
ATOM 3008 C CA . GLY B 1 129 ? -8.07 15.477 9.805 1 98.88 129 GLY B CA 1
ATOM 3009 C C . GLY B 1 129 ? -7.176 15.461 11.031 1 98.88 129 GLY B C 1
ATOM 3010 O O . GLY B 1 129 ? -5.969 15.242 10.914 1 98.88 129 GLY B O 1
ATOM 3011 N N . ASP B 1 130 ? -7.832 15.766 12.203 1 98.88 130 ASP B N 1
ATOM 3012 C CA . ASP B 1 130 ? -7.082 16 13.43 1 98.88 130 ASP B CA 1
ATOM 3013 C C . ASP B 1 130 ? -7.414 14.945 14.484 1 98.88 130 ASP B C 1
ATOM 3015 O O . ASP B 1 130 ? -8.531 14.422 14.516 1 98.88 130 ASP B O 1
ATOM 3019 N N . HIS B 1 131 ? -6.414 14.672 15.367 1 98.75 131 HIS B N 1
ATOM 3020 C CA . HIS B 1 131 ? -6.602 13.883 16.578 1 98.75 131 HIS B CA 1
ATOM 3021 C C . HIS B 1 131 ? -7.008 12.453 16.25 1 98.75 131 HIS B C 1
ATOM 3023 O O . HIS B 1 131 ? -7.906 11.898 16.875 1 98.75 131 HIS B O 1
ATOM 3029 N N . ASN B 1 132 ? -6.457 11.93 15.211 1 98.81 132 ASN B N 1
ATOM 3030 C CA . ASN B 1 132 ? -6.707 10.539 14.828 1 98.81 132 ASN B CA 1
ATOM 3031 C C . ASN B 1 132 ? -5.641 9.602 15.383 1 98.81 132 ASN B C 1
ATOM 3033 O O . ASN B 1 132 ? -4.508 10.023 15.633 1 98.81 132 ASN B O 1
ATOM 3037 N N . ILE B 1 133 ? -6.059 8.414 15.648 1 98.88 133 ILE B N 1
ATOM 3038 C CA . ILE B 1 133 ? -5.156 7.316 15.977 1 98.88 133 ILE B CA 1
ATOM 3039 C C . ILE B 1 133 ? -5.203 6.258 14.883 1 98.88 133 ILE B C 1
ATOM 3041 O O . ILE B 1 133 ? -6.23 5.605 14.688 1 98.88 133 ILE B O 1
ATOM 3045 N N . ILE B 1 134 ? -4.176 6.121 14.164 1 98.88 134 ILE B N 1
ATOM 3046 C CA . ILE B 1 134 ? -4.043 5.129 13.102 1 98.88 134 ILE B CA 1
ATOM 3047 C C . ILE B 1 134 ? -3.062 4.043 13.531 1 98.88 134 ILE B C 1
ATOM 3049 O O . ILE B 1 134 ? -1.853 4.273 13.586 1 98.88 134 ILE B O 1
ATOM 3053 N N . ALA B 1 135 ? -3.551 2.879 13.828 1 98.81 135 ALA B N 1
ATOM 3054 C CA . ALA B 1 135 ? -2.779 1.812 14.461 1 98.81 135 ALA B CA 1
ATOM 3055 C C . ALA B 1 135 ? -1.825 1.16 13.461 1 98.81 135 ALA B C 1
ATOM 3057 O O . ALA B 1 135 ? -1.741 1.582 12.305 1 98.81 135 ALA B O 1
ATOM 3058 N N . ASN B 1 136 ? -1.072 0.113 13.953 1 98.69 136 ASN B N 1
ATOM 3059 C CA . ASN B 1 136 ? 0.012 -0.502 13.195 1 98.69 136 ASN B CA 1
ATOM 3060 C C . ASN B 1 136 ? -0.492 -1.117 11.891 1 98.69 136 ASN B C 1
ATOM 3062 O O . ASN B 1 136 ? -1.538 -1.77 11.875 1 98.69 136 ASN B O 1
ATOM 3066 N N . ASN B 1 137 ? 0.246 -0.862 10.766 1 98.38 137 ASN B N 1
ATOM 3067 C CA . ASN B 1 137 ? 0.08 -1.559 9.492 1 98.38 137 ASN B CA 1
ATOM 3068 C C . ASN B 1 137 ? -1.23 -1.176 8.812 1 98.38 137 ASN B C 1
ATOM 3070 O O . ASN B 1 137 ? -1.746 -1.927 7.98 1 98.38 137 ASN B O 1
ATOM 3074 N N . VAL B 1 138 ? -1.836 -0.102 9.219 1 98.75 138 VAL B N 1
ATOM 3075 C CA . VAL B 1 138 ? -3.01 0.394 8.508 1 98.75 138 VAL B CA 1
ATOM 3076 C C . VAL B 1 138 ? -2.596 0.948 7.148 1 98.75 138 VAL B C 1
ATOM 3078 O O . VAL B 1 138 ? -1.595 1.661 7.039 1 98.75 138 VAL B O 1
ATOM 3081 N N . GLY B 1 139 ? -3.289 0.549 6.133 1 98.69 139 GLY B N 1
ATOM 3082 C CA . GLY B 1 139 ? -3.113 1.108 4.801 1 98.69 139 GLY B CA 1
ATOM 3083 C C . GLY B 1 139 ? -4.281 1.97 4.359 1 98.69 139 GLY B C 1
ATOM 3084 O O . GLY B 1 139 ? -5.422 1.503 4.312 1 98.69 139 GLY B O 1
ATOM 3085 N N . ILE B 1 140 ? -4.027 3.207 4.027 1 98.81 140 ILE B N 1
ATOM 3086 C CA . ILE B 1 140 ? -5.027 4.133 3.514 1 98.81 140 ILE B CA 1
ATOM 3087 C C . ILE B 1 140 ? -4.777 4.395 2.031 1 98.81 140 ILE B C 1
ATOM 3089 O O . ILE B 1 140 ? -3.793 5.043 1.666 1 98.81 140 ILE B O 1
ATOM 3093 N N . ALA B 1 141 ? -5.656 3.861 1.182 1 98.44 141 ALA B N 1
ATOM 3094 C CA . ALA B 1 141 ? -5.461 3.975 -0.261 1 98.44 141 ALA B CA 1
ATOM 3095 C C . ALA B 1 141 ? -5.746 5.395 -0.743 1 98.44 141 ALA B C 1
ATOM 3097 O O . ALA B 1 141 ? -6.004 6.289 0.064 1 98.44 141 ALA B O 1
ATOM 3098 N N . GLY B 1 142 ? -5.598 5.582 -2.02 1 98.25 142 GLY B N 1
ATOM 3099 C CA . GLY B 1 142 ? -5.613 6.918 -2.592 1 98.25 142 GLY B CA 1
ATOM 3100 C C . GLY B 1 142 ? -6.938 7.633 -2.4 1 98.25 142 GLY B C 1
ATOM 3101 O O . GLY B 1 142 ? -8 7.004 -2.43 1 98.25 142 GLY B O 1
ATOM 3102 N N . HIS B 1 143 ? -6.957 8.914 -2.186 1 98.38 143 HIS B N 1
ATOM 3103 C CA . HIS B 1 143 ? -8.102 9.812 -2.24 1 98.38 143 HIS B CA 1
ATOM 3104 C C . HIS B 1 143 ? -9.008 9.625 -1.028 1 98.38 143 HIS B C 1
ATOM 3106 O O . HIS B 1 143 ? -10.148 10.094 -1.021 1 98.38 143 HIS B O 1
ATOM 3112 N N . VAL B 1 144 ? -8.57 8.914 -0.054 1 98.69 144 VAL B N 1
ATOM 3113 C CA . VAL B 1 144 ? -9.391 8.664 1.127 1 98.69 144 VAL B CA 1
ATOM 3114 C C . VAL B 1 144 ? -9.492 9.938 1.964 1 98.69 144 VAL B C 1
ATOM 3116 O O . VAL B 1 144 ? -8.516 10.68 2.098 1 98.69 144 VAL B O 1
ATOM 3119 N N . ILE B 1 145 ? -10.664 10.164 2.512 1 98.81 145 ILE B N 1
ATOM 3120 C CA . ILE B 1 145 ? -10.875 11.25 3.461 1 98.81 145 ILE B CA 1
ATOM 3121 C C . ILE B 1 145 ? -11.094 10.68 4.859 1 98.81 145 ILE B C 1
ATOM 3123 O O . ILE B 1 145 ? -11.961 9.828 5.062 1 98.81 145 ILE B O 1
ATOM 3127 N N . VAL B 1 146 ? -10.312 11.094 5.82 1 98.88 146 VAL B N 1
ATOM 3128 C CA . VAL B 1 146 ? -10.469 10.727 7.223 1 98.88 146 VAL B CA 1
ATOM 3129 C C . VAL B 1 146 ? -10.781 11.969 8.047 1 98.88 146 VAL B C 1
ATOM 3131 O O . VAL B 1 146 ? -10.047 12.961 8.008 1 98.88 146 VAL B O 1
ATOM 3134 N N . GLY B 1 147 ? -11.828 11.969 8.766 1 98.69 147 GLY B N 1
ATOM 3135 C CA . GLY B 1 147 ? -12.234 13.094 9.602 1 98.69 147 GLY B CA 1
ATOM 3136 C C . GLY B 1 147 ? -11.367 13.266 10.828 1 98.69 147 GLY B C 1
ATOM 3137 O O . GLY B 1 147 ? -10.148 13.094 10.766 1 98.69 147 GLY B O 1
ATOM 3138 N N . ASP B 1 148 ? -12.016 13.703 11.938 1 98.44 148 ASP B N 1
ATOM 3139 C CA . ASP B 1 148 ? -11.328 13.977 13.203 1 98.44 148 ASP B CA 1
ATOM 3140 C C . ASP B 1 148 ? -11.703 12.938 14.258 1 98.44 148 ASP B C 1
ATOM 3142 O O . ASP B 1 148 ? -12.828 12.438 14.273 1 98.44 148 ASP B O 1
ATOM 3146 N N . HIS B 1 149 ? -10.727 12.641 15.148 1 97.88 149 HIS B N 1
ATOM 3147 C CA . HIS B 1 149 ? -10.961 11.758 16.281 1 97.88 149 HIS B CA 1
ATOM 3148 C C . HIS B 1 149 ? -11.383 10.367 15.828 1 97.88 149 HIS B C 1
ATOM 3150 O O . HIS B 1 149 ? -12.289 9.766 16.406 1 97.88 149 HIS B O 1
ATOM 3156 N N . VAL B 1 150 ? -10.805 9.922 14.781 1 98.38 150 VAL B N 1
ATOM 3157 C CA . VAL B 1 150 ? -11.031 8.594 14.227 1 98.38 150 VAL B CA 1
ATOM 3158 C C . VAL B 1 150 ? -9.992 7.621 14.781 1 98.38 150 VAL B C 1
ATOM 3160 O O . VAL B 1 150 ? -8.828 7.992 14.977 1 98.38 150 VAL B O 1
ATOM 3163 N N . ILE B 1 151 ? -10.406 6.41 15.031 1 98.44 151 ILE B N 1
ATOM 3164 C CA . ILE B 1 151 ? -9.5 5.32 15.375 1 98.44 151 ILE B CA 1
ATOM 3165 C C . ILE B 1 151 ? -9.547 4.25 14.281 1 98.44 151 ILE B C 1
ATOM 3167 O O . ILE B 1 151 ? -10.609 3.703 13.984 1 98.44 151 ILE B O 1
ATOM 3171 N N . LEU B 1 152 ? -8.461 4.004 13.672 1 98.69 152 LEU B N 1
ATOM 3172 C CA . LEU B 1 152 ? -8.32 2.918 12.711 1 98.69 152 LEU B CA 1
ATOM 3173 C C . LEU B 1 152 ? -7.516 1.767 13.305 1 98.69 152 LEU B C 1
ATOM 3175 O O . LEU B 1 152 ? -6.324 1.918 13.586 1 98.69 152 LEU B O 1
ATOM 3179 N N . GLY B 1 153 ? -8.125 0.648 13.445 1 98.56 153 GLY B N 1
ATOM 3180 C CA . GLY B 1 153 ? -7.504 -0.5 14.078 1 98.56 153 GLY B CA 1
ATOM 3181 C C . GLY B 1 153 ? -6.398 -1.118 13.242 1 98.56 153 GLY B C 1
ATOM 3182 O O . GLY B 1 153 ? -6.391 -0.98 12.016 1 98.56 153 GLY B O 1
ATOM 3183 N N . GLY B 1 154 ? -5.52 -1.841 13.922 1 98.44 154 GLY B N 1
ATOM 3184 C CA . GLY B 1 154 ? -4.332 -2.381 13.281 1 98.44 154 GLY B CA 1
ATOM 3185 C C . GLY B 1 154 ? -4.648 -3.342 12.148 1 98.44 154 GLY B C 1
ATOM 3186 O O . GLY B 1 154 ? -5.637 -4.074 12.211 1 98.44 154 GLY B O 1
ATOM 3187 N N . ASN B 1 155 ? -3.766 -3.34 11.156 1 97.69 155 ASN B N 1
ATOM 3188 C CA . ASN B 1 155 ? -3.834 -4.254 10.023 1 97.69 155 ASN B CA 1
ATOM 3189 C C . ASN B 1 155 ? -5.098 -4.027 9.195 1 97.69 155 ASN B C 1
ATOM 3191 O O . ASN B 1 155 ? -5.473 -4.879 8.383 1 97.69 155 ASN B O 1
ATOM 3195 N N . SER B 1 156 ? -5.836 -2.928 9.406 1 98 156 SER B N 1
ATOM 3196 C CA . SER B 1 156 ? -6.988 -2.617 8.57 1 98 156 SER B CA 1
ATOM 3197 C C . SER B 1 156 ? -6.566 -1.908 7.289 1 98 156 SER B C 1
ATOM 3199 O O . SER B 1 156 ? -5.422 -1.459 7.168 1 98 156 SER B O 1
ATOM 3201 N N . GLY B 1 157 ? -7.418 -1.938 6.324 1 98.19 157 GLY B N 1
ATOM 3202 C CA . GLY B 1 157 ? -7.234 -1.26 5.051 1 98.19 157 GLY B CA 1
ATOM 3203 C C . GLY B 1 157 ? -8.453 -0.457 4.621 1 98.19 157 GLY B C 1
ATOM 3204 O O . GLY B 1 157 ? -9.586 -0.907 4.781 1 98.19 157 GLY B O 1
ATOM 3205 N N . ILE B 1 158 ? -8.188 0.717 4.145 1 98.56 158 ILE B N 1
ATOM 3206 C CA . ILE B 1 158 ? -9.234 1.592 3.631 1 98.56 158 ILE B CA 1
ATOM 3207 C C . ILE B 1 158 ? -9.125 1.687 2.111 1 98.56 158 ILE B C 1
ATOM 3209 O O . ILE B 1 158 ? -8.109 2.137 1.581 1 98.56 158 ILE B O 1
ATOM 3213 N N . HIS B 1 159 ? -10.203 1.293 1.434 1 97.81 159 HIS B N 1
ATOM 3214 C CA . HIS B 1 159 ? -10.211 1.292 -0.025 1 97.81 159 HIS B CA 1
ATOM 3215 C C . HIS B 1 159 ? -10.219 2.713 -0.577 1 97.81 159 HIS B C 1
ATOM 3217 O O . HIS B 1 159 ? -10.727 3.633 0.071 1 97.81 159 HIS B O 1
ATOM 3223 N N . GLN B 1 160 ? -9.656 2.785 -1.73 1 97.38 160 GLN B N 1
ATOM 3224 C CA . GLN B 1 160 ? -9.516 4.105 -2.334 1 97.38 160 GLN B CA 1
ATOM 3225 C C . GLN B 1 160 ? -10.859 4.82 -2.4 1 97.38 160 GLN B C 1
ATOM 3227 O O . GLN B 1 160 ? -11.906 4.184 -2.564 1 97.38 160 GLN B O 1
ATOM 3232 N N . PHE B 1 161 ? -10.898 6.141 -2.166 1 97.81 161 PHE B N 1
ATOM 3233 C CA . PHE B 1 161 ? -12.008 7.074 -2.328 1 97.81 161 PHE B CA 1
ATOM 3234 C C . PHE B 1 161 ? -12.969 6.984 -1.146 1 97.81 161 PHE B C 1
ATOM 3236 O O . PHE B 1 161 ? -13.906 7.773 -1.044 1 97.81 161 PHE B O 1
ATOM 3243 N N . CYS B 1 162 ? -12.789 6.074 -0.229 1 98.56 162 CYS B N 1
ATOM 3244 C CA . CYS B 1 162 ? -13.688 5.957 0.914 1 98.56 162 CYS B CA 1
ATOM 3245 C C . CYS B 1 162 ? -13.547 7.156 1.845 1 98.56 162 CYS B C 1
ATOM 3247 O O . CYS B 1 162 ? -12.516 7.828 1.842 1 98.56 162 CYS B O 1
ATOM 3249 N N . ARG B 1 163 ? -14.609 7.324 2.619 1 98.69 163 ARG B N 1
ATOM 3250 C CA . ARG B 1 163 ? -14.617 8.312 3.695 1 98.69 163 ARG B CA 1
ATOM 3251 C C . ARG B 1 163 ? -14.766 7.641 5.055 1 98.69 163 ARG B C 1
ATOM 3253 O O . ARG B 1 163 ? -15.664 6.82 5.254 1 98.69 163 ARG B O 1
ATOM 3260 N N . ILE B 1 164 ? -13.891 7.957 5.941 1 98.88 164 ILE B N 1
ATOM 3261 C CA . ILE B 1 164 ? -13.992 7.59 7.352 1 98.88 164 ILE B CA 1
ATOM 3262 C C . ILE B 1 164 ? -14.305 8.836 8.188 1 98.88 164 ILE B C 1
ATOM 3264 O O . ILE B 1 164 ? -13.422 9.664 8.43 1 98.88 164 ILE B O 1
ATOM 3268 N N . ASN B 1 165 ? -15.539 8.938 8.641 1 98.62 165 ASN B N 1
ATOM 3269 C CA . ASN B 1 165 ? -15.992 10.219 9.172 1 98.62 165 ASN B CA 1
ATOM 3270 C C . ASN B 1 165 ? -15.734 10.328 10.672 1 98.62 165 ASN B C 1
ATOM 3272 O O . ASN B 1 165 ? -15.422 9.328 11.32 1 98.62 165 ASN B O 1
ATOM 3276 N N . SER B 1 166 ? -15.844 11.531 11.211 1 98.12 166 SER B N 1
ATOM 3277 C CA . SER B 1 166 ? -15.352 11.922 12.531 1 98.12 166 SER B CA 1
ATOM 3278 C C . SER B 1 166 ? -15.961 11.062 13.625 1 98.12 166 SER B C 1
ATOM 3280 O O . SER B 1 166 ? -17.156 10.727 13.57 1 98.12 166 SER B O 1
ATOM 3282 N N . TYR B 1 167 ? -15.094 10.688 14.594 1 97.62 167 TYR B N 1
ATOM 3283 C CA . TYR B 1 167 ? -15.453 9.977 15.82 1 97.62 167 TYR B CA 1
ATOM 3284 C C . TYR B 1 167 ? -15.82 8.531 15.516 1 97.62 167 TYR B C 1
ATOM 3286 O O . TYR B 1 167 ? -16.328 7.82 16.391 1 97.62 167 TYR B O 1
ATOM 3294 N N . SER B 1 168 ? -15.633 8.102 14.312 1 98.06 168 SER B N 1
ATOM 3295 C CA . SER B 1 168 ? -15.852 6.691 13.992 1 98.06 168 SER B CA 1
ATOM 3296 C C . SER B 1 168 ? -14.68 5.832 14.461 1 98.06 168 SER B C 1
ATOM 3298 O O . SER B 1 168 ? -13.633 6.355 14.836 1 98.06 168 SER B O 1
ATOM 3300 N N . MET B 1 169 ? -14.914 4.535 14.492 1 98.19 169 MET B N 1
ATOM 3301 C CA . MET B 1 169 ? -13.898 3.551 14.867 1 98.19 169 MET B CA 1
ATOM 3302 C C . MET B 1 169 ? -13.93 2.355 13.922 1 98.19 169 MET B C 1
ATOM 3304 O O . MET B 1 169 ? -14.992 1.79 13.656 1 98.19 169 MET B O 1
ATOM 3308 N N . VAL B 1 170 ? -12.805 2.018 13.438 1 98.19 170 VAL B N 1
ATOM 3309 C CA . VAL B 1 170 ? -12.656 0.833 12.602 1 98.19 170 VAL B CA 1
ATOM 3310 C C . VAL B 1 170 ? -11.891 -0.247 13.367 1 98.19 170 VAL B C 1
ATOM 3312 O O . VAL B 1 170 ? -10.797 0.005 13.883 1 98.19 170 VAL B O 1
ATOM 3315 N N . GLY B 1 171 ? -12.445 -1.4 13.453 1 97.56 171 GLY B N 1
ATOM 3316 C CA . GLY B 1 171 ? -11.797 -2.506 14.141 1 97.56 171 GLY B CA 1
ATOM 3317 C C . GLY B 1 171 ? -10.562 -3.018 13.422 1 97.56 171 GLY B C 1
ATOM 3318 O O . GLY B 1 171 ? -10.359 -2.725 12.234 1 97.56 171 GLY B O 1
ATOM 3319 N N . GLY B 1 172 ? -9.742 -3.795 14.172 1 96.88 172 GLY B N 1
ATOM 3320 C CA . GLY B 1 172 ? -8.539 -4.371 13.586 1 96.88 172 GLY B CA 1
ATOM 3321 C C . GLY B 1 172 ? -8.836 -5.355 12.469 1 96.88 172 GLY B C 1
ATOM 3322 O O . GLY B 1 172 ? -9.875 -6.016 12.469 1 96.88 172 GLY B O 1
ATOM 3323 N N . ALA B 1 173 ? -7.898 -5.418 11.539 1 96.5 173 ALA B N 1
ATOM 3324 C CA . ALA B 1 173 ? -7.926 -6.383 10.445 1 96.5 173 ALA B CA 1
ATOM 3325 C C . ALA B 1 173 ? -9.195 -6.223 9.609 1 96.5 173 ALA B C 1
ATOM 3327 O O . ALA B 1 173 ? -9.695 -7.199 9.047 1 96.5 173 ALA B O 1
ATOM 3328 N N . SER B 1 174 ? -9.758 -4.98 9.562 1 97.06 174 SER B N 1
ATOM 3329 C CA . SER B 1 174 ? -10.969 -4.723 8.797 1 97.06 174 SER B CA 1
ATOM 3330 C C . SER B 1 174 ? -10.648 -4.27 7.379 1 97.06 174 SER B C 1
ATOM 3332 O O . SER B 1 174 ? -9.594 -3.68 7.137 1 97.06 174 SER B O 1
ATOM 3334 N N . LEU B 1 175 ? -11.469 -4.617 6.473 1 97.44 175 LEU B N 1
ATOM 3335 C CA . LEU B 1 175 ? -11.438 -4.07 5.121 1 97.44 175 LEU B CA 1
ATOM 3336 C C . LEU B 1 175 ? -12.617 -3.129 4.891 1 97.44 175 LEU B C 1
ATOM 3338 O O . LEU B 1 175 ? -13.773 -3.566 4.859 1 97.44 175 LEU B O 1
ATOM 3342 N N . ILE B 1 176 ? -12.328 -1.882 4.672 1 97.94 176 ILE B N 1
ATOM 3343 C CA . ILE B 1 176 ? -13.359 -0.875 4.438 1 97.94 176 ILE B CA 1
ATOM 3344 C C . ILE B 1 176 ? -13.484 -0.604 2.939 1 97.94 176 ILE B C 1
ATOM 3346 O O . ILE B 1 176 ? -12.555 -0.09 2.316 1 97.94 176 ILE B O 1
ATOM 3350 N N . VAL B 1 177 ? -14.664 -0.909 2.375 1 96.88 177 VAL B N 1
ATOM 3351 C CA . VAL B 1 177 ? -14.852 -0.716 0.942 1 96.88 177 VAL B CA 1
ATOM 3352 C C . VAL B 1 177 ? -15.992 0.274 0.702 1 96.88 177 VAL B C 1
ATOM 3354 O O . VAL B 1 177 ? -16.297 0.615 -0.444 1 96.88 177 VAL B O 1
ATOM 3357 N N . LYS B 1 178 ? -16.703 0.724 1.764 1 98 178 LYS B N 1
ATOM 3358 C CA . LYS B 1 178 ? -17.719 1.762 1.766 1 98 178 LYS B CA 1
ATOM 3359 C C . LYS B 1 178 ? -17.469 2.787 2.865 1 98 178 LYS B C 1
ATOM 3361 O O . LYS B 1 178 ? -16.672 2.541 3.779 1 98 178 LYS B O 1
ATOM 3366 N N . ASP B 1 179 ? -18.188 3.883 2.771 1 98.62 179 ASP B N 1
ATOM 3367 C CA . ASP B 1 179 ? -17.953 4.965 3.725 1 98.62 179 ASP B CA 1
ATOM 3368 C C . ASP B 1 179 ? -18.406 4.566 5.125 1 98.62 179 ASP B C 1
ATOM 3370 O O . ASP B 1 179 ? -19.391 3.852 5.285 1 98.62 179 ASP B O 1
ATOM 3374 N N . VAL B 1 180 ? -17.672 5.035 6.141 1 98.69 180 VAL B N 1
ATOM 3375 C CA . VAL B 1 180 ? -18.047 4.855 7.539 1 98.69 180 VAL B CA 1
ATOM 3376 C C . VAL B 1 180 ? -18.609 6.164 8.102 1 98.69 180 VAL B C 1
ATOM 3378 O O . VAL B 1 180 ? -17.859 7.125 8.297 1 98.69 180 VAL B O 1
ATOM 3381 N N . PRO B 1 181 ? -19.891 6.211 8.414 1 98.56 181 PRO B N 1
ATOM 3382 C CA . PRO B 1 181 ? -20.469 7.457 8.906 1 98.56 181 PRO B CA 1
ATOM 3383 C C . PRO B 1 181 ? -19.891 7.895 10.25 1 98.56 181 PRO B C 1
ATOM 3385 O O . PRO B 1 181 ? -19.312 7.078 10.969 1 98.56 181 PRO B O 1
ATOM 3388 N N . ALA B 1 182 ? -20.125 9.18 10.586 1 98.31 182 ALA B N 1
ATOM 3389 C CA . ALA B 1 182 ? -19.672 9.727 11.859 1 98.31 182 ALA B CA 1
ATOM 3390 C C . ALA B 1 182 ? -20.188 8.898 13.031 1 98.31 182 ALA B C 1
ATOM 3392 O O . ALA B 1 182 ? -21.344 8.438 13.008 1 98.31 182 ALA B O 1
ATOM 3393 N N . PHE B 1 183 ? -19.312 8.641 13.984 1 98.25 183 PHE B N 1
ATOM 3394 C CA . PHE B 1 183 ? -19.609 8.008 15.266 1 98.25 183 PHE B CA 1
ATOM 3395 C C . PHE B 1 183 ? -19.688 6.492 15.117 1 98.25 183 PHE B C 1
ATOM 3397 O O . PHE B 1 183 ? -19.656 5.766 16.109 1 98.25 183 PHE B O 1
ATOM 3404 N N . VAL B 1 184 ? -19.781 5.957 13.938 1 98.25 184 VAL B N 1
ATOM 3405 C CA . VAL B 1 184 ? -20.125 4.559 13.719 1 98.25 184 VAL B CA 1
ATOM 3406 C C . VAL B 1 184 ? -18.906 3.68 13.938 1 98.25 184 VAL B C 1
ATOM 3408 O O . VAL B 1 184 ? -17.797 4.035 13.531 1 98.25 184 VAL B O 1
ATOM 3411 N N . MET B 1 185 ? -19.078 2.572 14.562 1 98.44 185 MET B N 1
ATOM 3412 C CA . MET B 1 185 ? -18.078 1.516 14.664 1 98.44 185 MET B CA 1
ATOM 3413 C C . MET B 1 185 ? -18.25 0.484 13.555 1 98.44 185 MET B C 1
ATOM 3415 O O . MET B 1 185 ? -19.359 -0.034 13.359 1 98.44 185 MET B O 1
ATOM 3419 N N . ALA B 1 186 ? -17.234 0.263 12.828 1 98.19 186 ALA B N 1
ATOM 3420 C CA . ALA B 1 186 ? -17.266 -0.71 11.742 1 98.19 186 ALA B CA 1
ATOM 3421 C C . ALA B 1 186 ? -16.156 -1.735 11.883 1 98.19 186 ALA B C 1
ATOM 3423 O O . ALA B 1 186 ? -15.047 -1.397 12.305 1 98.19 186 ALA B O 1
ATOM 3424 N N . SER B 1 187 ? -16.391 -3.008 11.555 1 97.62 187 SER B N 1
ATOM 3425 C CA . SER B 1 187 ? -15.359 -4.035 11.57 1 97.62 187 SER B CA 1
ATOM 3426 C C . SER B 1 187 ? -15.727 -5.203 10.664 1 97.62 187 SER B C 1
ATOM 3428 O O . SER B 1 187 ? -16.891 -5.355 10.281 1 97.62 187 SER B O 1
ATOM 3430 N N . GLY B 1 188 ? -14.633 -5.922 10.328 1 95.81 188 GLY B N 1
ATOM 3431 C CA . GLY B 1 188 ? -14.836 -7.133 9.547 1 95.81 188 GLY B CA 1
ATOM 3432 C C . GLY B 1 188 ? -14.273 -7.039 8.141 1 95.81 188 GLY B C 1
ATOM 3433 O O . GLY B 1 188 ? -13.711 -6.012 7.758 1 95.81 188 GLY B O 1
ATOM 3434 N N . ASN B 1 189 ? -14.531 -8.148 7.297 1 92.81 189 ASN B N 1
ATOM 3435 C CA . ASN B 1 189 ? -14.039 -8.258 5.93 1 92.81 189 ASN B CA 1
ATOM 3436 C C . ASN B 1 189 ? -15.031 -8.992 5.035 1 92.81 189 ASN B C 1
ATOM 3438 O O . ASN B 1 189 ? -15.07 -10.227 5.023 1 92.81 189 ASN B O 1
ATOM 3442 N N . PRO B 1 190 ? -15.773 -8.203 4.301 1 91.56 190 PRO B N 1
ATOM 3443 C CA . PRO B 1 190 ? -15.828 -6.738 4.363 1 91.56 190 PRO B CA 1
ATOM 3444 C C . PRO B 1 190 ? -16.469 -6.227 5.648 1 91.56 190 PRO B C 1
ATOM 3446 O O . PRO B 1 190 ? -17.188 -6.969 6.32 1 91.56 190 PRO B O 1
ATOM 3449 N N . ALA B 1 191 ? -16.234 -4.992 5.98 1 95.75 191 ALA B N 1
ATOM 3450 C CA . ALA B 1 191 ? -16.656 -4.41 7.25 1 95.75 191 ALA B CA 1
ATOM 3451 C C . ALA B 1 191 ? -18.172 -4.152 7.262 1 95.75 191 ALA B C 1
ATOM 3453 O O . ALA B 1 191 ? -18.75 -3.822 6.23 1 95.75 191 ALA B O 1
ATOM 3454 N N . LYS B 1 192 ? -18.734 -4.273 8.438 1 97.06 192 LYS B N 1
ATOM 3455 C CA . LYS B 1 192 ? -20.125 -3.941 8.719 1 97.06 192 LYS B CA 1
ATOM 3456 C C . LYS B 1 192 ? -20.234 -2.992 9.906 1 97.06 192 LYS B C 1
ATOM 3458 O O . LYS B 1 192 ? -19.328 -2.928 10.742 1 97.06 192 LYS B O 1
ATOM 3463 N N . ALA B 1 193 ? -21.375 -2.324 9.969 1 97.62 193 ALA B N 1
ATOM 3464 C CA . ALA B 1 193 ? -21.641 -1.438 11.094 1 97.62 193 ALA B CA 1
ATOM 3465 C C . ALA B 1 193 ? -22.109 -2.227 12.312 1 97.62 193 ALA B C 1
ATOM 3467 O O . ALA B 1 193 ? -22.953 -3.115 12.188 1 97.62 193 ALA B O 1
ATOM 3468 N N . HIS B 1 194 ? -21.641 -1.828 13.5 1 96.75 194 HIS B N 1
ATOM 3469 C CA . HIS B 1 194 ? -21.984 -2.598 14.688 1 96.75 194 HIS B CA 1
ATOM 3470 C C . HIS B 1 194 ? -22.531 -1.694 15.789 1 96.75 194 HIS B C 1
ATOM 3472 O O . HIS B 1 194 ? -23.031 -2.182 16.812 1 96.75 194 HIS B O 1
ATOM 3478 N N . GLY B 1 195 ? -22.469 -0.504 15.664 1 96.56 195 GLY B N 1
ATOM 3479 C CA . GLY B 1 195 ? -22.891 0.452 16.688 1 96.56 195 GLY B CA 1
ATOM 3480 C C . GLY B 1 195 ? -22.062 1.728 16.672 1 96.56 195 GLY B C 1
ATOM 3481 O O . GLY B 1 195 ? -21.5 2.096 15.641 1 96.56 195 GLY B O 1
ATOM 3482 N N . MET B 1 196 ? -22.109 2.406 17.828 1 96.25 196 MET B N 1
ATOM 3483 C CA . MET B 1 196 ? -21.25 3.557 18.109 1 96.25 196 MET B CA 1
ATOM 3484 C C . MET B 1 196 ? -20.484 3.365 19.406 1 96.25 196 MET B C 1
ATOM 3486 O O . MET B 1 196 ? -20.734 2.418 20.156 1 96.25 196 MET B O 1
ATOM 3490 N N . ASN B 1 197 ? -19.438 4.074 19.547 1 90.88 197 ASN B N 1
ATOM 3491 C CA . ASN B 1 197 ? -18.609 3.936 20.75 1 90.88 197 ASN B CA 1
ATOM 3492 C C . ASN B 1 197 ? -19.219 4.688 21.938 1 90.88 197 ASN B C 1
ATOM 3494 O O . ASN B 1 197 ? -18.578 5.586 22.484 1 90.88 197 ASN B O 1
ATOM 3498 N N . PHE B 1 198 ? -20.328 4.266 22.375 1 94.06 198 PHE B N 1
ATOM 3499 C CA . PHE B 1 198 ? -21.078 4.949 23.438 1 94.06 198 PHE B CA 1
ATOM 3500 C C . PHE B 1 198 ? -20.297 4.945 24.734 1 94.06 198 PHE B C 1
ATOM 3502 O O . PHE B 1 198 ? -20.328 5.918 25.5 1 94.06 198 PHE B O 1
ATOM 3509 N N . GLU B 1 199 ? -19.562 3.824 24.984 1 88.44 199 GLU B N 1
ATOM 3510 C CA . GLU B 1 199 ? -18.734 3.764 26.188 1 88.44 199 GLU B CA 1
ATOM 3511 C C . GLU B 1 199 ? -17.625 4.816 26.141 1 88.44 199 GLU B C 1
ATOM 3513 O O . GLU B 1 199 ? -17.344 5.461 27.156 1 88.44 199 GLU B O 1
ATOM 3518 N N . GLY B 1 200 ? -17.031 4.992 25.016 1 88 200 GLY B N 1
ATOM 3519 C CA . GLY B 1 200 ? -16.031 6.043 24.844 1 88 200 GLY B CA 1
ATOM 3520 C C . GLY B 1 200 ? -16.594 7.434 25.062 1 88 200 GLY B C 1
ATOM 3521 O O . GLY B 1 200 ? -15.938 8.289 25.656 1 88 200 GLY B O 1
ATOM 3522 N N . MET B 1 201 ? -17.781 7.688 24.594 1 93.75 201 MET B N 1
ATOM 3523 C CA . MET B 1 201 ? -18.453 8.969 24.797 1 93.75 201 MET B CA 1
ATOM 3524 C C . MET B 1 201 ? -18.672 9.25 26.281 1 93.75 201 MET B C 1
ATOM 3526 O O . MET B 1 201 ? -18.391 10.352 26.75 1 93.75 201 MET B O 1
ATOM 3530 N N . ARG B 1 202 ? -19.078 8.156 26.906 1 94.69 202 ARG B N 1
ATOM 3531 C CA . ARG B 1 202 ? -19.328 8.289 28.344 1 94.69 202 ARG B CA 1
ATOM 3532 C C . ARG B 1 202 ? -18.031 8.625 29.094 1 94.69 202 ARG B C 1
ATOM 3534 O O . ARG B 1 202 ? -18.016 9.523 29.938 1 94.69 202 ARG B O 1
ATOM 3541 N N . ARG B 1 203 ? -16.953 7.977 28.734 1 92.44 203 ARG B N 1
ATOM 3542 C CA . ARG B 1 203 ? -15.664 8.172 29.391 1 92.44 203 ARG B CA 1
ATOM 3543 C C . ARG B 1 203 ? -15.141 9.578 29.141 1 92.44 203 ARG B C 1
ATOM 3545 O O . ARG B 1 203 ? -14.414 10.133 29.969 1 92.44 203 ARG B O 1
ATOM 3552 N N . LYS B 1 204 ? -15.641 10.078 28.078 1 91.5 204 LYS B N 1
ATOM 3553 C CA . LYS B 1 204 ? -15.219 11.43 27.719 1 91.5 204 LYS B CA 1
ATOM 3554 C C . LYS B 1 204 ? -16.156 12.477 28.312 1 91.5 204 LYS B C 1
ATOM 3556 O O . LYS B 1 204 ? -15.984 13.672 28.078 1 91.5 204 LYS B O 1
ATOM 3561 N N . GLY B 1 205 ? -17.234 12.039 28.906 1 94.69 205 GLY B N 1
ATOM 3562 C CA . GLY B 1 205 ? -18.125 12.938 29.641 1 94.69 205 GLY B CA 1
ATOM 3563 C C . GLY B 1 205 ? -19.219 13.523 28.766 1 94.69 205 GLY B C 1
ATOM 3564 O O . GLY B 1 205 ? -19.75 14.602 29.047 1 94.69 205 GLY B O 1
ATOM 3565 N N . TRP B 1 206 ? -19.547 12.898 27.719 1 95.94 206 TRP B N 1
ATOM 3566 C CA . TRP B 1 206 ? -20.641 13.398 26.891 1 95.94 206 TRP B CA 1
ATOM 3567 C C . TRP B 1 206 ? -21.969 13.312 27.641 1 95.94 206 TRP B C 1
ATOM 3569 O O . TRP B 1 206 ? -22.172 12.414 28.469 1 95.94 206 TRP B O 1
ATOM 3579 N N . ALA B 1 207 ? -22.844 14.25 27.312 1 97 207 ALA B N 1
ATOM 3580 C CA . ALA B 1 207 ? -24.141 14.32 27.984 1 97 207 ALA B CA 1
ATOM 3581 C C . ALA B 1 207 ? -24.984 13.078 27.672 1 97 207 ALA B C 1
ATOM 3583 O O . ALA B 1 207 ? -24.953 12.57 26.547 1 97 207 ALA B O 1
ATOM 3584 N N . LYS B 1 208 ? -25.719 12.656 28.625 1 96.44 208 LYS B N 1
ATOM 3585 C CA . LYS B 1 208 ? -26.562 11.469 28.5 1 96.44 208 LYS B CA 1
ATOM 3586 C C . LYS B 1 208 ? -27.578 11.633 27.375 1 96.44 208 LYS B C 1
ATOM 3588 O O . LYS B 1 208 ? -27.812 10.695 26.609 1 96.44 208 LYS B O 1
ATOM 3593 N N . ASP B 1 209 ? -28.125 12.781 27.281 1 96.62 209 ASP B N 1
ATOM 3594 C CA . ASP B 1 209 ? -29.125 13.047 26.234 1 96.62 209 ASP B CA 1
ATOM 3595 C C . ASP B 1 209 ? -28.516 12.953 24.844 1 96.62 209 ASP B C 1
ATOM 3597 O O . ASP B 1 209 ? -29.156 12.477 23.906 1 96.62 209 ASP B O 1
ATOM 3601 N N . THR B 1 210 ? -27.312 13.43 24.781 1 97.69 210 THR B N 1
ATOM 3602 C CA . THR B 1 210 ? -26.594 13.344 23.516 1 97.69 210 THR B CA 1
ATOM 3603 C C . THR B 1 210 ? -26.375 11.883 23.125 1 97.69 210 THR B C 1
ATOM 3605 O O . THR B 1 210 ? -26.688 11.492 21.984 1 97.69 210 THR B O 1
ATOM 3608 N N . ILE B 1 211 ? -25.938 11.094 24.047 1 97.94 211 ILE B N 1
ATOM 3609 C CA . ILE B 1 211 ? -25.641 9.688 23.797 1 97.94 211 ILE B CA 1
ATOM 3610 C C . ILE B 1 211 ? -26.938 8.953 23.422 1 97.94 211 ILE B C 1
ATOM 3612 O O . ILE B 1 211 ? -26.953 8.18 22.453 1 97.94 211 ILE B O 1
ATOM 3616 N N . ASN B 1 212 ? -27.984 9.234 24.094 1 97.69 212 ASN B N 1
ATOM 3617 C CA . ASN B 1 212 ? -29.266 8.609 23.812 1 97.69 212 ASN B CA 1
ATOM 3618 C C . ASN B 1 212 ? -29.797 9 22.438 1 97.69 212 ASN B C 1
ATOM 3620 O O . ASN B 1 212 ? -30.328 8.156 21.719 1 97.69 212 ASN B O 1
ATOM 3624 N N . GLY B 1 213 ? -29.656 10.227 22.141 1 97.94 213 GLY B N 1
ATOM 3625 C CA . GLY B 1 213 ? -30.062 10.68 20.812 1 97.94 213 GLY B CA 1
ATOM 3626 C C . GLY B 1 213 ? -29.312 10.008 19.688 1 97.94 213 GLY B C 1
ATOM 3627 O O . GLY B 1 213 ? -29.906 9.617 18.688 1 97.94 213 GLY B O 1
ATOM 3628 N N . LEU B 1 214 ? -28.031 9.875 19.875 1 98.25 214 LEU B N 1
ATOM 3629 C CA . LEU B 1 214 ? -27.203 9.219 18.859 1 98.25 214 LEU B CA 1
ATOM 3630 C C . LEU B 1 214 ? -27.547 7.734 18.766 1 98.25 214 LEU B C 1
ATOM 3632 O O . LEU B 1 214 ? -27.484 7.145 17.688 1 98.25 214 LEU B O 1
ATOM 3636 N N . ARG B 1 215 ? -27.875 7.152 19.875 1 97.81 215 ARG B N 1
ATOM 3637 C CA . ARG B 1 215 ? -28.328 5.766 19.875 1 97.81 215 ARG B CA 1
ATOM 3638 C C . ARG B 1 215 ? -29.594 5.609 19.016 1 97.81 215 ARG B C 1
ATOM 3640 O O . ARG B 1 215 ? -29.688 4.684 18.203 1 97.81 215 ARG B O 1
ATOM 3647 N N . GLN B 1 216 ? -30.484 6.469 19.203 1 98 216 GLN B N 1
ATOM 3648 C CA . GLN B 1 216 ? -31.703 6.445 18.422 1 98 216 GLN B CA 1
ATOM 3649 C C . GLN B 1 216 ? -31.422 6.672 16.938 1 98 216 GLN B C 1
ATOM 3651 O O . GLN B 1 216 ? -32.031 6.02 16.078 1 98 216 GLN B O 1
ATOM 3656 N N . ALA B 1 217 ? -30.5 7.566 16.672 1 98.31 217 ALA B N 1
ATOM 3657 C CA . ALA B 1 217 ? -30.125 7.836 15.297 1 98.31 217 ALA B CA 1
ATOM 3658 C C . ALA B 1 217 ? -29.547 6.586 14.633 1 98.31 217 ALA B C 1
ATOM 3660 O O . ALA B 1 217 ? -29.875 6.289 13.477 1 98.31 217 ALA B O 1
ATOM 3661 N N . PHE B 1 218 ? -28.703 5.922 15.406 1 98.19 218 PHE B N 1
ATOM 3662 C CA . PHE B 1 218 ? -28.141 4.688 14.883 1 98.19 218 PHE B CA 1
ATOM 3663 C C . PHE B 1 218 ? -29.234 3.684 14.539 1 98.19 218 PHE B C 1
ATOM 3665 O O . PHE B 1 218 ? -29.172 3.043 13.484 1 98.19 218 PHE B O 1
ATOM 3672 N N . LYS B 1 219 ? -30.156 3.535 15.359 1 97.75 219 LYS B N 1
ATOM 3673 C CA . LYS B 1 219 ? -31.266 2.604 15.125 1 97.75 219 LYS B CA 1
ATOM 3674 C C . LYS B 1 219 ? -32.062 2.98 13.875 1 97.75 219 LYS B C 1
ATOM 3676 O O . LYS B 1 219 ? -32.375 2.117 13.055 1 97.75 219 LYS B O 1
ATOM 3681 N N . ILE B 1 220 ? -32.375 4.199 13.75 1 97.88 220 ILE B N 1
ATOM 3682 C CA . ILE B 1 220 ? -33.094 4.688 12.594 1 97.88 220 ILE B CA 1
ATOM 3683 C C . ILE B 1 220 ? -32.344 4.359 11.312 1 97.88 220 ILE B C 1
ATOM 3685 O O . ILE B 1 220 ? -32.938 3.896 10.328 1 97.88 220 ILE B O 1
ATOM 3689 N N . LEU B 1 221 ? -31.031 4.531 11.391 1 97.31 221 LEU B N 1
ATOM 3690 C CA . LEU B 1 221 ? -30.188 4.41 10.203 1 97.31 221 LEU B CA 1
ATOM 3691 C C . LEU B 1 221 ? -29.969 2.943 9.844 1 97.31 221 LEU B C 1
ATOM 3693 O O . LEU B 1 221 ? -29.984 2.582 8.664 1 97.31 221 LEU B O 1
ATOM 3697 N N . TYR B 1 222 ? -29.844 2.049 10.883 1 97 222 TYR B N 1
ATOM 3698 C CA . TYR B 1 222 ? -29.328 0.721 10.57 1 97 222 TYR B CA 1
ATOM 3699 C C . TYR B 1 222 ? -30.344 -0.356 10.906 1 97 222 TYR B C 1
ATOM 3701 O O . TYR B 1 222 ? -30.219 -1.501 10.469 1 97 222 TYR B O 1
ATOM 3709 N N . ARG B 1 223 ? -31.25 0.023 11.648 1 94.12 223 ARG B N 1
ATOM 3710 C CA . ARG B 1 223 ? -32.125 -1.026 12.141 1 94.12 223 ARG B CA 1
ATOM 3711 C C . ARG B 1 223 ? -33.562 -0.8 11.656 1 94.12 223 ARG B C 1
ATOM 3713 O O . ARG B 1 223 ? -34.469 -1.548 12.016 1 94.12 223 ARG B O 1
ATOM 3720 N N . SER B 1 224 ? -33.625 0.233 10.906 1 91.06 224 SER B N 1
ATOM 3721 C CA . SER B 1 224 ? -34.938 0.509 10.328 1 91.06 224 SER B CA 1
ATOM 3722 C C . SER B 1 224 ? -34.938 0.196 8.836 1 91.06 224 SER B C 1
ATOM 3724 O O . SER B 1 224 ? -33.875 0.022 8.219 1 91.06 224 SER B O 1
ATOM 3726 N N . ASN B 1 225 ? -35.906 -0.375 8.234 1 92.31 225 ASN B N 1
ATOM 3727 C CA . ASN B 1 225 ? -36.031 -0.677 6.816 1 92.31 225 ASN B CA 1
ATOM 3728 C C . ASN B 1 225 ? -36.219 0.593 5.988 1 92.31 225 ASN B C 1
ATOM 3730 O O . ASN B 1 225 ? -37.094 0.667 5.125 1 92.31 225 ASN B O 1
ATOM 3734 N N . LEU B 1 226 ? -35.312 1.611 6.305 1 94.62 226 LEU B N 1
ATOM 3735 C CA . LEU B 1 226 ? -35.375 2.885 5.594 1 94.62 226 LEU B CA 1
ATOM 3736 C C . LEU B 1 226 ? -34.188 3.029 4.652 1 94.62 226 LEU B C 1
ATOM 3738 O O . LEU B 1 226 ? -33.094 2.49 4.922 1 94.62 226 LEU B O 1
ATOM 3742 N N . THR B 1 227 ? -34.406 3.727 3.609 1 94.88 227 THR B N 1
ATOM 3743 C CA . THR B 1 227 ? -33.281 4.18 2.803 1 94.88 227 THR B CA 1
ATOM 3744 C C . THR B 1 227 ? -32.469 5.23 3.553 1 94.88 227 THR B C 1
ATOM 3746 O O . THR B 1 227 ? -32.938 5.801 4.539 1 94.88 227 THR B O 1
ATOM 3749 N N . THR B 1 228 ? -31.312 5.508 3.111 1 95.75 228 THR B N 1
ATOM 3750 C CA . THR B 1 228 ? -30.453 6.508 3.74 1 95.75 228 THR B CA 1
ATOM 3751 C C . THR B 1 228 ? -31.141 7.871 3.758 1 95.75 228 THR B C 1
ATOM 3753 O O . THR B 1 228 ? -31.094 8.578 4.766 1 95.75 228 THR B O 1
ATOM 3756 N N . GLN B 1 229 ? -31.781 8.18 2.656 1 96.25 229 GLN B N 1
ATOM 3757 C CA . GLN B 1 229 ? -32.469 9.469 2.564 1 96.25 229 GLN B CA 1
ATOM 3758 C C . GLN B 1 229 ? -33.625 9.555 3.551 1 96.25 229 GLN B C 1
ATOM 3760 O O . GLN B 1 229 ? -33.812 10.594 4.188 1 96.25 229 GLN B O 1
ATOM 3765 N N . GLU B 1 230 ? -34.344 8.469 3.656 1 97.69 230 GLU B N 1
ATOM 3766 C CA . GLU B 1 230 ? -35.438 8.422 4.621 1 97.69 230 GLU B CA 1
ATOM 3767 C C . GLU B 1 230 ? -34.938 8.539 6.051 1 97.69 230 GLU B C 1
ATOM 3769 O O . GLU B 1 230 ? -35.531 9.203 6.887 1 97.69 230 GLU B O 1
ATOM 3774 N N . ALA B 1 231 ? -33.875 7.883 6.293 1 97.94 231 ALA B N 1
ATOM 3775 C CA . ALA B 1 231 ? -33.25 7.934 7.617 1 97.94 231 ALA B CA 1
ATOM 3776 C C . ALA B 1 231 ? -32.781 9.352 7.957 1 97.94 231 ALA B C 1
ATOM 3778 O O . ALA B 1 231 ? -33 9.828 9.078 1 97.94 231 ALA B O 1
ATOM 3779 N N . ILE B 1 232 ? -32.188 10.039 7.039 1 98.38 232 ILE B N 1
ATOM 3780 C CA . ILE B 1 232 ? -31.719 11.406 7.23 1 98.38 232 ILE B CA 1
ATOM 3781 C C . ILE B 1 232 ? -32.906 12.297 7.617 1 98.38 232 ILE B C 1
ATOM 3783 O O . ILE B 1 232 ? -32.812 13.078 8.562 1 98.38 232 ILE B O 1
ATOM 3787 N N . ALA B 1 233 ? -34 12.125 6.875 1 98.5 233 ALA B N 1
ATOM 3788 C CA . ALA B 1 233 ? -35.188 12.93 7.133 1 98.5 233 ALA B CA 1
ATOM 3789 C C . ALA B 1 233 ? -35.719 12.688 8.539 1 98.5 233 ALA B C 1
ATOM 3791 O O . ALA B 1 233 ? -36.062 13.633 9.258 1 98.5 233 ALA B O 1
ATOM 3792 N N . GLN B 1 234 ? -35.75 11.438 8.898 1 98.5 234 GLN B N 1
ATOM 3793 C CA . GLN B 1 234 ? -36.281 11.094 10.211 1 98.5 234 GLN B CA 1
ATOM 3794 C C . GLN B 1 234 ? -35.375 11.586 11.328 1 98.5 234 GLN B C 1
ATOM 3796 O O . GLN B 1 234 ? -35.844 12.117 12.336 1 98.5 234 GLN B O 1
ATOM 3801 N N . ILE B 1 235 ? -34.062 11.469 11.227 1 98.62 235 ILE B N 1
ATOM 3802 C CA . ILE B 1 235 ? -33.094 11.922 12.219 1 98.62 235 ILE B CA 1
ATOM 3803 C C . ILE B 1 235 ? -33.156 13.445 12.344 1 98.62 235 ILE B C 1
ATOM 3805 O O . ILE B 1 235 ? -33.125 13.984 13.453 1 98.62 235 ILE B O 1
ATOM 3809 N N . THR B 1 236 ? -33.312 14.125 11.211 1 98.62 236 THR B N 1
ATOM 3810 C CA . THR B 1 236 ? -33.375 15.586 11.188 1 98.62 236 THR B CA 1
ATOM 3811 C C . THR B 1 236 ? -34.594 16.078 11.945 1 98.62 236 THR B C 1
ATOM 3813 O O . THR B 1 236 ? -34.531 17.016 12.727 1 98.62 236 THR B O 1
ATOM 3816 N N . ALA B 1 237 ? -35.688 15.367 11.781 1 98.38 237 ALA B N 1
ATOM 3817 C CA . ALA B 1 237 ? -36.969 15.789 12.367 1 98.38 237 ALA B CA 1
ATOM 3818 C C . ALA B 1 237 ? -37.031 15.406 13.844 1 98.38 237 ALA B C 1
ATOM 3820 O O . ALA B 1 237 ? -37.5 16.203 14.672 1 98.38 237 ALA B O 1
ATOM 3821 N N . GLN B 1 238 ? -36.531 14.258 14.195 1 98.12 238 GLN B N 1
ATOM 3822 C CA . GLN B 1 238 ? -36.844 13.688 15.5 1 98.12 238 GLN B CA 1
ATOM 3823 C C . GLN B 1 238 ? -35.688 13.852 16.469 1 98.12 238 GLN B C 1
ATOM 3825 O O . GLN B 1 238 ? -35.875 13.867 17.688 1 98.12 238 GLN B O 1
ATOM 3830 N N . ILE B 1 239 ? -34.469 13.938 16 1 98.44 239 ILE B N 1
ATOM 3831 C CA . ILE B 1 239 ? -33.312 13.859 16.891 1 98.44 239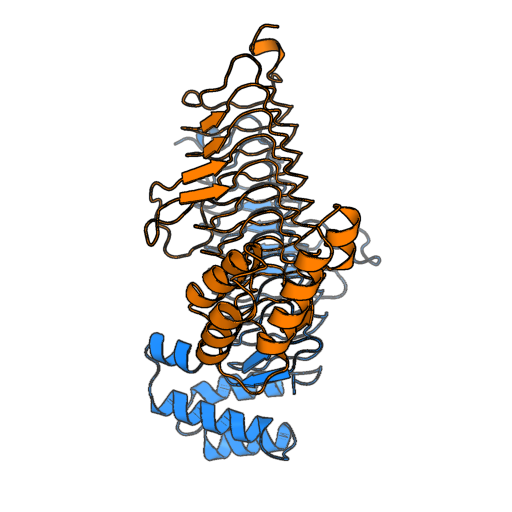 ILE B CA 1
ATOM 3832 C C . ILE B 1 239 ? -32.562 15.188 16.875 1 98.44 239 ILE B C 1
ATOM 3834 O O . ILE B 1 239 ? -32.25 15.734 17.938 1 98.44 239 ILE B O 1
ATOM 3838 N N . LEU B 1 240 ? -32.312 15.766 15.734 1 98.31 240 LEU B N 1
ATOM 3839 C CA . LEU B 1 240 ? -31.453 16.922 15.539 1 98.31 240 LEU B CA 1
ATOM 3840 C C . LEU B 1 240 ? -31.906 18.094 16.406 1 98.31 240 LEU B C 1
ATOM 3842 O O . LEU B 1 240 ? -31.078 18.828 16.953 1 98.31 240 LEU B O 1
ATOM 3846 N N . PRO B 1 241 ? -33.188 18.375 16.609 1 98.25 241 PRO B N 1
ATOM 3847 C CA . PRO B 1 241 ? -33.625 19.531 17.391 1 98.25 241 PRO B CA 1
ATOM 3848 C C . PRO B 1 241 ? -33.125 19.5 18.828 1 98.25 241 PRO B C 1
ATOM 3850 O O . PRO B 1 241 ? -32.938 20.562 19.438 1 98.25 241 PRO B O 1
ATOM 3853 N N . THR B 1 242 ? -32.844 18.344 19.406 1 97.69 242 THR B N 1
ATOM 3854 C CA . THR B 1 242 ? -32.438 18.234 20.797 1 97.69 242 THR B CA 1
ATOM 3855 C C . THR B 1 242 ? -30.984 17.75 20.906 1 97.69 242 THR B C 1
ATOM 3857 O O . THR B 1 242 ? -30.375 17.844 21.969 1 97.69 242 THR B O 1
ATOM 3860 N N . VAL B 1 243 ? -30.422 17.172 19.922 1 98.06 243 VAL B N 1
ATOM 3861 C CA . VAL B 1 243 ? -29.062 16.641 19.891 1 98.06 243 VAL B CA 1
ATOM 3862 C C . VAL B 1 243 ? -28.312 17.219 18.703 1 98.06 243 VAL B C 1
ATOM 3864 O O . VAL B 1 243 ? -28.203 16.594 17.641 1 98.06 243 VAL B O 1
ATOM 3867 N N . PRO B 1 244 ? -27.766 18.328 18.859 1 97.88 244 PRO B N 1
ATOM 3868 C CA . PRO B 1 244 ? -27.078 19.016 17.75 1 97.88 244 PRO B CA 1
ATOM 3869 C C . PRO B 1 244 ? -25.969 18.188 17.141 1 97.88 244 PRO B C 1
ATOM 3871 O O . PRO B 1 244 ? -25.656 18.328 15.953 1 97.88 244 PRO B O 1
ATOM 3874 N N . GLU B 1 245 ? -25.344 17.297 17.953 1 96.75 245 GLU B N 1
ATOM 3875 C CA . GLU B 1 245 ? -24.266 16.438 17.469 1 96.75 245 GLU B CA 1
ATOM 3876 C C . GLU B 1 245 ? -24.734 15.57 16.312 1 96.75 245 GLU B C 1
ATOM 3878 O O . GLU B 1 245 ? -23.906 15.109 15.508 1 96.75 245 GLU B O 1
ATOM 3883 N N . ALA B 1 246 ? -26.031 15.336 16.141 1 98.25 246 ALA B N 1
ATOM 3884 C CA . ALA B 1 246 ? -26.578 14.5 15.07 1 98.25 246 ALA B CA 1
ATOM 3885 C C . ALA B 1 246 ? -26.312 15.125 13.695 1 98.25 246 ALA B C 1
ATOM 3887 O O . ALA B 1 246 ? -26.391 14.438 12.68 1 98.25 246 ALA B O 1
ATOM 3888 N N . GLN B 1 247 ? -26.094 16.375 13.68 1 98.56 247 GLN B N 1
ATOM 3889 C CA . GLN B 1 247 ? -25.797 17.047 12.414 1 98.56 247 GLN B CA 1
ATOM 3890 C C . GLN B 1 247 ? -24.562 16.469 11.75 1 98.56 247 GLN B C 1
ATOM 3892 O O . GLN B 1 247 ? -24.5 16.344 10.523 1 98.56 247 GLN B O 1
ATOM 3897 N N . LEU B 1 248 ? -23.578 16.156 12.586 1 98.06 248 LEU B N 1
ATOM 3898 C CA . LEU B 1 248 ? -22.359 15.562 12.062 1 98.06 248 LEU B CA 1
ATOM 3899 C C . LEU B 1 248 ? -22.656 14.25 11.352 1 98.06 248 LEU B C 1
ATOM 3901 O O . LEU B 1 248 ? -22.078 13.961 10.297 1 98.06 248 LEU B O 1
ATOM 3905 N N . LEU B 1 249 ? -23.469 13.461 11.93 1 98.25 249 LEU B N 1
ATOM 3906 C CA . LEU B 1 249 ? -23.906 12.211 11.312 1 98.25 249 LEU B CA 1
ATOM 3907 C C . LEU B 1 249 ? -24.625 12.469 9.992 1 98.25 249 LEU B C 1
ATOM 3909 O O . LEU B 1 249 ? -24.281 11.867 8.969 1 98.25 249 LEU B O 1
ATOM 3913 N N . ILE B 1 250 ? -25.547 13.359 10 1 98.62 250 ILE B N 1
ATOM 3914 C CA . ILE B 1 250 ? -26.328 13.711 8.82 1 98.62 250 ILE B CA 1
ATOM 3915 C C . ILE B 1 250 ? -25.406 14.172 7.703 1 98.62 250 ILE B C 1
ATOM 3917 O O . ILE B 1 250 ? -25.516 13.711 6.562 1 98.62 250 ILE B O 1
ATOM 3921 N N . ASP B 1 251 ? -24.453 15.047 8.023 1 98.69 251 ASP B N 1
ATOM 3922 C CA . ASP B 1 251 ? -23.5 15.555 7.043 1 98.69 251 ASP B CA 1
ATOM 3923 C C . ASP B 1 251 ? -22.703 14.414 6.418 1 98.69 251 ASP B C 1
ATOM 3925 O O . ASP B 1 251 ? -22.453 14.414 5.207 1 98.69 251 ASP B O 1
ATOM 3929 N N . SER B 1 252 ? -22.312 13.469 7.242 1 98.19 252 SER B N 1
ATOM 3930 C CA . SER B 1 252 ? -21.5 12.352 6.77 1 98.19 252 SER B CA 1
ATOM 3931 C C . SER B 1 252 ? -22.297 11.477 5.801 1 98.19 252 SER B C 1
ATOM 3933 O O . SER B 1 252 ? -21.75 10.945 4.836 1 98.19 252 SER B O 1
ATOM 3935 N N . LEU B 1 253 ? -23.562 11.297 6.059 1 98.12 253 LEU B N 1
ATOM 3936 C CA . LEU B 1 253 ? -24.422 10.516 5.184 1 98.12 253 LEU B CA 1
ATOM 3937 C C . LEU B 1 253 ? -24.641 11.234 3.855 1 98.12 253 LEU B C 1
ATOM 3939 O O . LEU B 1 253 ? -24.625 10.609 2.795 1 98.12 253 LEU B O 1
ATOM 3943 N N . GLN B 1 254 ? -24.797 12.5 3.922 1 97.5 254 GLN B N 1
ATOM 3944 C CA . GLN B 1 254 ? -25.062 13.312 2.736 1 97.5 254 GLN B CA 1
ATOM 3945 C C . GLN B 1 254 ? -23.828 13.398 1.847 1 97.5 254 GLN B C 1
ATOM 3947 O O . GLN B 1 254 ? -23.938 13.492 0.623 1 97.5 254 GLN B O 1
ATOM 3952 N N . ALA B 1 255 ? -22.688 13.297 2.447 1 96.75 255 ALA B N 1
ATOM 3953 C CA . ALA B 1 255 ? -21.438 13.469 1.725 1 96.75 255 ALA B CA 1
ATOM 3954 C C . ALA B 1 255 ? -21.016 12.164 1.044 1 96.75 255 ALA B C 1
ATOM 3956 O O . ALA B 1 255 ? -20.141 12.172 0.176 1 96.75 255 ALA B O 1
ATOM 3957 N N . SER B 1 256 ? -21.609 11.078 1.363 1 95.75 256 SER B N 1
ATOM 3958 C CA . SER B 1 256 ? -21.172 9.773 0.88 1 95.75 256 SER B CA 1
ATOM 3959 C C . SER B 1 256 ? -21.469 9.602 -0.606 1 95.75 256 SER B C 1
ATOM 3961 O O . SER B 1 256 ? -22.578 9.891 -1.061 1 95.75 256 SER B O 1
ATOM 3963 N N . THR B 1 257 ? -20.469 9.109 -1.336 1 92.69 257 THR B N 1
ATOM 3964 C CA . THR B 1 257 ? -20.641 8.844 -2.76 1 92.69 257 THR B CA 1
ATOM 3965 C C . THR B 1 257 ? -20.422 7.367 -3.068 1 92.69 257 THR B C 1
ATOM 3967 O O . THR B 1 257 ? -20.719 6.91 -4.176 1 92.69 257 THR B O 1
ATOM 3970 N N . ARG B 1 258 ? -20.016 6.633 -2.123 1 92.44 258 ARG B N 1
ATOM 3971 C CA . ARG B 1 258 ? -19.688 5.227 -2.338 1 92.44 258 ARG B CA 1
ATOM 3972 C C . ARG B 1 258 ? -20.672 4.32 -1.604 1 92.44 258 ARG B C 1
ATOM 3974 O O . ARG B 1 258 ? -20.484 3.098 -1.578 1 92.44 258 ARG B O 1
ATOM 3981 N N . GLY B 1 259 ? -21.641 4.902 -0.986 1 95.56 259 GLY B N 1
ATOM 3982 C CA . GLY B 1 259 ? -22.469 4.125 -0.078 1 95.56 259 GLY B CA 1
ATOM 3983 C C . GLY B 1 259 ? -21.844 3.939 1.291 1 95.56 259 GLY B C 1
ATOM 3984 O O . GLY B 1 259 ? -20.641 4.168 1.467 1 95.56 259 GLY B O 1
ATOM 3985 N N . ILE B 1 260 ? -22.656 3.578 2.268 1 97.38 260 ILE B N 1
ATOM 3986 C CA . ILE B 1 260 ? -22.141 3.455 3.629 1 97.38 260 ILE B CA 1
ATOM 3987 C C . ILE B 1 260 ? -22.078 1.982 4.027 1 97.38 260 ILE B C 1
ATOM 3989 O O . ILE B 1 260 ? -22.797 1.151 3.471 1 97.38 260 ILE B O 1
ATOM 3993 N N . VAL B 1 261 ? -21.219 1.687 4.973 1 96.12 261 VAL B N 1
ATOM 3994 C CA . VAL B 1 261 ? -21.109 0.34 5.523 1 96.12 261 VAL B CA 1
ATOM 3995 C C . VAL B 1 261 ? -22.453 -0.072 6.133 1 96.12 261 VAL B C 1
ATOM 3997 O O . VAL B 1 261 ? -23.125 0.74 6.77 1 96.12 261 VAL B O 1
ATOM 4000 N N . ARG B 1 262 ? -22.906 -1.383 5.898 1 93.62 262 ARG B N 1
ATOM 4001 C CA . ARG B 1 262 ? -24.156 -1.892 6.441 1 93.62 262 ARG B CA 1
ATOM 4002 C C . ARG B 1 262 ? -23.984 -3.293 7.016 1 93.62 262 ARG B C 1
ATOM 4004 O O . ARG B 1 262 ? -23.141 -4.059 6.547 1 93.62 262 ARG B O 1
#

InterPro domains:
  IPR001451 Hexapeptide repeat [PF00132] (7-39)
  IPR001451 Hexapeptide repeat [PF00132] (108-142)
  IPR010137 Acyl-[acyl-carrier-protein]--UDP-N-acetylglucosamine O-acyltransferase [MF_00387] (4-262)
  IPR010137 Acyl-[acyl-carrier-protein]--UDP-N-acetylglucosamine O-acyltransferase [PIRSF000456] (6-262)
  IPR010137 Acyl-[acyl-carrier-protein]--UDP-N-acetylglucosamine O-acyltransferase [PTHR43480] (3-262)
  IPR010137 Acyl-[acyl-carrier-protein]--UDP-N-acetylglucosamine O-acyltransferase [TIGR01852] (7-261)
  IPR010137 Acyl-[acyl-carrier-protein]--UDP-N-acetylglucosamine O-acyltransferase [cd03351] (7-260)
  IPR011004 Trimeric LpxA-like superfamily [SSF51161] (3-262)
  IPR029098 UDP N-acetylglucosamine O-acyltransferase, C-terminal [PF13720] (179-261)
  IPR037157 UDP-N-acetylglucosamine O-acyltransferase, C-terminal domain superfamily [G3DSA:1.20.1180.10] (196-262)

Foldseek 3Di:
DALVVQEPPQEAEDPQEAEDGAEHAEHCEYHEHCEYAYEQEYHYYQEYAYHAEYEEYNEYAEHQEYHAAAAPDPPDDPDQAHEYEYYQEYHYAQEYEYTAGPVPPSYDYAYYQEYDYHHEYDGHQEAAYYNEYEYANEYEYANEYEEYCEYEEACEYEDHNEYEAALEYEYYVEYDPFHAFHQWYWYDDPIATDAGPLVVCVVVPHDPLQSVLVRVLVCLCPVNPDDLVVSLVCSVPPRCVPHVVCVSRSVRSVPTDRHHHD/DALVVQEDPQEAEDPQEAEDGAEHAEHCEYHEHCEYAEEQEYHYYAEYAYHAEYEEYNEYAEHQEYHAAAAPDPPDDPDQAHEYEYYAEYHEAQEYEYTAGPVPPSYDYAYEQEYDYHNEYDGHQEAAYYNEYEYACEYEYANEYEEYCEYEEACEYEDHNEYEAALEYEYYVEYDPFHAFHQWYWYDDPIATDAGPLVVCVVVPHDPLQSVLVRVLVCLCPVDPDDLVRSLVCSVPPRCVPHVVCVSRSVRSVPTDRHYHD

pLDDT: mean 96.82, std 5.49, range [39.91, 99.0]

Sequence (524 aa):
MNQTELIHPTAIIHPTAQLADDVRVGAYSIIGSNVTIANGTQVFSHVVIAENTRIGQNNQIFQFASVGERCQDLKYRGEETWLEIGDHNIIREHCTLHRGTAQDHSLTKIGNHNLLMVNTHVAHDCMIGDHNIIANNVGIAGHVIVGDHVILGGNSGIHQFCRINSYSMVGGASLIVKDVPAFVMASGNPAKAHGMNFEGMRRKGWAKDTINGLRQAFKILYRSNLTTQEAIAQITAQILPTVPEAQLLIDSLQASTRGIVRMNQTELIHPTAIIHPTAQLADDVRVGAYSIIGSNVTIANGTQVFSHVVIAENTRIGQNNQIFQFASVGERCQDLKYRGEETWLEIGDHNIIREHCTLHRGTAQDHSLTKIGNHNLLMVNTHVAHDCMIGDHNIIANNVGIAGHVIVGDHVILGGNSGIHQFCRINSYSMVGGASLIVKDVPAFVMASGNPAKAHGMNFEGMRRKGWAKDTINGLRQAFKILYRSNLTTQEAIAQITAQILPTVPEAQLLIDSLQASTRGIVR

Secondary structure (DSSP, 8-state):
--HHHHB-TT-EE-TT-EE-TT-EE-TT-EE-TTEEE-TT-EE-TT-EE-SSEEE-SS-EE-TT-EEEEPP--TT--S---EEEE-SS-EE-TT-EEE---TTTTSEEEE-SS-EE-TT-EE-TT-EE-SS-EE-TT-EE-TT-EE-SS-EE-TT-EE-TT-EE-TT-EE-TT-EE-SBB-TTEEEEETTEEEEEE-HHHHHHTT--HHHHHHHHHHHHHHHSSS--HHHHHHHHHHHTTTT-TTHHHHHHHHHH-SS-B--/--HHHHB-TT-EE-TT-EE-TT-EE-TT-EE-TTEEE-TT-EE-SS-EE-SSEEE-SS-EE-TT-EEEEPP--TT--S---EEEE-SS-EE-TT-EEE---TTTTSEEEE-SS-EE-TT-EE-TT-EE-SS-EE-TT-EE-TT-EE-SS-EE-TT-EE-TT-EE-TT-EE-TT-EE-SBB-TTEEEEETTEEEEEE-HHHHHHTT--HHHHHHHHHHHHHHHSSS--HHHHHHHHHHHTTTT-TTHHHHHHHHHH-SS-B--

Organism: Rhynchophorus ferrugineus (NCBI:txid354439)